Protein 2ATX (pdb70)

B-factor: mean 33.88, std 6.82, range [15.52, 70.45]

Nearest PDB structures (foldseek):
  2atx-assembly1_A  TM=1.005E+00  e=2.400E-38  Homo sapiens
  2h7v-assembly1_A  TM=9.619E-01  e=6.945E-27  Homo sapiens
  4xsh-assembly1_A  TM=9.778E-01  e=3.912E-24  Homo sapiens
  5zvp-assembly1_A  TM=9.631E-01  e=1.632E-23  Aspergillus fumigatus Af293
  8etd-assembly1_B  TM=9.679E-01  e=2.369E-23  Schizosaccharomyces pombe 972h-

Organism: Homo sapiens (NCBI:txid9606)

Foldseek 3Di:
DVVDDDDAAEAEEEEEFAAPLCQQQLVVCLQVVARDPPDTDQWDPWDWDWDQAPNGIYIYIYGYAHHDDVRVVCRLVRPPRHQEYEYEGEQLDVVRVVCVVVPVLVVCCVRVNPHAYEYEYEDVVLLPDVVSQVVQVVVPHHGHDPVNQQVVCVVSVHPGYFYAYSHNGPRSVVVVSVRVCSRVVD/DDDDDDDDAEAEEEEDFAAPQQLQLLVVCLVVVAGDPPDTDQWDDWDWDWDAAPNGIYIYIYGYFHNDDVSVVVRCVSQPPHQEYEYEDEQLPVVRVVVCVVPPLVVCCVNPVPRAYAYEYEDVVLQPDVVSQVVQVVVPHHGHDDVNQQVVCVVSVHVGYFYAYSHNGPRSVVRVSVRVCVSPPD

Secondary structure (DSSP, 8-state):
--SS--EEEEEEEEEEE-TTSSHHHHHHHHHHSS---SPPPSSPPPEEEEEESSS-EEEEEEE----SSSSTTTGGGG-TT-SEEEEEEETT-HHHHHHIIIIIHHHHHHHSTT--EEEEEE-TTSTT-HHHHHHHTTTT--PPPHHHHHHHHHHHT-S-EEE--TTT-TTHHHHHHHHHHHHH--/--S---EEEEEEEEEEESTTSSHHHHHHHHHHSS---S---SSPPPEEEEEESSS-EEEEEEEE---SSSSTTTGGGG-TT-SEEEEEEETT-HHHHHHIIIIIHHHHHHH-TT--EEEEEE-GGGGG-HHHHHHHGGGT-----HHHHHHHHHHTT-S-EEE--TTT-TTHHHHHHHHHHHHH--

InterPro domains:
  IPR001806 Small GTPase [PF00071] (11-182)
  IPR001806 Small GTPase [PS51421] (1-204)
  IPR001806 Small GTPase [SM00174] (12-185)
  IPR003578 Small GTPase Rho [PTHR24072] (8-196)
  IPR005225 Small GTP-binding domain [TIGR00231] (11-153)
  IPR027417 P-loop containing nucleoside triphosphate hydrolase [G3DSA:3.40.50.300] (8-188)
  IPR027417 P-loop containing nucleoside triphosphate hydrolase [SSF52540] (10-179)

Radius of gyration: 23.5 Å; Cα contacts (8 Å, |Δi|>4): 757; chains: 2; bounding box: 61×67×39 Å

Solvent-accessible surface area: 18755 Å² total; per-residue (Å²): 87,182,29,18,25,110,21,9,72,10,12,22,0,0,0,0,0,26,30,95,1,18,14,13,24,2,0,24,0,7,8,83,82,53,63,18,153,168,191,53,44,75,54,18,86,33,27,0,0,24,15,101,44,64,79,139,114,23,9,0,0,1,8,6,8,8,13,107,136,119,82,53,189,111,18,24,85,7,6,31,90,11,48,0,0,0,0,0,0,3,0,10,52,15,61,1,25,101,44,0,115,134,106,12,15,58,37,6,156,130,116,11,87,144,35,49,25,0,0,0,0,4,46,21,47,49,52,112,48,112,184,9,61,62,146,18,80,112,140,179,70,126,17,6,44,58,120,67,0,94,150,14,5,182,102,27,54,15,66,39,29,13,30,1,1,13,91,81,52,148,22,6,111,65,0,0,42,55,0,12,96,14,32,73,92,154,160,118,27,22,22,104,22,9,67,10,9,20,0,0,0,0,0,30,41,98,1,20,14,14,23,1,0,26,1,7,9,86,76,53,71,22,164,171,196,62,50,60,46,27,90,54,31,0,0,23,14,91,50,71,76,139,100,22,8,0,0,1,10,9,6,6,26,94,158,100,90,61,184,112,12,30,84,3,1,30,86,8,44,0,0,0,0,1,0,1,0,6,64,14,54,2,28,124,44,0,117,135,68,4,21,65,30,4,140,123,108,4,84,149,28,44,23,0,0,0,0,3,49,19,43,55,55,119,44,108,169,14,73,65,147,7,86,116,139,190,47,146,26,10,43,61,121,80,0,99,145,14,4,190,96,26,52,11,70,39,23,16,34,1,0,14,94,81,56,146,22,7,106,68,0,0,42,53,0,9,94,17,39,80,92,152

GO terms:
  GO:0005886 plasma membrane (C, TAS)
  GO:0030660 Golgi-associated vesicle membrane (C, TAS)
  GO:0005515 protein binding (F, IPI)
  GO:0005884 actin filament (C, IDA)
  GO:0005886 plasma membrane (C, IDA)
  GO:0003924 GTPase activity (F, IDA)
  GO:0045944 positive regulation of transcription by RNA polymerase II (P, IDA)
  GO:0051491 positive regulation of filopodium assembly (P, IDA)
  GO:0046039 GTP metabolic process (P, IDA)
  GO:0032956 regulation of actin cytoskeleton organization (P, IC)
  GO:0030866 cortical actin cytoskeleton organization (P, IMP)
  GO:1903077 negative regulation of protein localization to plasma membrane (P, IMP)
  GO:0032869 cellular response to insulin stimulus (P, IMP)
  GO:0046326 positive regulation of D-glucose import across plasma membrane (P, IMP)
  GO:0008286 insulin receptor signaling pathway (P, IMP)
  GO:0005522 profilin binding (F, IPI)
  GO:0032427 GBD domain binding (F, IPI)
  GO:0070062 extracellular exosome (C, HDA)

Structure (mmCIF, N/CA/C/O backbone):
data_2ATX
#
_entry.id   2ATX
#
_cell.length_a   43.690
_cell.length_b   82.200
_cell.length_c   114.310
_cell.angle_alpha   90.00
_cell.angle_beta   90.00
_cell.angle_gamma   90.00
#
_symmetry.space_group_name_H-M   'P 21 21 21'
#
loop_
_entity.id
_entity.type
_entity.pdbx_description
1 polymer 'small GTP binding protein TC10'
2 non-polymer 'MAGNESIUM ION'
3 non-polymer 'PHOSPHOAMINOPHOSPHONIC ACID-GUANYLATE ESTER'
4 water water
#
loop_
_atom_site.group_PDB
_atom_site.id
_atom_site.type_symbol
_atom_site.label_atom_id
_atom_site.label_alt_id
_atom_site.label_comp_id
_atom_site.label_asym_id
_atom_site.label_entity_id
_atom_site.label_seq_id
_atom_site.pdbx_PDB_ins_code
_atom_site.Cartn_x
_atom_site.Cartn_y
_atom_site.Cartn_z
_atom_site.occupancy
_atom_site.B_iso_or_equiv
_atom_site.auth_seq_id
_atom_site.auth_comp_id
_atom_site.auth_asym_id
_atom_site.auth_atom_id
_atom_site.pdbx_PDB_model_num
ATOM 1 N N . SER A 1 9 ? 32.068 -14.797 24.235 1.00 33.37 8 SER A N 1
ATOM 2 C CA . SER A 1 9 ? 30.647 -14.758 24.690 1.00 32.95 8 SER A CA 1
ATOM 3 C C . SER A 1 9 ? 29.704 -15.845 24.060 1.00 32.24 8 SER A C 1
ATOM 4 O O . SER A 1 9 ? 28.657 -15.479 23.534 1.00 32.98 8 SER A O 1
ATOM 6 N N . MET A 1 10 ? 30.015 -17.149 24.124 1.00 30.97 9 MET A N 1
ATOM 7 C CA . MET A 1 10 ? 29.012 -18.194 23.742 1.00 30.48 9 MET A CA 1
ATOM 8 C C . MET A 1 10 ? 27.980 -18.529 24.854 1.00 29.67 9 MET A C 1
ATOM 9 O O . MET A 1 1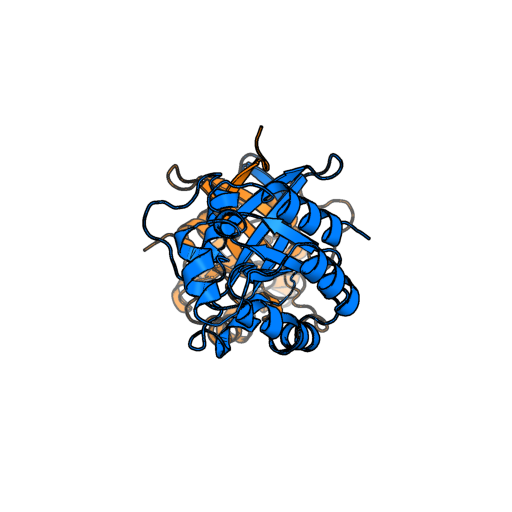0 ? 26.832 -18.847 24.569 1.00 30.23 9 MET A O 1
ATOM 14 N N . ALA A 1 11 ? 28.387 -18.424 26.113 1.00 28.46 10 ALA A N 1
ATOM 15 C CA . ALA A 1 11 ? 27.523 -18.728 27.256 1.00 27.45 10 ALA A CA 1
ATOM 16 C C . ALA A 1 11 ? 26.550 -17.645 27.610 1.00 26.32 10 ALA A C 1
ATOM 17 O O . ALA A 1 11 ? 25.618 -17.921 28.284 1.00 26.31 10 ALA A O 1
ATOM 19 N N . HIS A 1 12 ? 26.797 -16.411 27.179 1.00 26.25 11 HIS A N 1
ATOM 20 C CA . HIS A 1 12 ? 25.975 -15.239 27.541 1.00 25.50 11 HIS A CA 1
ATOM 21 C C . HIS A 1 12 ? 26.143 -14.060 26.578 1.00 26.39 11 HIS A C 1
ATOM 22 O O . HIS A 1 12 ? 27.174 -13.936 25.859 1.00 26.42 11 HIS A O 1
ATOM 29 N N . GLY A 1 13 ? 25.135 -13.190 26.600 1.00 26.51 12 GLY A N 1
ATOM 30 C CA . GLY A 1 13 ? 25.148 -11.955 25.860 1.00 27.61 12 GLY A CA 1
ATOM 31 C C . GLY A 1 13 ? 26.080 -10.856 26.366 1.00 29.04 12 GLY A C 1
ATOM 32 O O . GLY A 1 13 ? 26.983 -11.090 27.201 1.00 29.06 12 GLY A O 1
ATOM 33 N N . PRO A 1 14 ? 25.893 -9.638 25.835 1.00 30.61 13 PRO A N 1
ATOM 34 C CA . PRO A 1 14 ? 26.669 -8.482 26.308 1.00 30.75 13 PRO A CA 1
ATOM 35 C C . PRO A 1 14 ? 26.597 -8.418 27.818 1.00 29.86 13 PRO A C 1
ATOM 36 O O . PRO A 1 14 ? 25.541 -8.702 28.362 1.00 29.95 13 PRO A O 1
ATOM 40 N N . GLY A 1 15 ? 27.688 -8.032 28.462 1.00 29.59 14 GLY A N 1
ATOM 41 C CA . GLY A 1 15 ? 27.667 -7.736 29.887 1.00 29.91 14 GLY A CA 1
ATOM 42 C C . GLY A 1 15 ? 28.500 -6.531 30.267 1.00 29.23 14 GLY A C 1
ATOM 43 O O . GLY A 1 15 ? 29.325 -6.089 29.479 1.00 31.36 14 GLY A O 1
ATOM 44 N N . ALA A 1 16 ? 28.327 -6.041 31.488 1.00 28.07 15 ALA A N 1
ATOM 45 C CA . ALA A 1 16 ? 28.883 -4.753 31.913 1.00 27.28 15 ALA A CA 1
ATOM 46 C C . ALA A 1 16 ? 28.822 -4.514 33.442 1.00 26.41 15 ALA A C 1
ATOM 47 O O . ALA A 1 16 ? 28.057 -5.131 34.121 1.00 23.91 15 ALA A O 1
ATOM 49 N N . LEU A 1 17 ? 29.616 -3.567 33.918 1.00 26.83 16 LEU A N 1
ATOM 50 C CA . LEU A 1 17 ? 29.599 -3.145 35.298 1.00 28.42 16 LEU A CA 1
ATOM 51 C C . LEU A 1 17 ? 28.196 -2.826 35.640 1.00 28.28 16 LEU A C 1
ATOM 52 O O . LEU A 1 17 ? 27.552 -2.126 34.889 1.00 29.00 16 LEU A O 1
ATOM 57 N N . MET A 1 18 ? 27.740 -3.283 36.791 1.00 28.26 17 MET A N 1
ATOM 58 C CA . MET A 1 18 ? 26.413 -2.976 37.258 1.00 28.45 17 MET A CA 1
ATOM 59 C C . MET A 1 18 ? 26.448 -1.894 38.327 1.00 28.42 17 MET A C 1
ATOM 60 O O . MET A 1 18 ? 27.235 -1.975 39.277 1.00 28.92 17 MET A O 1
ATOM 65 N N . LEU A 1 19 ? 25.600 -0.888 38.169 1.00 28.03 18 LEU A N 1
ATOM 66 C CA . LEU A 1 19 ? 25.417 0.157 39.171 1.00 28.51 18 LEU A CA 1
ATOM 67 C C . LEU A 1 19 ? 24.031 0.039 39.773 1.00 28.02 18 LEU A C 1
ATOM 68 O O . LEU A 1 19 ? 23.172 -0.528 39.161 1.00 28.39 18 LEU A O 1
ATOM 73 N N . LYS A 1 20 ? 23.830 0.591 40.971 1.00 27.86 19 LYS A N 1
ATOM 74 C CA . LYS A 1 20 ? 22.624 0.371 41.757 1.00 27.18 19 LYS A CA 1
ATOM 75 C C . LYS A 1 20 ? 22.024 1.704 42.180 1.00 27.34 19 LYS A C 1
ATOM 76 O O . LYS A 1 20 ? 22.657 2.500 42.866 1.00 27.18 19 LYS A O 1
ATOM 82 N N . CYS A 1 21 ? 20.806 1.949 41.699 1.00 28.12 20 CYS A N 1
ATOM 83 C CA . CYS A 1 21 ? 19.994 3.140 42.000 1.00 28.13 20 CYS A CA 1
ATOM 84 C C . CYS A 1 21 ? 18.758 2.696 42.760 1.00 27.84 20 CYS A C 1
ATOM 85 O O . CYS A 1 21 ? 18.035 1.829 42.263 1.00 28.00 20 CYS A O 1
ATOM 88 N N . VAL A 1 22 ? 18.520 3.287 43.934 1.00 27.22 21 VAL A N 1
ATOM 89 C CA . VAL A 1 22 ? 17.336 2.991 44.724 1.00 27.63 21 VAL A CA 1
ATOM 90 C C . VAL A 1 22 ? 16.467 4.239 44.851 1.00 28.28 21 VAL A C 1
ATOM 91 O O . VAL A 1 22 ? 17.001 5.329 45.093 1.00 28.42 21 VAL A O 1
ATOM 95 N N . VAL A 1 23 ? 15.142 4.055 44.753 1.00 28.77 22 VAL A N 1
ATOM 96 C CA . VAL A 1 23 ? 14.135 5.134 44.782 1.00 29.15 22 VAL A CA 1
ATOM 97 C C . VAL A 1 23 ? 13.346 5.106 46.108 1.00 29.57 22 VAL A C 1
ATOM 98 O O . VAL A 1 23 ? 12.783 4.094 46.485 1.00 29.51 22 VAL A O 1
ATOM 102 N N . VAL A 1 24 ? 13.306 6.228 46.819 1.00 29.67 23 VAL A N 1
ATOM 103 C CA . VAL A 1 24 ? 12.578 6.317 48.082 1.00 29.63 23 VAL A CA 1
ATOM 104 C C . VAL A 1 24 ? 11.618 7.504 48.058 1.00 29.41 23 VAL A C 1
ATOM 105 O O . VAL A 1 24 ? 11.683 8.316 47.165 1.00 28.49 23 VAL A O 1
ATOM 109 N N . GLY A 1 25 ? 10.719 7.587 49.035 1.00 29.43 24 GLY A N 1
ATOM 110 C CA . GLY A 1 25 ? 9.723 8.650 49.029 1.00 29.61 24 GLY A CA 1
ATOM 111 C C . GLY A 1 25 ? 8.330 8.193 49.395 1.00 29.69 24 GLY A C 1
ATOM 112 O O . GLY A 1 25 ? 8.071 7.013 49.606 1.00 30.24 24 GLY A O 1
ATOM 113 N N . ASP A 1 26 ? 7.411 9.137 49.468 1.00 29.84 25 ASP A N 1
ATOM 114 C CA . ASP A 1 26 ? 6.108 8.887 50.112 1.00 29.34 25 ASP A CA 1
ATOM 115 C C . ASP A 1 26 ? 5.196 7.945 49.351 1.00 28.99 25 ASP A C 1
ATOM 116 O O . ASP A 1 26 ? 5.294 7.794 48.127 1.00 28.51 25 ASP A O 1
ATOM 121 N N . GLY A 1 27 ? 4.273 7.345 50.091 1.00 28.88 26 GLY A N 1
ATOM 122 C CA . GLY A 1 27 ? 3.156 6.647 49.497 1.00 28.97 26 GLY A CA 1
ATOM 123 C C . GLY A 1 27 ? 2.487 7.564 48.495 1.00 28.87 26 GLY A C 1
ATOM 124 O O . GLY A 1 27 ? 2.157 8.684 48.837 1.00 28.14 26 GLY A O 1
ATOM 125 N N . ALA A 1 28 ? 2.402 7.099 47.245 1.00 28.94 27 ALA A N 1
ATOM 126 C CA . ALA A 1 28 ? 1.616 7.713 46.157 1.00 29.15 27 ALA A CA 1
ATOM 127 C C . ALA A 1 28 ? 2.262 8.867 45.380 1.00 29.22 27 ALA A C 1
ATOM 128 O O . ALA A 1 28 ? 1.557 9.572 44.697 1.00 29.82 27 ALA A O 1
ATOM 130 N N . VAL A 1 29 ? 3.580 9.045 45.475 1.00 29.07 28 VAL A N 1
ATOM 131 C CA . VAL A 1 29 ? 4.291 10.086 44.744 1.00 28.76 28 VAL A CA 1
ATOM 132 C C . VAL A 1 29 ? 4.619 9.653 43.313 1.00 28.68 28 VAL A C 1
ATOM 133 O O . VAL A 1 29 ? 4.930 10.482 42.470 1.00 27.59 28 VAL A O 1
ATOM 137 N N . GLY A 1 30 ? 4.513 8.355 43.039 1.00 29.06 29 GLY A N 1
ATOM 138 C CA . GLY A 1 30 ? 4.757 7.836 41.698 1.00 29.54 29 GLY A CA 1
ATOM 139 C C . GLY A 1 30 ? 6.101 7.144 41.442 1.00 29.23 29 GLY A C 1
ATOM 140 O O . GLY A 1 30 ? 6.501 7.018 40.294 1.00 29.87 29 GLY A O 1
ATOM 141 N N . LYS A 1 31 ? 6.776 6.710 42.507 1.00 28.57 30 LYS A N 1
ATOM 142 C CA . LYS A 1 31 ? 8.028 5.969 42.428 1.00 28.19 30 LYS A CA 1
ATOM 143 C C . LYS A 1 31 ? 7.896 4.803 41.440 1.00 27.98 30 LYS A C 1
ATOM 144 O O . LYS A 1 31 ? 8.496 4.781 40.401 1.00 27.57 30 LYS A O 1
ATOM 150 N N . THR A 1 32 ? 7.069 3.836 41.774 1.00 28.12 31 THR A N 1
ATOM 151 C CA . THR A 1 32 ? 6.859 2.680 40.910 1.00 27.66 31 THR A CA 1
ATOM 152 C C . THR A 1 32 ? 6.607 3.045 39.431 1.00 28.33 31 THR A C 1
ATOM 153 O O . THR A 1 32 ? 7.237 2.477 38.542 1.00 28.14 31 THR A O 1
ATOM 157 N N . CYS A 1 33 ? 5.653 3.955 39.194 1.00 28.84 32 CYS A N 1
ATOM 158 C CA . CYS A 1 33 ? 5.282 4.402 37.845 1.00 28.47 32 CYS A CA 1
ATOM 159 C C . CYS A 1 33 ? 6.466 5.153 37.180 1.00 28.99 32 CYS A C 1
ATOM 160 O O . CYS A 1 33 ? 6.666 5.086 35.989 1.00 29.47 32 CYS A O 1
ATOM 163 N N . LEU A 1 34 ? 7.266 5.853 37.954 1.00 28.98 33 LEU A N 1
ATOM 164 C CA . LEU A 1 34 ? 8.417 6.551 37.398 1.00 29.48 33 LEU A CA 1
ATOM 165 C C . LEU A 1 34 ? 9.418 5.483 36.796 1.00 28.81 33 LEU A C 1
ATOM 166 O O . LEU A 1 34 ? 9.887 5.574 35.655 1.00 28.98 33 LEU A O 1
ATOM 171 N N . LEU A 1 35 ? 9.665 4.445 37.575 1.00 28.05 34 LEU A N 1
ATOM 172 C CA . LEU A 1 35 ? 10.449 3.298 37.168 1.00 27.94 34 LEU A CA 1
ATOM 173 C C . LEU A 1 35 ? 9.870 2.461 36.006 1.00 27.75 34 LEU A C 1
ATOM 174 O O . LEU A 1 35 ? 10.634 2.038 35.108 1.00 26.80 34 LEU A O 1
ATOM 179 N N . MET A 1 36 ? 8.556 2.216 35.992 1.00 27.37 35 MET A N 1
ATOM 180 C CA . MET A 1 36 ? 8.014 1.346 34.941 1.00 27.89 35 MET A CA 1
ATOM 181 C C . MET A 1 36 ? 7.995 2.098 33.619 1.00 28.73 35 MET A C 1
ATOM 182 O O . MET A 1 36 ? 8.242 1.545 32.533 1.00 27.37 35 MET A O 1
ATOM 187 N N . SER A 1 37 ? 7.824 3.402 33.755 1.00 30.42 36 SER A N 1
ATOM 188 C CA . SER A 1 37 ? 7.719 4.312 32.639 1.00 31.42 36 SER A CA 1
ATOM 189 C C . SER A 1 37 ? 9.075 4.534 32.002 1.00 31.25 36 SER A C 1
ATOM 190 O O . SER A 1 37 ? 9.213 4.668 30.761 1.00 32.50 36 SER A O 1
ATOM 193 N N . TYR A 1 38 ? 10.088 4.598 32.825 1.00 29.93 37 TYR A N 1
ATOM 194 C CA . TYR A 1 38 ? 11.438 4.701 32.286 1.00 29.61 37 TYR A CA 1
ATOM 195 C C . TYR A 1 38 ? 11.835 3.400 31.598 1.00 29.07 37 TYR A C 1
ATOM 196 O O . TYR A 1 38 ? 12.389 3.388 30.486 1.00 30.01 37 TYR A O 1
ATOM 205 N N . ALA A 1 39 ? 11.548 2.303 32.266 1.00 28.32 38 ALA A N 1
ATOM 206 C CA . ALA A 1 39 ? 11.954 1.015 31.781 1.00 28.82 38 ALA A CA 1
ATOM 207 C C . ALA A 1 39 ? 11.287 0.608 30.468 1.00 28.56 38 ALA A C 1
ATOM 208 O O . ALA A 1 39 ? 11.961 0.122 29.560 1.00 29.38 38 ALA A O 1
ATOM 210 N N . ASN A 1 40 ? 9.973 0.772 30.395 1.00 28.47 39 ASN A N 1
ATOM 211 C CA . ASN A 1 40 ? 9.168 0.363 29.249 1.00 28.35 39 ASN A CA 1
ATOM 212 C C . ASN A 1 40 ? 8.879 1.498 28.241 1.00 28.47 39 ASN A C 1
ATOM 213 O O . ASN A 1 40 ? 8.158 1.293 27.261 1.00 27.01 39 ASN A O 1
ATOM 218 N N . ASP A 1 41 ? 9.449 2.687 28.479 1.00 28.60 40 ASP A N 1
ATOM 219 C CA . ASP A 1 41 ? 9.126 3.899 27.699 1.00 29.19 40 ASP A CA 1
ATOM 220 C C . ASP A 1 41 ? 7.612 4.043 27.415 1.00 28.36 40 ASP A C 1
ATOM 221 O O . ASP A 1 41 ? 7.224 4.584 26.429 1.00 26.86 40 ASP A O 1
ATOM 2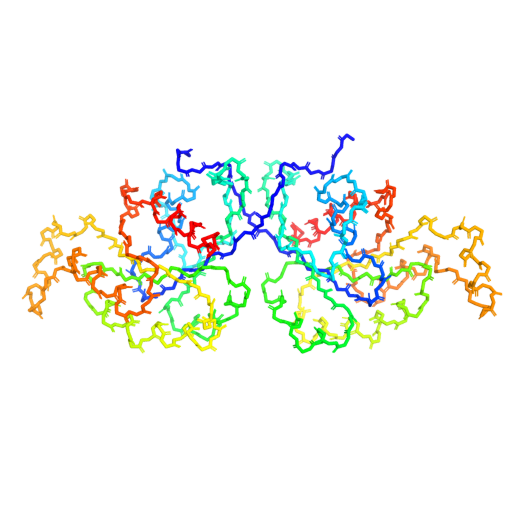26 N N . ALA A 1 42 ? 6.788 3.595 28.348 1.00 28.94 41 ALA A N 1
ATOM 227 C CA . ALA A 1 42 ? 5.343 3.841 28.331 1.00 29.01 41 ALA A CA 1
ATOM 228 C C . ALA A 1 42 ? 4.777 3.847 29.771 1.00 29.24 41 ALA A C 1
ATOM 229 O O . ALA A 1 42 ? 5.206 3.068 30.628 1.00 29.95 41 ALA A O 1
ATOM 231 N N . PHE A 1 43 ? 3.821 4.729 30.038 1.00 29.43 42 PHE A N 1
ATOM 232 C CA . PHE A 1 43 ? 3.133 4.742 31.318 1.00 29.63 42 PHE A CA 1
ATOM 233 C C . PHE A 1 43 ? 2.428 3.409 31.442 1.00 30.89 42 PHE A C 1
ATOM 234 O O . PHE A 1 43 ? 1.767 2.981 30.475 1.00 30.13 42 PHE A O 1
ATOM 242 N N . PRO A 1 44 ? 2.544 2.745 32.602 1.00 32.67 43 PRO A N 1
ATOM 243 C CA . PRO A 1 44 ? 1.870 1.457 32.805 1.00 34.20 43 PRO A CA 1
ATOM 244 C C . PRO A 1 44 ? 0.388 1.667 32.728 1.00 36.31 43 PRO A C 1
ATOM 245 O O . PRO A 1 44 ? -0.192 2.484 33.463 1.00 36.47 43 PRO A O 1
ATOM 249 N N . GLU A 1 45 ? -0.230 0.994 31.781 1.00 38.86 44 GLU A N 1
ATOM 250 C CA . GLU A 1 45 ? -1.653 1.118 31.696 1.00 41.06 44 GLU A CA 1
ATOM 251 C C . GLU A 1 45 ? -2.282 -0.055 32.452 1.00 42.16 44 GLU A C 1
ATOM 252 O O . GLU A 1 45 ? -3.300 0.150 33.138 1.00 42.53 44 GLU A O 1
ATOM 258 N N . GLU A 1 46 ? -1.668 -1.249 32.402 1.00 42.95 45 GLU A N 1
ATOM 259 C CA . GLU A 1 46 ? -2.281 -2.400 33.090 1.00 43.69 45 GLU A CA 1
ATOM 260 C C . GLU A 1 46 ? -2.128 -2.331 34.649 1.00 43.82 45 GLU A C 1
ATOM 261 O O . GLU A 1 46 ? -2.447 -1.282 35.257 1.00 44.16 45 GLU A O 1
ATOM 267 N N . TYR A 1 47 ? -1.724 -3.414 35.317 1.00 43.30 46 TYR A N 1
ATOM 268 C CA . TYR A 1 47 ? -1.833 -3.425 36.779 1.00 42.58 46 TYR A CA 1
ATOM 269 C C . TYR A 1 47 ? -0.491 -3.011 37.402 1.00 40.48 46 TYR A C 1
ATOM 270 O O . TYR A 1 47 ? 0.532 -3.679 37.206 1.00 40.22 46 TYR A O 1
ATOM 279 N N . VAL A 1 48 ? -0.525 -1.900 38.140 1.00 37.71 47 VAL A N 1
ATOM 280 C CA . VAL A 1 48 ? 0.645 -1.352 38.810 1.00 35.26 47 VAL A CA 1
ATOM 281 C C . VAL A 1 48 ? 0.848 -1.883 40.226 1.00 33.86 47 VAL A C 1
ATOM 282 O O . VAL A 1 48 ? -0.002 -1.707 41.112 1.00 33.41 47 VAL A O 1
ATOM 286 N N . PRO A 1 49 ? 1.998 -2.496 40.450 1.00 32.40 48 PRO A N 1
ATOM 287 C CA . PRO A 1 49 ? 2.345 -3.006 41.776 1.00 31.52 48 PRO A CA 1
ATOM 288 C C . PRO A 1 49 ? 2.751 -1.969 42.811 1.00 30.89 48 PRO A C 1
ATOM 289 O O . PRO A 1 49 ? 3.139 -0.862 42.454 1.00 31.38 48 PRO A O 1
ATOM 293 N N . THR A 1 50 ? 2.699 -2.350 44.083 1.00 30.19 49 THR A N 1
ATOM 294 C CA . THR A 1 50 ? 3.311 -1.583 45.177 1.00 29.76 49 THR A CA 1
ATOM 295 C C . THR A 1 50 ? 4.752 -1.321 44.885 1.00 29.19 49 THR A C 1
ATOM 296 O O . THR A 1 50 ? 5.244 -0.206 45.045 1.00 28.62 49 THR A O 1
ATOM 300 N N . VAL A 1 51 ? 5.429 -2.392 44.494 1.00 28.95 50 VAL A N 1
ATOM 301 C CA . VAL A 1 51 ? 6.872 -2.374 44.269 1.00 29.14 50 VAL A CA 1
ATOM 302 C C . VAL A 1 51 ? 7.228 -3.091 42.947 1.00 28.13 50 VAL A C 1
ATOM 303 O O . VAL A 1 51 ? 6.745 -4.164 42.659 1.00 28.85 50 VAL A O 1
ATOM 307 N N . PHE A 1 52 ? 8.044 -2.466 42.130 1.00 28.19 51 PHE A N 1
ATOM 308 C CA . PHE A 1 52 ? 8.390 -2.977 40.794 1.00 28.33 51 PHE A CA 1
ATOM 309 C C . PHE A 1 52 ? 9.521 -3.978 40.978 1.00 28.72 51 PHE A C 1
ATOM 310 O O . PHE A 1 52 ? 10.419 -3.767 41.783 1.00 29.11 51 PHE A O 1
ATOM 318 N N . ASP A 1 53 ? 9.498 -5.076 40.240 1.00 29.37 52 ASP A N 1
ATOM 319 C CA . ASP A 1 53 ? 10.583 -6.043 40.341 1.00 29.58 52 ASP A CA 1
ATOM 320 C C . ASP A 1 53 ? 11.946 -5.380 40.038 1.00 29.51 52 ASP A C 1
ATOM 321 O O . ASP A 1 53 ? 12.037 -4.428 39.251 1.00 29.82 52 ASP A O 1
ATOM 326 N N . HIS A 1 54 ? 13.011 -5.872 40.661 1.00 29.56 53 HIS A N 1
ATOM 327 C CA . HIS A 1 54 ? 14.371 -5.399 40.327 1.00 29.57 53 HIS A CA 1
ATOM 328 C C . HIS A 1 54 ? 14.530 -5.507 38.827 1.00 29.12 53 HIS A C 1
ATOM 329 O O . HIS A 1 54 ? 14.079 -6.482 38.232 1.00 29.23 53 HIS A O 1
ATOM 336 N N . TYR A 1 55 ? 15.140 -4.486 38.225 1.00 28.24 54 TYR A N 1
ATOM 337 C CA . TYR A 1 55 ? 15.114 -4.304 36.781 1.00 27.46 54 TYR A CA 1
ATOM 338 C C . TYR A 1 55 ? 16.333 -3.469 36.488 1.00 26.61 54 TYR A C 1
ATOM 339 O O . TYR A 1 55 ? 16.668 -2.652 37.281 1.00 26.30 54 TYR A O 1
ATOM 348 N N . ALA A 1 56 ? 16.992 -3.695 35.346 1.00 26.68 55 ALA A N 1
ATOM 349 C CA . ALA A 1 56 ? 18.172 -2.926 34.922 1.00 25.97 55 ALA A CA 1
ATOM 350 C C . ALA A 1 56 ? 18.098 -2.524 33.454 1.00 25.73 55 ALA A C 1
ATOM 351 O O . ALA A 1 56 ? 17.463 -3.165 32.674 1.00 25.63 55 ALA A O 1
ATOM 353 N N . VAL A 1 57 ? 18.741 -1.439 33.080 1.00 27.26 56 VAL A N 1
ATOM 354 C CA . VAL A 1 57 ? 18.822 -1.043 31.656 1.00 28.78 56 VAL A CA 1
ATOM 355 C C . VAL A 1 57 ? 20.253 -0.662 31.260 1.00 30.03 56 VAL A C 1
ATOM 356 O O . VAL A 1 57 ? 21.022 -0.114 32.100 1.00 28.76 56 VAL A O 1
ATOM 360 N N . SER A 1 58 ? 20.608 -0.924 29.986 1.00 31.49 57 SER A N 1
ATOM 361 C CA . SER A 1 58 ? 21.941 -0.527 29.524 1.00 32.84 57 SER A CA 1
ATOM 362 C C . SER A 1 58 ? 21.976 0.948 29.228 1.00 33.89 57 SER A C 1
ATOM 363 O O . SER A 1 58 ? 21.047 1.490 28.690 1.00 34.06 57 SER A O 1
ATOM 366 N N . VAL A 1 59 ? 23.071 1.587 29.591 1.00 36.00 58 VAL A N 1
ATOM 367 C CA . VAL A 1 59 ? 23.333 2.962 29.202 1.00 37.62 58 VAL A CA 1
ATOM 368 C C . VAL A 1 59 ? 24.769 3.103 28.686 1.00 39.14 58 VAL A C 1
ATOM 369 O O . VAL A 1 59 ? 25.667 2.261 29.018 1.00 39.31 58 VAL A O 1
ATOM 373 N N . THR A 1 60 ? 25.018 4.140 27.866 1.00 40.51 59 THR A N 1
ATOM 374 C CA . THR A 1 60 ? 26.412 4.376 27.390 1.00 41.34 59 THR A CA 1
ATOM 375 C C . THR A 1 60 ? 26.955 5.756 27.838 1.00 42.68 59 THR A C 1
ATOM 376 O O . THR A 1 60 ? 26.499 6.787 27.391 1.00 43.10 59 THR A O 1
ATOM 380 N N . VAL A 1 61 ? 27.912 5.734 28.767 1.00 44.34 60 VAL A N 1
ATOM 381 C CA . VAL A 1 61 ? 28.258 6.889 29.589 1.00 44.90 60 VAL A CA 1
ATOM 382 C C . VAL A 1 61 ? 29.238 7.721 28.794 1.00 45.59 60 VAL A C 1
ATOM 383 O O . VAL A 1 61 ? 28.827 8.648 28.055 1.00 46.60 60 VAL A O 1
ATOM 384 N N . GLY A 1 62 ? 30.526 7.401 28.899 1.00 45.10 61 GLY A N 1
ATOM 385 C CA . GLY A 1 62 ? 31.531 8.116 28.102 1.00 44.70 61 GLY A CA 1
ATOM 386 C C . GLY A 1 62 ? 32.305 7.188 27.185 1.00 44.33 61 GLY A C 1
ATOM 387 O O . GLY A 1 62 ? 33.522 6.977 27.361 1.00 43.60 61 GLY A O 1
ATOM 388 N N . GLY A 1 63 ? 31.590 6.625 26.208 1.00 44.29 62 GLY A N 1
ATOM 389 C CA . GLY A 1 63 ? 32.084 5.475 25.459 1.00 44.64 62 GLY A CA 1
ATOM 390 C C . GLY A 1 63 ? 32.247 4.145 26.238 1.00 44.83 62 GLY A C 1
ATOM 391 O O . GLY A 1 63 ? 32.824 3.189 25.705 1.00 45.01 62 GLY A O 1
ATOM 392 N N . LYS A 1 64 ? 31.749 4.076 27.482 1.00 44.54 63 LYS A N 1
ATOM 393 C CA . LYS A 1 64 ? 31.798 2.860 28.307 1.00 43.79 63 LYS A CA 1
ATOM 394 C C . LYS A 1 64 ? 30.363 2.439 28.567 1.00 42.48 63 LYS A C 1
ATOM 395 O O . LYS A 1 64 ? 29.478 3.287 28.709 1.00 42.89 63 LYS A O 1
ATOM 401 N N . GLN A 1 65 ? 30.102 1.140 28.633 1.00 40.99 64 GLN A N 1
ATOM 402 C CA . GLN A 1 65 ? 28.726 0.707 28.962 1.00 39.76 64 GLN A CA 1
ATOM 403 C C . GLN A 1 65 ? 28.524 0.165 30.375 1.00 37.40 64 GLN A C 1
ATOM 404 O O . GLN A 1 65 ? 29.439 -0.356 30.969 1.00 37.48 64 GLN A O 1
ATOM 410 N N . TYR A 1 66 ? 27.312 0.371 30.886 1.00 35.67 65 TYR A N 1
ATOM 411 C CA . TYR A 1 66 ? 26.908 0.138 32.282 1.00 34.90 65 TYR A CA 1
ATOM 412 C C . TYR A 1 66 ? 25.479 -0.449 32.352 1.00 34.01 65 TYR A C 1
ATOM 413 O O . TYR A 1 66 ? 24.634 -0.224 31.473 1.00 34.28 65 TYR A O 1
ATOM 422 N N . LEU A 1 67 ? 25.193 -1.219 33.383 1.00 32.35 66 LEU A N 1
ATOM 423 C CA . LEU A 1 67 ? 23.830 -1.672 33.588 1.00 31.37 66 LEU A CA 1
ATOM 424 C C . LEU A 1 67 ? 23.362 -0.951 34.804 1.00 30.24 66 LEU A C 1
ATOM 425 O O . LEU A 1 67 ? 23.975 -1.033 35.818 1.00 30.90 66 LEU A O 1
ATOM 430 N N . LEU A 1 68 ? 22.315 -0.165 34.680 1.00 29.41 67 LEU A N 1
ATOM 431 C CA . LEU A 1 68 ? 21.854 0.618 35.790 1.00 29.02 67 LEU A CA 1
ATOM 432 C C . LEU A 1 68 ? 20.787 -0.253 36.392 1.00 28.84 67 LEU A C 1
ATOM 433 O O . LEU A 1 68 ? 19.775 -0.511 35.749 1.00 28.21 67 LEU A O 1
ATOM 438 N N . GLY A 1 69 ? 21.048 -0.783 37.582 1.00 28.38 68 GLY A N 1
ATOM 439 C CA . GLY A 1 69 ? 20.049 -1.540 38.325 1.00 28.50 68 GLY A CA 1
ATOM 440 C C . GLY A 1 69 ? 19.099 -0.639 39.073 1.00 28.81 68 GLY A C 1
ATOM 441 O O . GLY A 1 69 ? 19.548 0.273 39.770 1.00 29.12 68 GLY A O 1
ATOM 442 N N . LEU A 1 70 ? 17.794 -0.873 38.913 1.00 28.86 69 LEU A N 1
ATOM 443 C CA . LEU A 1 70 ? 16.762 -0.002 39.455 1.00 28.67 69 LEU A CA 1
ATOM 444 C C . LEU A 1 70 ? 16.009 -0.684 40.583 1.00 29.24 69 LEU A C 1
ATOM 445 O O . LEU A 1 70 ? 15.333 -1.659 40.329 1.00 30.76 69 LEU A O 1
ATOM 450 N N . TYR A 1 71 ? 16.105 -0.179 41.817 1.00 29.06 70 TYR A N 1
ATOM 451 C CA . TYR A 1 71 ? 15.453 -0.804 42.962 1.00 29.33 70 TYR A CA 1
ATOM 452 C C . TYR A 1 71 ? 14.346 0.100 43.432 1.00 29.58 70 TYR A C 1
ATOM 453 O O . TYR A 1 71 ? 14.598 1.232 43.777 1.00 29.79 70 TYR A O 1
ATOM 462 N N . ASP A 1 72 ? 13.125 -0.411 43.459 1.00 30.22 71 ASP A N 1
ATOM 463 C CA . ASP A 1 72 ? 11.954 0.338 43.942 1.00 30.92 71 ASP A CA 1
ATOM 464 C C . ASP A 1 72 ? 11.777 0.082 45.464 1.00 32.00 71 ASP A C 1
ATOM 465 O O . ASP A 1 72 ? 12.268 -0.930 45.978 1.00 33.29 71 ASP A O 1
ATOM 470 N N . THR A 1 73 ? 11.136 0.994 46.203 1.00 32.76 72 THR A N 1
ATOM 471 C CA . THR A 1 73 ? 10.770 0.744 47.615 1.00 33.14 72 THR A CA 1
ATOM 472 C C . THR A 1 73 ? 9.471 1.404 47.980 1.00 33.84 72 THR A C 1
ATOM 473 O O . THR A 1 73 ? 9.263 2.535 47.633 1.00 33.59 72 THR A O 1
ATOM 477 N N . ALA A 1 74 ? 8.633 0.699 48.727 1.00 35.83 73 ALA A N 1
ATOM 478 C CA . ALA A 1 74 ? 7.357 1.224 49.211 1.00 37.62 73 ALA A CA 1
ATOM 479 C C . ALA A 1 74 ? 7.572 2.313 50.240 1.00 39.19 73 ALA A C 1
ATOM 480 O O . ALA A 1 74 ? 8.510 2.243 51.024 1.00 38.94 73 ALA A O 1
ATOM 482 N N . GLY A 1 75 ? 6.686 3.309 50.222 1.00 41.46 74 GLY A N 1
ATOM 483 C CA . GLY A 1 75 ? 6.762 4.466 51.108 1.00 43.16 74 GLY A CA 1
ATOM 484 C C . GLY A 1 75 ? 5.702 4.520 52.194 1.00 44.60 74 GLY A C 1
ATOM 485 O O . GLY A 1 75 ? 5.640 5.471 52.993 1.00 44.57 74 GLY A O 1
ATOM 486 N N . GLN A 1 76 ? 4.859 3.497 52.217 1.00 46.74 75 GLN A N 1
ATOM 487 C CA . GLN A 1 76 ? 3.855 3.338 53.254 1.00 48.19 75 GLN A CA 1
ATOM 488 C C . GLN A 1 76 ? 4.526 2.938 54.577 1.00 49.24 75 GLN A C 1
ATOM 489 O O . GLN A 1 76 ? 5.738 3.096 54.752 1.00 48.68 75 GLN A O 1
ATOM 495 N N . GLU A 1 77 ? 3.729 2.427 55.518 1.00 51.38 76 GLU A N 1
ATOM 496 C CA . GLU A 1 77 ? 4.221 2.033 56.852 1.00 52.36 76 GLU A CA 1
ATOM 497 C C . GLU A 1 77 ? 4.256 0.529 57.129 1.00 53.24 76 GLU A C 1
ATOM 498 O O . GLU A 1 77 ? 4.905 0.129 58.097 1.00 53.88 76 GLU A O 1
ATOM 504 N N . ASP A 1 78 ? 3.580 -0.299 56.312 1.00 54.21 77 ASP A N 1
ATOM 505 C CA . ASP A 1 78 ? 3.781 -1.777 56.353 1.00 54.79 77 ASP A CA 1
ATOM 506 C C . ASP A 1 78 ? 5.216 -2.138 55.898 1.00 54.69 77 ASP A C 1
ATOM 507 O O . ASP A 1 78 ? 5.786 -3.131 56.388 1.00 54.46 77 ASP A O 1
ATOM 512 N N . TYR A 1 79 ? 5.785 -1.300 55.007 1.00 54.67 78 TYR A N 1
ATOM 513 C CA . TYR A 1 79 ? 7.085 -1.562 54.306 1.00 55.13 78 TYR A CA 1
ATOM 514 C C . TYR A 1 79 ? 8.297 -0.765 54.902 1.00 54.36 78 TYR A C 1
ATOM 515 O O . TYR A 1 79 ? 9.412 -0.814 54.344 1.00 53.70 78 TYR A O 1
ATOM 524 N N . ASP A 1 80 ? 8.037 -0.058 56.024 1.00 53.40 79 ASP A N 1
ATOM 525 C CA . ASP A 1 80 ? 9.055 0.587 56.893 1.00 52.14 79 ASP A CA 1
ATOM 526 C C . ASP A 1 80 ? 10.187 -0.359 57.340 1.00 51.23 79 ASP A C 1
ATOM 527 O O . ASP A 1 80 ? 11.358 -0.142 57.001 1.00 50.22 79 ASP A O 1
ATOM 532 N N . ARG A 1 81 ? 9.807 -1.385 58.109 1.00 50.25 80 ARG A N 1
ATOM 533 C CA . ARG A 1 81 ? 10.742 -2.341 58.705 1.00 49.61 80 ARG A CA 1
ATOM 534 C C . ARG A 1 81 ? 11.872 -2.755 57.750 1.00 48.24 80 ARG A C 1
ATOM 535 O O . ARG A 1 81 ? 13.059 -2.677 58.065 1.00 48.01 80 ARG A O 1
ATOM 543 N N . LEU A 1 82 ? 11.457 -3.176 56.566 1.00 46.63 81 LEU A N 1
ATOM 544 C CA . LEU A 1 82 ? 12.247 -4.011 55.681 1.00 45.33 81 LEU A CA 1
ATOM 545 C C . LEU A 1 82 ? 12.941 -3.225 54.528 1.00 44.35 81 LEU A C 1
ATOM 546 O O . LEU A 1 82 ? 13.722 -3.778 53.716 1.00 43.81 81 LEU A O 1
ATOM 551 N N . ARG A 1 83 ? 12.650 -1.929 54.477 1.00 42.67 82 ARG A N 1
ATOM 552 C CA . ARG A 1 83 ? 13.123 -1.057 53.425 1.00 41.39 82 ARG A CA 1
ATOM 553 C C . ARG A 1 83 ? 14.644 -0.970 53.390 1.00 40.51 82 ARG A C 1
ATOM 554 O O . ARG A 1 83 ? 15.229 -1.115 52.314 1.00 40.70 82 ARG A O 1
ATOM 562 N N . PRO A 1 84 ? 15.297 -0.736 54.525 1.00 39.12 83 PRO A N 1
ATOM 563 C CA . PRO A 1 84 ? 16.756 -0.629 54.551 1.00 38.65 83 PRO A CA 1
ATOM 564 C C . PRO A 1 84 ? 17.503 -1.886 54.127 1.00 38.21 83 PRO A C 1
ATOM 565 O O . PRO A 1 84 ? 18.718 -1.810 53.931 1.00 38.40 83 PRO A O 1
ATOM 569 N N . LEU A 1 85 ? 16.806 -3.013 53.987 1.00 37.41 84 LEU A N 1
ATOM 570 C CA . LEU A 1 85 ? 17.375 -4.164 53.294 1.00 36.40 84 LEU A CA 1
ATOM 571 C C . LEU A 1 85 ? 17.822 -3.785 51.864 1.00 36.21 84 LEU A C 1
ATOM 572 O O . LEU A 1 85 ? 18.822 -4.325 51.380 1.00 37.15 84 LEU A O 1
ATOM 577 N N . SER A 1 86 ? 17.121 -2.868 51.193 1.00 35.18 85 SER A N 1
ATOM 578 C CA . SER A 1 86 ? 17.513 -2.433 49.840 1.00 34.94 85 SER A CA 1
ATOM 579 C C . SER A 1 86 ? 18.764 -1.531 49.752 1.00 34.30 85 SER A C 1
ATOM 580 O O . SER A 1 86 ? 19.321 -1.368 48.686 1.00 34.21 85 SER A O 1
ATOM 583 N N . TYR A 1 87 ? 19.215 -0.972 50.861 1.00 34.08 86 TYR A N 1
ATOM 584 C CA . TYR A 1 87 ? 20.205 0.092 50.826 1.00 34.03 86 TYR A CA 1
ATOM 585 C C . TYR A 1 87 ? 21.677 -0.286 50.645 1.00 34.45 86 TYR A C 1
ATOM 586 O O . TYR A 1 87 ? 22.422 0.499 50.054 1.00 35.28 86 TYR A O 1
ATOM 595 N N . PRO A 1 88 ? 22.126 -1.420 51.177 1.00 34.31 87 PRO A N 1
ATOM 596 C CA . PRO A 1 88 ? 23.531 -1.806 51.079 1.00 34.11 87 PRO A CA 1
ATOM 597 C C . PRO A 1 88 ? 24.092 -1.738 49.678 1.00 34.11 87 PRO A C 1
ATOM 598 O O . PRO A 1 88 ? 23.461 -2.221 48.735 1.00 34.38 87 PRO A O 1
ATOM 602 N N . MET A 1 89 ? 25.278 -1.146 49.559 1.00 34.00 88 MET A N 1
ATOM 603 C CA . MET A 1 89 ? 25.998 -1.052 48.288 1.00 33.59 88 MET A CA 1
ATOM 604 C C . MET A 1 89 ? 25.190 -0.343 47.214 1.00 32.97 88 MET A C 1
ATOM 605 O O . MET A 1 89 ? 25.245 -0.727 46.038 1.00 32.79 88 MET A O 1
ATOM 610 N N . THR A 1 90 ? 24.432 0.677 47.607 1.00 31.81 89 THR A N 1
ATOM 611 C CA . THR A 1 90 ? 23.754 1.534 46.642 1.00 31.30 89 THR A CA 1
ATOM 612 C C . THR A 1 90 ? 24.792 2.512 46.124 1.00 30.77 89 THR A C 1
ATOM 613 O O . THR A 1 90 ? 25.731 2.828 46.846 1.00 31.20 89 THR A O 1
ATOM 617 N N . ASP A 1 91 ? 24.641 2.995 44.891 1.00 30.07 90 ASP A N 1
ATOM 618 C CA . ASP A 1 91 ? 25.581 3.998 44.334 1.00 29.28 90 ASP A CA 1
ATOM 619 C C . ASP A 1 91 ? 24.955 5.353 44.221 1.00 29.02 90 ASP A C 1
ATOM 620 O O . ASP A 1 91 ? 25.672 6.350 44.171 1.00 29.52 90 ASP A O 1
ATOM 625 N N . VAL A 1 92 ? 23.626 5.390 44.140 1.00 28.71 91 VAL A N 1
ATOM 626 C CA . VAL A 1 92 ? 22.867 6.657 44.193 1.00 28.86 91 VAL A CA 1
ATOM 627 C C . VAL A 1 92 ? 21.406 6.447 44.589 1.00 29.04 91 VAL A C 1
ATOM 628 O O . VAL A 1 92 ? 20.798 5.465 44.155 1.00 29.17 91 VAL A O 1
ATOM 632 N N . PHE A 1 93 ? 20.858 7.361 45.414 1.00 29.27 92 PHE A N 1
ATOM 633 C CA . PHE A 1 93 ? 19.418 7.389 45.716 1.00 28.87 92 PHE A CA 1
ATOM 634 C C . PHE A 1 93 ? 18.714 8.492 44.973 1.00 28.40 92 PHE A C 1
ATOM 635 O O . PHE A 1 93 ? 19.311 9.536 44.733 1.00 28.91 92 PHE A O 1
ATOM 643 N N . LEU A 1 94 ? 17.437 8.270 44.667 1.00 27.82 93 LEU A N 1
ATOM 644 C CA . LEU A 1 94 ? 16.506 9.330 44.281 1.00 27.14 93 LEU A CA 1
ATOM 645 C C . LEU A 1 94 ? 15.492 9.448 45.389 1.00 27.64 93 LEU A C 1
ATOM 646 O O . LEU A 1 94 ? 14.861 8.464 45.726 1.00 27.77 93 LEU A O 1
ATOM 651 N N . ILE A 1 95 ? 15.321 10.659 45.923 1.00 28.37 94 ILE A N 1
ATOM 652 C CA . ILE A 1 95 ? 14.256 11.002 46.877 1.00 28.04 94 ILE A CA 1
ATOM 653 C C . ILE A 1 95 ? 13.127 11.697 46.125 1.00 27.93 94 ILE A C 1
ATOM 654 O O . ILE A 1 95 ? 13.247 12.831 45.720 1.00 27.75 94 ILE A O 1
ATOM 659 N N . CYS A 1 96 ? 12.031 11.005 45.907 1.00 28.34 95 CYS A N 1
ATOM 660 C CA . CYS A 1 96 ? 10.923 11.570 45.156 1.00 28.69 95 CYS A CA 1
ATOM 661 C C . CYS A 1 96 ? 9.880 12.174 46.081 1.00 28.95 95 CYS A C 1
ATOM 662 O O . CYS A 1 96 ? 9.607 11.634 47.161 1.00 28.33 95 CYS A O 1
ATOM 665 N N . PHE A 1 97 ? 9.362 13.331 45.653 1.00 28.80 96 PHE A N 1
ATOM 666 C CA . PHE A 1 97 ? 8.124 13.921 46.143 1.00 28.34 96 PHE A CA 1
ATOM 667 C C . PHE A 1 97 ? 7.284 14.368 44.928 1.00 28.25 96 PHE A C 1
ATOM 668 O O . PHE A 1 97 ? 7.825 14.644 43.871 1.00 27.30 96 PHE A O 1
ATOM 676 N N . SER A 1 98 ? 5.962 14.435 45.097 1.00 28.52 97 SER A N 1
ATOM 677 C CA . SER A 1 98 ? 5.040 14.907 44.058 1.00 28.28 97 SER A CA 1
ATOM 678 C C . SER A 1 98 ? 4.840 16.389 44.171 1.00 28.61 97 SER A C 1
ATOM 679 O O . SER A 1 98 ? 4.464 16.918 45.237 1.00 28.45 97 SER A O 1
ATOM 682 N N . VAL A 1 99 ? 5.039 17.068 43.054 1.00 28.91 98 VAL A N 1
ATOM 683 C CA . VAL A 1 99 ? 4.809 18.508 43.004 1.00 29.27 98 VAL A CA 1
ATOM 684 C C . VAL A 1 99 ? 3.319 18.880 43.257 1.00 29.46 98 VAL A C 1
ATOM 685 O O . VAL A 1 99 ? 3.002 20.043 43.357 1.00 30.08 98 VAL A O 1
ATOM 689 N N . VAL A 1 100 ? 2.414 17.917 43.355 1.00 29.15 99 VAL A N 1
ATOM 690 C CA . VAL A 1 100 ? 1.032 18.239 43.687 1.00 29.52 99 VAL A CA 1
ATOM 691 C C . VAL A 1 100 ? 0.614 17.612 45.031 1.00 30.25 99 VAL A C 1
ATOM 692 O O . VAL A 1 100 ? -0.572 17.469 45.311 1.00 29.94 99 VAL A O 1
ATOM 696 N N . ASN A 1 101 ? 1.617 17.263 45.844 1.00 30.93 100 ASN A N 1
ATOM 697 C CA . ASN A 1 101 ? 1.439 16.855 47.245 1.00 30.81 100 ASN A CA 1
ATOM 698 C C . ASN A 1 101 ? 2.494 17.533 48.149 1.00 30.54 100 ASN A C 1
ATOM 699 O O . ASN A 1 101 ? 3.526 16.947 48.458 1.00 29.96 100 ASN A O 1
ATOM 704 N N . PRO A 1 102 ? 2.237 18.778 48.547 1.00 30.61 101 PRO A N 1
ATOM 705 C CA . PRO A 1 102 ? 3.135 19.516 49.459 1.00 30.79 101 PRO A CA 1
ATOM 706 C C . PRO A 1 102 ? 3.606 18.725 50.679 1.00 30.72 101 PRO A C 1
ATOM 707 O O . PRO A 1 102 ? 4.733 18.929 51.145 1.00 29.87 101 PRO A O 1
ATOM 711 N N . ALA A 1 103 ? 2.739 17.848 51.184 1.00 30.90 102 ALA A N 1
ATOM 712 C CA . ALA A 1 103 ? 3.052 17.055 52.363 1.00 31.27 102 ALA A CA 1
ATOM 713 C C . ALA A 1 103 ? 4.270 16.165 52.123 1.00 31.46 102 ALA A C 1
ATOM 714 O O . ALA A 1 103 ? 5.105 16.000 53.006 1.00 32.23 102 ALA A O 1
ATOM 716 N N . SER A 1 104 ? 4.378 15.593 50.936 1.00 31.72 103 SER A N 1
ATOM 717 C CA . SER A 1 104 ? 5.564 14.806 50.564 1.00 31.93 103 SER A CA 1
ATOM 718 C C . SER A 1 104 ? 6.836 15.671 50.417 1.00 32.29 103 SER A C 1
ATOM 719 O O . SER A 1 104 ? 7.958 15.203 50.603 1.00 32.59 103 SER A O 1
ATOM 722 N N . PHE A 1 105 ? 6.652 16.928 50.059 1.00 32.59 104 PHE A N 1
ATOM 723 C CA . PHE A 1 105 ? 7.756 17.848 49.987 1.00 32.89 104 PHE A CA 1
ATOM 724 C C . PHE A 1 105 ? 8.331 18.115 51.396 1.00 33.66 104 PHE A C 1
ATOM 725 O O . PHE A 1 105 ? 9.537 18.094 51.589 1.00 33.32 104 PHE A O 1
ATOM 733 N N . GLN A 1 106 ? 7.463 18.335 52.382 1.00 34.86 105 GLN A N 1
ATOM 734 C CA . GLN A 1 106 ? 7.907 18.555 53.766 1.00 35.92 105 GLN A CA 1
ATOM 735 C C . GLN A 1 106 ? 8.503 17.269 54.407 1.00 36.46 105 GLN A C 1
ATOM 736 O O . GLN A 1 106 ? 9.193 17.325 55.435 1.00 36.65 105 GLN A O 1
ATOM 742 N N . ASN A 1 107 ? 8.200 16.111 53.827 1.00 36.71 106 ASN A N 1
ATOM 743 C CA . ASN A 1 107 ? 8.728 14.838 54.315 1.00 36.60 106 ASN A CA 1
ATOM 744 C C . ASN A 1 107 ? 10.151 14.533 53.778 1.00 36.36 106 ASN A C 1
ATOM 745 O O . ASN A 1 107 ? 10.775 13.551 54.169 1.00 35.80 106 ASN A O 1
ATOM 750 N N . VAL A 1 108 ? 10.648 15.366 52.870 1.00 36.24 107 VAL A N 1
ATOM 751 C CA . VAL A 1 108 ? 12.018 15.249 52.394 1.00 36.09 107 VAL A CA 1
ATOM 752 C C . VAL A 1 108 ? 12.955 15.572 53.562 1.00 36.44 107 VAL A C 1
ATOM 753 O O . VAL A 1 108 ? 13.583 14.679 54.107 1.00 36.52 107 VAL A O 1
ATOM 757 N N . LYS A 1 109 ? 12.991 16.838 53.979 1.00 36.80 108 LYS A N 1
ATOM 758 C CA . LYS A 1 109 ? 13.881 17.294 55.059 1.00 36.53 108 LYS A CA 1
ATOM 759 C C . LYS A 1 109 ? 13.636 16.527 56.360 1.00 36.67 108 LYS A C 1
ATOM 760 O O . LYS A 1 109 ? 14.564 16.297 57.157 1.00 36.68 108 LYS A O 1
ATOM 766 N N . GLU A 1 110 ? 12.388 16.118 56.569 1.00 36.69 109 GLU A N 1
ATOM 767 C CA . GLU A 1 110 ? 11.955 15.617 57.875 1.00 36.59 109 GLU A CA 1
ATOM 768 C C . GLU A 1 110 ? 11.799 14.093 57.991 1.00 36.57 109 GLU A C 1
ATOM 769 O O . GLU A 1 110 ? 11.679 13.589 59.119 1.00 36.56 109 GLU A O 1
ATOM 775 N N . GLU A 1 111 ? 11.828 13.362 56.863 1.00 36.48 110 GLU A N 1
ATOM 776 C CA . GLU A 1 111 ? 11.750 11.880 56.874 1.00 36.43 110 GLU A CA 1
ATOM 777 C C . GLU A 1 111 ? 12.743 11.133 55.937 1.00 36.00 110 GLU A C 1
ATOM 778 O O . GLU A 1 111 ? 13.390 10.206 56.369 1.00 36.19 110 GLU A O 1
ATOM 784 N N . TRP A 1 112 ? 12.885 11.532 54.676 1.00 35.77 111 TRP A N 1
ATOM 785 C CA . TRP A 1 112 ? 13.738 10.791 53.762 1.00 35.31 111 TRP A CA 1
ATOM 786 C C . TRP A 1 112 ? 15.207 11.137 53.873 1.00 34.96 111 TRP A C 1
ATOM 787 O O . TRP A 1 112 ? 16.040 10.257 53.776 1.00 34.57 111 TRP A O 1
ATOM 798 N N . VAL A 1 113 ? 15.534 12.399 54.098 1.00 34.87 112 VAL A N 1
ATOM 799 C CA . VAL A 1 113 ? 16.936 12.794 54.225 1.00 35.00 112 VAL A CA 1
ATOM 800 C C . VAL A 1 113 ? 17.615 12.280 55.486 1.00 35.19 112 VAL A C 1
ATOM 801 O O . VAL A 1 113 ? 18.773 11.924 55.427 1.00 35.08 112 VAL A O 1
ATOM 805 N N . PRO A 1 114 ? 16.935 12.289 56.628 1.00 35.89 113 PRO A N 1
ATOM 806 C CA . PRO A 1 114 ? 17.470 11.657 57.844 1.00 36.07 113 PRO A CA 1
ATOM 807 C C . PRO A 1 114 ? 17.722 10.156 57.704 1.00 36.32 113 PRO A C 1
ATOM 808 O O . PRO A 1 114 ? 18.768 9.651 58.129 1.00 36.36 113 PRO A O 1
ATOM 812 N N . GLU A 1 115 ? 16.764 9.448 57.116 1.00 36.59 114 GLU A N 1
ATOM 813 C CA . GLU A 1 115 ? 16.898 8.007 56.902 1.00 36.65 114 GLU A CA 1
ATOM 814 C C . GLU A 1 115 ? 18.136 7.656 56.068 1.00 36.46 114 GLU A C 1
ATOM 815 O O . GLU A 1 115 ? 18.819 6.693 56.358 1.00 36.56 114 GLU A O 1
ATOM 821 N N . LEU A 1 116 ? 18.428 8.448 55.047 1.00 36.76 115 LEU A N 1
ATOM 822 C CA . LEU A 1 116 ? 19.593 8.208 54.198 1.00 37.15 115 LEU A CA 1
ATOM 823 C C . LEU A 1 116 ? 20.867 8.560 54.934 1.00 37.67 115 LEU A C 1
ATOM 824 O O . LEU A 1 116 ? 21.878 7.881 54.776 1.00 37.70 115 LEU A O 1
ATOM 829 N N . LYS A 1 117 ? 20.803 9.616 55.746 1.00 38.40 116 LYS A N 1
ATOM 830 C CA . LYS A 1 117 ? 21.950 10.065 56.535 1.00 38.83 116 LYS A CA 1
ATOM 831 C C . LYS A 1 117 ? 22.300 9.072 57.623 1.00 39.07 116 LYS A C 1
ATOM 832 O O . LYS A 1 117 ? 23.414 9.109 58.121 1.00 39.31 116 LYS A O 1
ATOM 838 N N . GLU A 1 118 ? 21.363 8.193 57.986 1.00 39.26 117 GLU A N 1
ATOM 839 C CA . GLU A 1 118 ? 21.595 7.199 59.034 1.00 39.46 117 GLU A CA 1
ATOM 840 C C . GLU A 1 118 ? 22.122 5.870 58.511 1.00 39.14 117 GLU A C 1
ATOM 841 O O . GLU A 1 118 ? 22.807 5.155 59.259 1.00 38.54 117 GLU A O 1
ATOM 847 N N . TYR A 1 119 ? 21.791 5.547 57.256 1.00 38.75 118 TYR A N 1
ATOM 848 C CA . TYR A 1 119 ? 21.985 4.197 56.708 1.00 38.97 118 TYR A CA 1
ATOM 849 C C . TYR A 1 119 ? 22.959 4.106 55.507 1.00 39.15 118 TYR A C 1
ATOM 850 O O . TYR A 1 119 ? 23.659 3.106 55.338 1.00 39.42 118 TYR A O 1
ATOM 859 N N . ALA A 1 120 ? 22.970 5.129 54.660 1.00 38.88 119 ALA A N 1
ATOM 860 C CA . ALA A 1 120 ? 23.905 5.222 53.554 1.00 38.57 119 ALA A CA 1
ATOM 861 C C . ALA A 1 120 ? 24.572 6.590 53.610 1.00 38.21 119 ALA A C 1
ATOM 862 O O . ALA A 1 120 ? 24.420 7.387 52.692 1.00 38.43 119 ALA A O 1
ATOM 864 N N . PRO A 1 121 ? 25.312 6.859 54.684 1.00 37.87 120 PRO A N 1
ATOM 865 C CA . PRO A 1 121 ? 25.846 8.200 54.951 1.00 37.52 120 PRO A CA 1
ATOM 866 C C . PRO A 1 121 ? 26.439 8.943 53.766 1.00 36.95 120 PRO A C 1
ATOM 867 O O . PRO A 1 121 ? 26.063 10.077 53.558 1.00 36.79 120 PRO A O 1
ATOM 871 N N . ASN A 1 122 ? 27.364 8.343 53.027 1.00 37.00 121 ASN A N 1
ATOM 872 C CA . ASN A 1 122 ? 28.129 9.111 52.047 1.00 36.95 121 ASN A CA 1
ATOM 873 C C . ASN A 1 122 ? 27.749 8.734 50.612 1.00 35.96 121 ASN A C 1
ATOM 874 O O . ASN A 1 122 ? 28.569 8.796 49.704 1.00 35.51 121 ASN A O 1
ATOM 879 N N . VAL A 1 123 ? 26.487 8.372 50.416 1.00 35.08 122 VAL A N 1
ATOM 880 C CA . VAL A 1 123 ? 26.010 7.991 49.095 1.00 34.87 122 VAL A CA 1
ATOM 881 C C . VAL A 1 123 ? 25.286 9.193 48.546 1.00 33.90 122 VAL A C 1
ATOM 882 O O . VAL A 1 123 ? 24.474 9.792 49.242 1.00 34.60 122 VAL A O 1
ATOM 886 N N . PRO A 1 124 ? 25.616 9.599 47.329 1.00 32.78 123 PRO A N 1
ATOM 887 C CA . PRO A 1 124 ? 24.966 10.778 46.763 1.00 32.31 123 PRO A CA 1
ATOM 888 C C . PRO A 1 124 ? 23.492 10.496 46.518 1.00 31.55 123 PRO A C 1
ATOM 889 O O . PRO A 1 124 ? 23.090 9.356 46.438 1.00 31.13 123 PRO A O 1
ATOM 893 N N . PHE A 1 125 ? 22.680 11.534 46.444 1.00 31.60 124 PHE A N 1
ATOM 894 C CA . PHE A 1 125 ? 21.270 11.356 46.089 1.00 31.28 124 PHE A CA 1
ATOM 895 C C . PHE A 1 125 ? 20.724 12.548 45.375 1.00 31.09 124 PHE A C 1
ATOM 896 O O . PHE A 1 125 ? 21.158 13.664 45.618 1.00 30.89 124 PHE A O 1
ATOM 904 N N . LEU A 1 126 ? 19.729 12.322 44.530 1.00 30.84 125 LEU A N 1
ATOM 905 C CA . LEU A 1 126 ? 19.048 13.413 43.881 1.00 30.36 125 LEU A CA 1
ATOM 906 C C . LEU A 1 126 ? 17.663 13.634 44.493 1.00 30.72 125 LEU A C 1
ATOM 907 O O . LEU A 1 126 ? 17.125 12.763 45.195 1.00 30.56 125 LEU A O 1
ATOM 912 N N . LEU A 1 127 ? 17.103 14.810 44.188 1.00 30.54 126 LEU A N 1
ATOM 913 C CA . LEU A 1 127 ? 15.776 15.224 44.603 1.00 30.38 126 LEU A CA 1
ATOM 914 C C . LEU A 1 127 ? 14.919 15.335 43.354 1.00 30.71 126 LEU A C 1
ATOM 915 O O . LEU A 1 127 ? 15.174 16.158 42.469 1.00 31.10 126 LEU A O 1
ATOM 920 N N . ILE A 1 128 ? 13.900 14.502 43.276 1.00 30.57 127 ILE A N 1
ATOM 921 C CA . ILE A 1 128 ? 13.104 14.357 42.058 1.00 30.50 127 ILE A CA 1
ATOM 922 C C . ILE A 1 128 ? 11.673 14.771 42.346 1.00 29.57 127 ILE A C 1
ATOM 923 O O . ILE A 1 128 ? 11.016 14.167 43.207 1.00 29.29 127 ILE A O 1
ATOM 928 N N . GLY A 1 129 ? 11.199 15.776 41.621 1.00 28.59 128 GLY A N 1
ATOM 929 C CA . GLY A 1 129 ? 9.837 16.247 41.738 1.00 28.13 128 GLY A CA 1
ATOM 930 C C . GLY A 1 129 ? 9.017 15.520 40.717 1.00 27.44 128 GLY A C 1
ATOM 931 O O . GLY A 1 129 ? 9.354 15.561 39.575 1.00 27.52 128 GLY A O 1
ATOM 932 N N . THR A 1 130 ? 7.929 14.887 41.120 1.00 27.35 129 THR A N 1
ATOM 933 C CA . THR A 1 130 ? 7.189 13.973 40.245 1.00 27.07 129 THR A CA 1
ATOM 934 C C . THR A 1 130 ? 5.842 14.528 39.850 1.00 26.71 129 THR A C 1
ATOM 935 O O . THR A 1 130 ? 5.430 15.524 40.363 1.00 25.74 129 THR A O 1
ATOM 939 N N . GLN A 1 131 ? 5.206 13.871 38.883 1.00 27.49 130 GLN A N 1
ATOM 940 C CA . GLN A 1 131 ? 3.825 14.147 38.460 1.00 27.29 130 GLN A CA 1
ATOM 941 C C . GLN A 1 131 ? 3.608 15.575 38.012 1.00 27.21 130 GLN A C 1
ATOM 942 O O . GLN A 1 131 ? 2.559 16.153 38.285 1.00 26.86 130 GLN A O 1
ATOM 948 N N . ILE A 1 132 ? 4.602 16.146 37.334 1.00 27.14 131 ILE A N 1
ATOM 949 C CA . ILE A 1 132 ? 4.524 17.550 36.901 1.00 27.81 131 ILE A CA 1
ATOM 950 C C . ILE A 1 132 ? 3.492 17.894 35.826 1.00 27.71 131 ILE A C 1
ATOM 951 O O . ILE A 1 132 ? 3.251 19.084 35.575 1.00 27.17 131 ILE A O 1
ATOM 956 N N . ASP A 1 133 ? 2.899 16.869 35.215 1.00 28.04 132 ASP A N 1
ATOM 957 C CA . ASP A 1 133 ? 1.719 17.045 34.348 1.00 28.43 132 ASP A CA 1
ATOM 958 C C . ASP A 1 133 ? 0.461 17.460 35.105 1.00 28.79 132 ASP A C 1
ATOM 959 O O . ASP A 1 133 ? -0.489 17.930 34.501 1.00 29.44 132 ASP A O 1
ATOM 964 N N . LEU A 1 134 ? 0.440 17.273 36.416 1.00 29.57 133 LEU A N 1
ATOM 965 C CA . LEU A 1 134 ? -0.708 17.703 37.240 1.00 30.28 133 LEU A CA 1
ATOM 966 C C . LEU A 1 134 ? -0.559 19.157 37.713 1.00 30.82 133 LEU A C 1
ATOM 967 O O . LEU A 1 134 ? -1.533 19.760 38.163 1.00 30.64 133 LEU A O 1
ATOM 972 N N . ARG A 1 135 ? 0.639 19.722 37.602 1.00 31.36 134 ARG A N 1
ATOM 973 C CA . ARG A 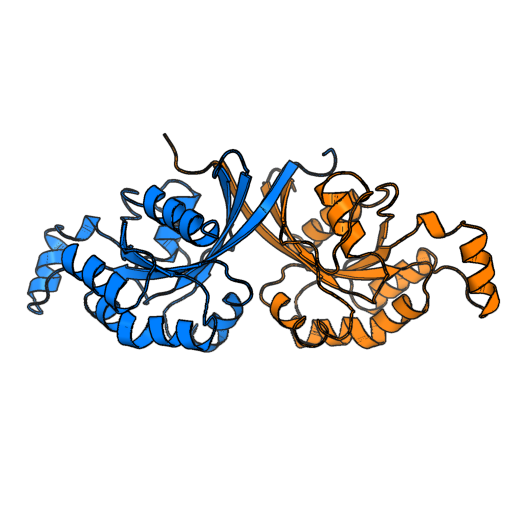1 135 ? 0.869 21.072 38.086 1.00 32.13 134 ARG A CA 1
ATOM 974 C C . ARG A 1 135 ? -0.105 22.125 37.563 1.00 32.97 134 ARG A C 1
ATOM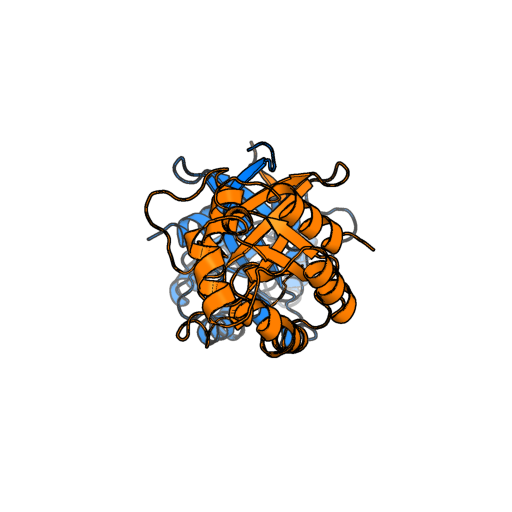 975 O O . ARG A 1 135 ? -0.289 23.171 38.190 1.00 32.67 134 ARG A O 1
ATOM 983 N N . ASP A 1 136 ? -0.669 21.895 36.389 1.00 34.45 135 ASP A N 1
ATOM 984 C CA . ASP A 1 136 ? -1.759 22.731 35.922 1.00 36.35 135 ASP A CA 1
ATOM 985 C C . ASP A 1 136 ? -2.877 21.863 35.313 1.00 36.90 135 ASP A C 1
ATOM 986 O O . ASP A 1 136 ? -3.222 22.005 34.146 1.00 37.64 135 ASP A O 1
ATOM 991 N N . ASP A 1 137 ? -3.409 20.944 36.114 1.00 37.19 136 ASP A N 1
ATOM 992 C CA . ASP A 1 137 ? -4.597 20.181 35.756 1.00 37.74 136 ASP A CA 1
ATOM 993 C C . ASP A 1 137 ? -5.746 20.890 36.451 1.00 37.97 136 ASP A C 1
ATOM 994 O O . ASP A 1 137 ? -5.698 21.067 37.667 1.00 37.93 136 ASP A O 1
ATOM 999 N N . PRO A 1 138 ? -6.746 21.361 35.706 1.00 38.38 137 PRO A N 1
ATOM 1000 C CA . PRO A 1 138 ? -7.903 22.002 36.331 1.00 38.39 137 PRO A CA 1
ATOM 1001 C C . PRO A 1 138 ? -8.399 21.219 37.551 1.00 38.72 137 PRO A C 1
ATOM 1002 O O . PRO A 1 138 ? -8.509 21.798 38.626 1.00 39.03 137 PRO A O 1
ATOM 1006 N N . LYS A 1 139 ? -8.634 19.918 37.401 1.00 39.08 138 LYS A N 1
ATOM 1007 C CA . LYS A 1 139 ? -9.252 19.116 38.477 1.00 39.67 138 LYS A CA 1
ATOM 1008 C C . LYS A 1 139 ? -8.424 19.049 39.779 1.00 39.23 138 LYS A C 1
ATOM 1009 O O . LYS A 1 139 ? -8.960 19.154 40.878 1.00 39.13 138 LYS A O 1
ATOM 1015 N N . THR A 1 140 ? -7.120 18.900 39.613 1.00 39.26 139 THR A N 1
ATOM 1016 C CA . THR A 1 140 ? -6.123 18.850 40.689 1.00 39.19 139 THR A CA 1
ATOM 1017 C C . THR A 1 140 ? -5.909 20.172 41.428 1.00 39.90 139 THR A C 1
ATOM 1018 O O . THR A 1 140 ? -5.846 20.190 42.645 1.00 39.70 139 THR A O 1
ATOM 1022 N N . LEU A 1 141 ? -5.743 21.257 40.674 1.00 40.95 140 LEU A N 1
ATOM 1023 C CA . LEU A 1 141 ? -5.405 22.564 41.235 1.00 41.77 140 LEU A CA 1
ATOM 1024 C C . LEU A 1 141 ? -6.489 23.008 42.200 1.00 42.03 140 LEU A C 1
ATOM 1025 O O . LEU A 1 141 ? -6.189 23.659 43.202 1.00 42.04 140 LEU A O 1
ATOM 1030 N N . ALA A 1 142 ? -7.732 22.631 41.877 1.00 42.32 141 ALA A N 1
ATOM 1031 C CA . ALA A 1 142 ? -8.934 23.006 42.632 1.00 42.49 141 ALA A CA 1
ATOM 1032 C C . ALA A 1 142 ? -9.111 22.173 43.883 1.00 42.63 141 ALA A C 1
ATOM 1033 O O . ALA A 1 142 ? -9.557 22.682 44.904 1.00 42.39 141 ALA A O 1
ATOM 1035 N N . ARG A 1 143 ? -8.794 20.884 43.788 1.00 43.10 142 ARG A N 1
ATOM 1036 C CA . ARG A 1 143 ? -8.768 20.004 44.958 1.00 43.61 142 ARG A CA 1
ATOM 1037 C C . ARG A 1 143 ? -7.722 20.531 45.952 1.00 44.17 142 ARG A C 1
ATOM 1038 O O . ARG A 1 143 ? -7.935 20.496 47.171 1.00 44.01 142 ARG A O 1
ATOM 1046 N N . LEU A 1 144 ? -6.619 21.058 45.412 1.00 44.78 143 LEU A N 1
ATOM 1047 C CA . LEU A 1 144 ? -5.558 21.676 46.212 1.00 45.26 143 LEU A CA 1
ATOM 1048 C C . LEU A 1 144 ? -5.973 23.031 46.785 1.00 45.44 143 LEU A C 1
ATOM 1049 O O . LEU A 1 144 ? -5.719 23.293 47.956 1.00 45.27 143 LEU A O 1
ATOM 1054 N N . ASN A 1 145 ? -6.613 23.870 45.964 1.00 45.78 144 ASN A N 1
ATOM 1055 C CA . ASN A 1 145 ? -7.038 25.214 46.374 1.00 46.09 144 ASN A CA 1
ATOM 1056 C C . ASN A 1 145 ? -8.339 25.176 47.196 1.00 46.21 144 ASN A C 1
ATOM 1057 O O . ASN A 1 145 ? -8.936 26.212 47.432 1.00 46.32 144 ASN A O 1
ATOM 1062 N N . ASP A 1 146 ? -8.767 23.964 47.588 1.00 46.51 145 ASP A N 1
ATOM 1063 C CA . ASP A 1 146 ? -9.722 23.700 48.686 1.00 46.53 145 ASP A CA 1
ATOM 1064 C C . ASP A 1 146 ? -9.023 23.838 50.046 1.00 47.04 145 ASP A C 1
ATOM 1065 O O . ASP A 1 146 ? -9.619 24.303 51.016 1.00 47.18 145 ASP A O 1
ATOM 1070 N N . MET A 1 147 ? -7.783 23.350 50.132 1.00 47.70 146 MET A N 1
ATOM 1071 C CA . MET A 1 147 ? -6.952 23.475 51.344 1.00 47.91 146 MET A CA 1
ATOM 1072 C C . MET A 1 147 ? -6.005 24.712 51.296 1.00 47.70 146 MET A C 1
ATOM 1073 O O . MET A 1 147 ? -5.068 24.815 52.090 1.00 47.90 146 MET A O 1
ATOM 1078 N N . LYS A 1 148 ? -6.254 25.655 50.379 1.00 47.22 147 LYS A N 1
ATOM 1079 C CA . LYS A 1 148 ? -5.364 26.809 50.177 1.00 46.71 147 LYS A CA 1
ATOM 1080 C C . LYS A 1 148 ? -3.901 26.362 50.072 1.00 46.20 147 LYS A C 1
ATOM 1081 O O . LYS A 1 148 ? -2.975 27.126 50.361 1.00 46.38 147 LYS A O 1
ATOM 1087 N N . GLU A 1 149 ? -3.725 25.101 49.674 1.00 45.44 148 GLU A N 1
ATOM 1088 C CA . GLU A 1 149 ? -2.458 24.572 49.217 1.00 44.47 148 GLU A CA 1
ATOM 1089 C C . GLU A 1 149 ? -2.389 24.856 47.729 1.00 43.32 148 GLU A C 1
ATOM 1090 O O . GLU A 1 149 ? -3.404 24.982 47.035 1.00 42.12 148 GLU A O 1
ATOM 1096 N N . LYS A 1 150 ? -1.169 24.951 47.246 1.00 42.54 149 LYS A N 1
ATOM 1097 C CA . LYS A 1 150 ? -0.931 25.076 45.822 1.00 42.14 149 LYS A CA 1
ATOM 1098 C C . LYS A 1 150 ? 0.263 24.163 45.481 1.00 41.81 149 LYS A C 1
ATOM 1099 O O . LYS A 1 150 ? 0.961 23.656 46.375 1.00 42.02 149 LYS A O 1
ATOM 1105 N N . PRO A 1 151 ? 0.478 23.891 44.205 1.00 41.10 150 PRO A N 1
ATOM 1106 C CA . PRO A 1 151 ? 1.568 22.986 43.828 1.00 40.33 150 PRO A CA 1
ATOM 1107 C C . PRO A 1 151 ? 2.938 23.566 44.144 1.00 39.63 150 PRO A C 1
ATOM 1108 O O . PRO A 1 151 ? 3.113 24.789 44.137 1.00 39.19 150 PRO A O 1
ATOM 1112 N N . ILE A 1 152 ? 3.886 22.672 44.446 1.00 39.12 151 ILE A N 1
ATOM 1113 C CA . ILE A 1 152 ? 5.279 23.046 44.630 1.00 38.46 151 ILE A CA 1
ATOM 1114 C C . ILE A 1 152 ? 5.768 23.533 43.271 1.00 38.43 151 ILE A C 1
ATOM 1115 O O . ILE A 1 152 ? 5.449 22.948 42.241 1.00 38.52 151 ILE A O 1
ATOM 1120 N N . CYS A 1 153 ? 6.543 24.604 43.261 1.00 37.92 152 CYS A N 1
ATOM 1121 C CA . CYS A 1 153 ? 7.068 25.113 42.015 1.00 37.83 152 CYS A CA 1
ATOM 1122 C C . CYS A 1 153 ? 8.557 24.734 41.829 1.00 37.78 152 CYS A C 1
ATOM 1123 O O . CYS A 1 153 ? 9.214 24.262 42.759 1.00 37.48 152 CYS A O 1
ATOM 1126 N N . VAL A 1 154 ? 9.082 24.961 40.625 1.00 37.50 153 VAL A N 1
ATOM 1127 C CA . VAL A 1 154 ? 10.468 24.627 40.317 1.00 37.12 153 VAL A CA 1
ATOM 1128 C C . VAL A 1 154 ? 11.476 25.279 41.268 1.00 36.47 153 VAL A C 1
ATOM 1129 O O . VAL A 1 154 ? 12.430 24.655 41.671 1.00 36.66 153 VAL A O 1
ATOM 1133 N N . GLU A 1 155 ? 11.281 26.535 41.611 1.00 36.17 154 GLU A N 1
ATOM 1134 C CA . GLU A 1 155 ? 12.254 27.261 42.454 1.00 36.21 154 GLU A CA 1
ATOM 1135 C C . GLU A 1 155 ? 12.389 26.642 43.878 1.00 34.79 154 GLU A C 1
ATOM 1136 O O . GLU A 1 155 ? 13.455 26.674 44.484 1.00 34.02 154 GLU A O 1
ATOM 1142 N N . GLN A 1 156 ? 11.297 26.057 44.373 1.00 33.77 155 GLN A N 1
ATOM 1143 C CA . GLN A 1 156 ? 11.236 25.446 45.708 1.00 32.88 155 GLN A CA 1
ATOM 1144 C C . GLN A 1 156 ? 12.005 24.140 45.751 1.00 32.69 155 GLN A C 1
ATOM 1145 O O . GLN A 1 156 ? 12.599 23.800 46.785 1.00 32.55 155 GLN A O 1
ATOM 1151 N N . GLY A 1 157 ? 11.960 23.407 44.634 1.00 32.53 156 GLY A N 1
ATOM 1152 C CA . GLY A 1 157 ? 12.713 22.173 44.459 1.00 32.77 156 GLY A CA 1
ATOM 1153 C C . GLY A 1 157 ? 14.225 22.367 44.379 1.00 32.71 156 GLY A C 1
ATOM 1154 O O . GLY A 1 157 ? 15.002 21.552 44.904 1.00 32.08 156 GLY A O 1
ATOM 1155 N N . GLN A 1 158 ? 14.633 23.442 43.711 1.00 32.90 157 GLN A N 1
ATOM 1156 C CA . GLN A 1 158 ? 16.040 23.728 43.465 1.00 33.38 157 GLN A CA 1
ATOM 1157 C C . GLN A 1 158 ? 16.683 24.201 44.756 1.00 33.89 157 GLN A C 1
ATOM 1158 O O . GLN A 1 158 ? 17.784 23.758 45.118 1.00 34.31 157 GLN A O 1
ATOM 1164 N N . LYS A 1 159 ? 15.990 25.123 45.426 1.00 33.75 158 LYS A N 1
ATOM 1165 C CA . LYS A 1 159 ? 16.382 25.620 46.730 1.00 33.57 158 LYS A CA 1
ATOM 1166 C C . LYS A 1 159 ? 16.552 24.446 47.708 1.00 33.34 158 LYS A C 1
ATOM 1167 O O . LYS A 1 159 ? 17.584 24.329 48.367 1.00 33.57 158 LYS A O 1
ATOM 1173 N N . LEU A 1 160 ? 15.546 23.577 47.776 1.00 33.32 159 LEU A N 1
ATOM 1174 C CA . LEU A 1 160 ? 15.534 22.440 48.715 1.00 33.60 159 LEU A CA 1
ATOM 1175 C C . LEU A 1 160 ? 16.676 21.475 48.445 1.00 34.07 159 LEU A C 1
ATOM 1176 O O . LEU A 1 160 ? 17.220 20.902 49.388 1.00 34.27 159 LEU A O 1
ATOM 1181 N N . ALA A 1 161 ? 17.035 21.308 47.166 1.00 34.27 160 ALA A N 1
ATOM 1182 C CA . ALA A 1 161 ? 18.104 20.397 46.760 1.00 34.68 160 ALA A CA 1
ATOM 1183 C C . ALA A 1 161 ? 19.473 20.888 47.214 1.00 34.73 160 ALA A C 1
ATOM 1184 O O . ALA A 1 161 ? 20.363 20.087 47.481 1.00 35.11 160 ALA A O 1
ATOM 1186 N N . LYS A 1 162 ? 19.634 22.201 47.281 1.00 34.74 161 LYS A N 1
ATOM 1187 C CA . LYS A 1 162 ? 20.881 22.804 47.715 1.00 35.27 161 LYS A CA 1
ATOM 1188 C C . LYS A 1 162 ? 21.049 22.690 49.221 1.00 34.88 161 LYS A C 1
ATOM 1189 O O . LYS A 1 162 ? 22.122 22.333 49.694 1.00 33.85 161 LYS A O 1
ATOM 1195 N N . GLU A 1 163 ? 19.985 22.991 49.964 1.00 34.90 162 GLU A N 1
ATOM 1196 C CA . GLU A 1 163 ? 20.055 22.994 51.433 1.00 34.96 162 GLU A CA 1
ATOM 1197 C C . GLU A 1 163 ? 20.470 21.626 51.891 1.00 33.99 162 GLU A C 1
ATOM 1198 O O . GLU A 1 163 ? 21.377 21.489 52.716 1.00 34.14 162 GLU A O 1
ATOM 1204 N N . ILE A 1 164 ? 19.806 20.614 51.338 1.00 33.05 163 ILE A N 1
ATOM 1205 C CA . ILE A 1 164 ? 19.992 19.238 51.800 1.00 32.30 163 ILE A CA 1
ATOM 1206 C C . ILE A 1 164 ? 21.258 18.564 51.251 1.00 31.58 163 ILE A C 1
ATOM 1207 O O . ILE A 1 164 ? 21.659 17.524 51.743 1.00 31.08 163 ILE A O 1
ATOM 1212 N N . GLY A 1 165 ? 21.896 19.177 50.258 1.00 31.33 164 GLY A N 1
ATOM 1213 C CA . GLY A 1 165 ? 23.130 18.655 49.695 1.00 30.79 164 GLY A CA 1
ATOM 1214 C C . GLY A 1 165 ? 22.908 17.545 48.694 1.00 30.38 164 GLY A C 1
ATOM 1215 O O . GLY A 1 165 ? 23.783 16.739 48.494 1.00 29.74 164 GLY A O 1
ATOM 1216 N N . ALA A 1 166 ? 21.724 17.498 48.089 1.00 30.25 165 ALA A N 1
ATOM 1217 C CA . ALA A 1 166 ? 21.527 16.720 46.888 1.00 30.76 165 ALA A CA 1
ATOM 1218 C C . ALA A 1 166 ? 22.448 17.235 45.781 1.00 30.75 165 ALA A C 1
ATOM 1219 O O . ALA A 1 166 ? 22.929 18.371 45.808 1.00 30.37 165 ALA A O 1
ATOM 1221 N N . CYS A 1 167 ? 22.661 16.387 44.795 1.00 30.79 166 CYS A N 1
ATOM 1222 C CA . CYS A 1 167 ? 23.537 16.703 43.690 1.00 31.63 166 CYS A CA 1
ATOM 1223 C C . CYS A 1 167 ? 22.846 17.619 42.725 1.00 31.10 166 CYS A C 1
ATOM 1224 O O . CYS A 1 167 ? 23.494 18.389 42.066 1.00 31.00 166 CYS A O 1
ATOM 1227 N N . CYS A 1 168 ? 21.537 17.449 42.597 1.00 30.66 167 CYS A N 1
ATOM 1228 C CA . CYS A 1 168 ? 20.689 18.403 41.916 1.00 30.58 167 CYS A CA 1
ATOM 1229 C C . CYS A 1 168 ? 19.189 18.086 42.111 1.00 30.60 167 CYS A C 1
ATOM 1230 O O . CYS A 1 168 ? 18.796 17.105 42.782 1.00 30.59 167 CYS A O 1
ATOM 1233 N N . TYR A 1 169 ? 18.378 18.978 41.556 1.00 30.10 168 TYR A N 1
ATOM 1234 C CA . TYR A 1 169 ? 16.934 18.818 41.438 1.00 29.90 168 TYR A CA 1
ATOM 1235 C C . TYR A 1 169 ? 16.571 18.537 40.000 1.00 30.21 168 TYR A C 1
ATOM 1236 O O . TYR A 1 169 ? 16.952 19.321 39.133 1.00 29.59 168 TYR A O 1
ATOM 1245 N N . VAL A 1 170 ? 15.795 17.462 39.757 1.00 30.65 169 VAL A N 1
ATOM 1246 C CA . VAL A 1 170 ? 15.207 17.172 38.442 1.00 30.50 169 VAL A CA 1
ATOM 1247 C C . VAL A 1 170 ? 13.727 16.915 38.563 1.00 30.16 169 VAL A C 1
ATOM 1248 O O . VAL A 1 170 ? 13.308 16.329 39.536 1.00 30.53 169 VAL A O 1
ATOM 1252 N N . GLU A 1 171 ? 12.938 17.330 37.576 1.00 30.25 170 GLU A N 1
ATOM 1253 C CA . GLU A 1 171 ? 11.496 17.079 37.588 1.00 30.09 170 GLU A CA 1
ATOM 1254 C C . GLU A 1 171 ? 11.135 16.146 36.488 1.00 30.07 170 GLU A C 1
ATOM 1255 O O . GLU A 1 171 ? 11.794 16.149 35.442 1.00 30.34 170 GLU A O 1
ATOM 1261 N N . CYS A 1 172 ? 10.063 15.377 36.697 1.00 29.45 171 CYS A N 1
ATOM 1262 C CA . CYS A 1 172 ? 9.490 14.595 35.633 1.00 29.05 171 CYS A CA 1
ATOM 1263 C C . CYS A 1 172 ? 7.991 14.318 35.753 1.00 29.22 171 CYS A C 1
ATOM 1264 O O . CYS A 1 172 ? 7.371 14.607 36.782 1.00 29.10 171 CYS A O 1
ATOM 1267 N N . SER A 1 173 ? 7.424 13.774 34.665 1.00 28.82 172 SER A N 1
ATOM 1268 C CA . SER A 1 173 ? 6.142 13.078 34.683 1.00 28.61 172 SER A CA 1
ATOM 1269 C C . SER A 1 173 ? 6.326 11.689 34.099 1.00 28.24 172 SER A C 1
ATOM 1270 O O . SER A 1 173 ? 6.750 11.535 32.951 1.00 27.34 172 SER A O 1
ATOM 1273 N N . ALA A 1 174 ? 5.960 10.675 34.874 1.00 27.72 173 ALA A N 1
ATOM 1274 C CA . ALA A 1 174 ? 5.832 9.330 34.348 1.00 26.99 173 ALA A CA 1
ATOM 1275 C C . ALA A 1 174 ? 4.777 9.201 33.242 1.00 27.21 173 ALA A C 1
ATOM 1276 O O . ALA A 1 174 ? 4.926 8.361 32.325 1.00 27.83 173 ALA A O 1
ATOM 1278 N N . LEU A 1 175 ? 3.718 10.016 33.302 1.00 26.93 174 LEU A N 1
ATOM 1279 C CA . LEU A 1 175 ? 2.619 9.947 32.332 1.00 26.93 174 LEU A CA 1
ATOM 1280 C C . LEU A 1 175 ? 3.023 10.310 30.917 1.00 27.15 174 LEU A C 1
ATOM 1281 O O . LEU A 1 175 ? 2.695 9.576 29.989 1.00 27.42 174 LEU A O 1
ATOM 1286 N N . THR A 1 176 ? 3.708 11.444 30.751 1.00 27.40 175 THR A N 1
ATOM 1287 C CA . THR A 1 176 ? 4.192 11.879 29.443 1.00 27.39 175 THR A CA 1
ATOM 1288 C C . THR A 1 176 ? 5.672 11.579 29.202 1.00 28.25 175 THR A C 1
ATOM 1289 O O . THR A 1 176 ? 6.135 11.728 28.075 1.00 28.75 175 THR A O 1
ATOM 1293 N N . GLN A 1 177 ? 6.399 11.140 30.243 1.00 28.15 176 GLN A N 1
ATOM 1294 C CA . GLN A 1 177 ? 7.826 10.884 30.175 1.00 28.08 176 GLN A CA 1
ATOM 1295 C C . GLN A 1 177 ? 8.696 12.134 30.103 1.00 27.57 176 GLN A C 1
ATOM 1296 O O . GLN A 1 177 ? 9.880 12.016 30.081 1.00 28.06 176 GLN A O 1
ATOM 1302 N N . LYS A 1 178 ? 8.137 13.329 30.069 1.00 27.17 177 LYS A N 1
ATOM 1303 C CA . LYS A 1 178 ? 8.968 14.529 30.183 1.00 27.55 177 LYS A CA 1
ATOM 1304 C C . LYS A 1 178 ? 9.948 14.465 31.405 1.00 28.21 177 LYS A C 1
ATOM 1305 O O . LYS A 1 178 ? 9.544 14.182 32.534 1.00 26.97 177 LYS A O 1
ATOM 1311 N N . GLY A 1 179 ? 11.223 14.766 31.170 1.00 28.99 178 GLY A N 1
ATOM 1312 C CA . GLY A 1 179 ? 12.218 14.796 32.236 1.00 29.79 178 GLY A CA 1
ATOM 1313 C C . GLY A 1 179 ? 12.819 13.447 32.644 1.00 30.47 178 GLY A C 1
ATOM 1314 O O . GLY A 1 179 ? 13.856 13.410 33.308 1.00 30.14 178 GLY A O 1
ATOM 1315 N N . LEU A 1 180 ? 12.196 12.342 32.239 1.00 31.06 179 LEU A N 1
ATOM 1316 C CA . LEU A 1 180 ? 12.592 11.019 32.728 1.00 31.45 179 LEU A CA 1
ATOM 1317 C C . LEU A 1 180 ? 14.028 10.756 32.347 1.00 31.41 179 LEU A C 1
ATOM 1318 O O . LEU A 1 180 ? 14.868 10.410 33.185 1.00 32.51 179 LEU A O 1
ATOM 1323 N N . LYS A 1 181 ? 14.337 10.961 31.082 1.00 30.97 180 LYS A N 1
ATOM 1324 C CA . LYS A 1 181 ? 15.689 10.732 30.628 1.00 30.08 180 LYS A CA 1
ATOM 1325 C C . LYS A 1 181 ? 16.706 11.506 31.515 1.00 30.26 180 LYS A C 1
ATOM 1326 O O . LYS A 1 181 ? 17.718 10.965 31.962 1.00 30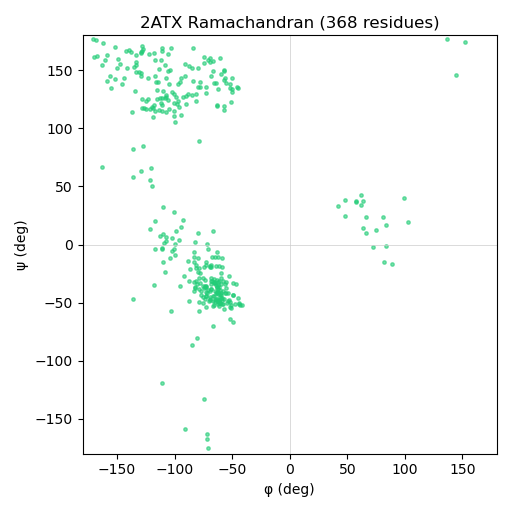.75 180 LYS A O 1
ATOM 1332 N N . THR A 1 182 ? 16.430 12.773 31.758 1.00 30.19 181 THR A N 1
ATOM 1333 C CA . THR A 1 182 ? 17.285 13.599 32.572 1.00 30.10 181 THR A CA 1
ATOM 1334 C C . THR A 1 182 ? 17.482 13.080 34.017 1.00 29.83 181 THR A C 1
ATOM 1335 O O . THR A 1 182 ? 18.616 13.112 34.532 1.00 30.26 181 THR A O 1
ATOM 1339 N N . VAL A 1 183 ? 16.407 12.607 34.641 1.00 28.31 182 VAL A N 1
ATOM 1340 C CA . VAL A 1 183 ? 16.491 11.996 35.952 1.00 28.02 182 VAL A CA 1
ATOM 1341 C C . VAL A 1 183 ? 17.574 10.911 36.012 1.00 28.37 182 VAL A C 1
ATOM 1342 O O . VAL A 1 183 ? 18.429 10.930 36.917 1.00 28.66 182 VAL A O 1
ATOM 1346 N N . PHE A 1 184 ? 17.539 9.958 35.080 1.00 28.18 183 PHE A N 1
ATOM 1347 C CA . PHE A 1 184 ? 18.471 8.857 35.141 1.00 28.71 183 PHE A CA 1
ATOM 1348 C C . PHE A 1 184 ? 19.842 9.196 34.530 1.00 30.61 183 PHE A C 1
ATOM 1349 O O . PHE A 1 184 ? 20.863 8.733 35.027 1.00 33.27 183 PHE A O 1
ATOM 1357 N N . ASP A 1 185 ? 19.913 10.047 33.515 1.00 30.57 184 ASP A N 1
ATOM 1358 C CA . ASP A 1 185 ? 21.203 10.562 33.126 1.00 30.39 184 ASP A CA 1
ATOM 1359 C C . ASP A 1 185 ? 21.926 11.178 34.291 1.00 30.52 184 ASP A C 1
ATOM 1360 O O . ASP A 1 185 ? 23.140 10.993 34.432 1.00 30.74 184 ASP A O 1
ATOM 1365 N N . GLU A 1 186 ? 21.207 11.934 35.122 1.00 30.42 185 GLU A N 1
ATOM 1366 C CA . GLU A 1 186 ? 21.875 12.712 36.175 1.00 29.80 185 GLU A CA 1
ATOM 1367 C C . GLU A 1 186 ? 22.202 11.757 37.325 1.00 29.85 185 GLU A C 1
ATOM 1368 O O . GLU A 1 186 ? 23.182 11.939 38.009 1.00 29.13 185 GLU A O 1
ATOM 1374 N N . ALA A 1 187 ? 21.405 10.704 37.507 1.00 29.70 186 ALA A N 1
ATOM 1375 C CA . ALA A 1 187 ? 21.744 9.724 38.517 1.00 30.24 186 ALA A CA 1
ATOM 1376 C C . ALA A 1 187 ? 23.095 9.050 38.200 1.00 30.68 186 ALA A C 1
ATOM 1377 O O . ALA A 1 187 ? 23.932 8.861 39.087 1.00 31.89 186 ALA A O 1
ATOM 1379 N N . ILE A 1 188 ? 23.296 8.706 36.932 1.00 30.06 187 ILE A N 1
ATOM 1380 C CA . ILE A 1 188 ? 24.532 8.142 36.446 1.00 29.80 187 ILE A CA 1
ATOM 1381 C C . ILE A 1 188 ? 25.719 9.129 36.623 1.00 29.27 187 ILE A C 1
ATOM 1382 O O . ILE A 1 188 ? 26.725 8.776 37.148 1.00 28.59 187 ILE A O 1
ATOM 1387 N N . ILE A 1 189 ? 25.574 10.374 36.196 1.00 29.23 188 ILE A N 1
ATOM 1388 C CA . ILE A 1 189 ? 26.632 11.349 36.287 1.00 29.00 188 ILE A CA 1
ATOM 1389 C C . ILE A 1 189 ? 27.027 11.457 37.765 1.00 30.06 188 ILE A C 1
ATOM 1390 O O . ILE A 1 189 ? 28.181 11.342 38.109 1.00 30.48 188 ILE A O 1
ATOM 1395 N N . ALA A 1 190 ? 26.052 11.653 38.639 1.00 30.60 189 ALA A N 1
ATOM 1396 C CA . ALA A 1 190 ? 26.282 11.645 40.080 1.00 30.95 189 ALA A CA 1
ATOM 1397 C C . ALA A 1 190 ? 27.087 10.431 40.619 1.00 31.56 189 ALA A C 1
ATOM 1398 O O . ALA A 1 190 ? 27.811 10.552 41.593 1.00 30.92 189 ALA A O 1
ATOM 1400 N N . ILE A 1 191 ? 26.922 9.261 40.007 1.00 32.93 190 ILE A N 1
ATOM 1401 C CA . ILE A 1 191 ? 27.700 8.079 40.385 1.00 33.99 190 ILE A CA 1
ATOM 1402 C C . ILE A 1 191 ? 29.109 8.127 39.798 1.00 34.63 190 ILE A C 1
ATOM 1403 O O . ILE A 1 191 ? 30.101 8.026 40.519 1.00 34.79 190 ILE A O 1
ATOM 1408 N N . LEU A 1 192 ? 29.163 8.237 38.469 1.00 35.73 191 LEU A N 1
ATOM 1409 C CA . LEU A 1 192 ? 30.407 8.249 37.680 1.00 36.59 191 LEU A CA 1
ATOM 1410 C C . LEU A 1 192 ? 31.205 9.549 37.851 1.00 37.82 191 LEU A C 1
ATOM 1411 O O . LEU A 1 192 ? 32.257 9.728 37.231 1.00 37.91 191 LEU A O 1
ATOM 1416 N N . THR A 1 193 ? 30.685 10.455 38.681 1.00 39.19 192 THR A N 1
ATOM 1417 C CA . THR A 1 193 ? 31.435 11.605 39.163 1.00 39.90 192 THR A CA 1
ATOM 1418 C C . THR A 1 193 ? 32.344 11.087 40.289 1.00 41.08 192 THR A C 1
ATOM 1419 O O . THR A 1 193 ? 31.940 11.030 41.465 1.00 41.50 192 THR A O 1
ATOM 1423 N N . PRO A 1 194 ? 33.550 10.641 39.888 1.00 41.81 193 PRO A N 1
ATOM 1424 C CA . PRO A 1 194 ? 34.716 10.627 40.779 1.00 41.69 193 PRO A CA 1
ATOM 1425 C C . PRO A 1 194 ? 34.985 12.092 41.117 1.00 41.84 193 PRO A C 1
ATOM 1426 O O . PRO A 1 194 ? 35.790 12.375 42.009 1.00 42.25 193 PRO A O 1
ATOM 1429 N N . SER B 1 9 ? 14.707 10.331 20.946 1.00 23.33 8 SER B N 1
ATOM 1430 C CA . SER B 1 9 ? 14.860 9.023 20.224 1.00 23.56 8 SER B CA 1
ATOM 1431 C C . SER B 1 9 ? 14.679 7.834 21.109 1.00 24.43 8 SER B C 1
ATOM 1432 O O . SER B 1 9 ? 14.306 6.800 20.583 1.00 25.18 8 SER B O 1
ATOM 1434 N N . MET B 1 10 ? 14.990 7.973 22.416 1.00 24.83 9 MET B N 1
ATOM 1435 C CA . MET B 1 10 ? 14.950 6.911 23.426 1.00 24.87 9 MET B CA 1
ATOM 1436 C C . MET B 1 10 ? 16.126 7.145 24.429 1.00 25.39 9 MET B C 1
ATOM 1437 O O . MET B 1 10 ? 17.194 7.579 24.043 1.00 25.38 9 MET B O 1
ATOM 1442 N N . ALA B 1 11 ? 15.910 6.820 25.713 1.00 25.88 10 ALA B N 1
ATOM 1443 C CA . ALA B 1 11 ? 16.771 7.191 26.844 1.00 25.51 10 ALA B CA 1
ATOM 1444 C C . ALA B 1 11 ? 17.691 6.119 27.394 1.00 25.51 10 ALA B C 1
ATOM 1445 O O . ALA B 1 11 ? 18.447 6.382 28.319 1.00 25.56 10 ALA B O 1
ATOM 1447 N N . HIS B 1 12 ? 17.580 4.900 26.889 1.00 25.74 11 HIS B N 1
ATOM 1448 C CA . HIS B 1 12 ? 18.419 3.784 27.324 1.00 26.19 11 HIS B CA 1
ATOM 1449 C C . HIS B 1 12 ? 18.385 2.648 26.286 1.00 26.98 11 HIS B C 1
ATOM 1450 O O . HIS B 1 12 ? 17.596 2.666 25.350 1.00 27.78 11 HIS B O 1
ATOM 1457 N N . GLY B 1 13 ? 19.212 1.640 26.491 1.00 28.13 12 GLY B N 1
ATOM 1458 C CA . GLY B 1 13 ? 19.268 0.466 25.626 1.00 29.26 12 GLY B CA 1
ATOM 1459 C C . GLY B 1 13 ? 18.353 -0.691 26.058 1.00 30.09 12 GLY B C 1
ATOM 1460 O O . GLY B 1 13 ? 17.327 -0.476 26.744 1.00 30.45 12 GLY B O 1
ATOM 1461 N N . PRO B 1 14 ? 18.679 -1.904 25.602 1.00 30.71 13 PRO B N 1
ATOM 1462 C CA . PRO B 1 14 ? 17.961 -3.112 26.036 1.00 30.38 13 PRO B CA 1
ATOM 1463 C C . PRO B 1 14 ? 18.005 -3.270 27.547 1.00 29.67 13 PRO B C 1
ATOM 1464 O O . PRO B 1 14 ? 19.067 -3.404 28.131 1.00 30.00 13 PRO B O 1
ATOM 1468 N N . GLY B 1 15 ? 16.843 -3.274 28.160 1.00 29.24 14 GLY B N 1
ATOM 1469 C CA . GLY B 1 15 ? 16.711 -3.534 29.577 1.00 29.10 14 GLY B CA 1
ATOM 1470 C C . GLY B 1 15 ? 15.904 -4.796 29.816 1.00 28.63 14 GLY B C 1
ATOM 1471 O O . GLY B 1 15 ? 15.163 -5.272 28.947 1.00 28.56 14 GLY B O 1
ATOM 1472 N N . ALA B 1 16 ? 16.078 -5.365 31.002 1.00 27.80 15 ALA B N 1
ATOM 1473 C CA . ALA B 1 16 ? 15.320 -6.537 31.385 1.00 26.74 15 ALA B CA 1
ATOM 1474 C C . ALA B 1 16 ? 15.274 -6.714 32.886 1.00 26.55 15 ALA B C 1
ATOM 1475 O O . ALA B 1 16 ? 16.067 -6.123 33.608 1.00 25.93 15 ALA B O 1
ATOM 1477 N N . LEU B 1 17 ? 14.334 -7.543 33.330 1.00 27.18 16 LEU B N 1
ATOM 1478 C CA . LEU B 1 17 ? 14.293 -8.052 34.692 1.00 28.11 16 LEU B CA 1
ATOM 1479 C C . LEU B 1 17 ? 15.632 -8.543 35.184 1.00 28.11 16 LEU B C 1
ATOM 1480 O O . LEU B 1 17 ? 16.346 -9.261 34.473 1.00 28.51 16 LEU B O 1
ATOM 1485 N N . MET B 1 18 ? 15.956 -8.172 36.414 1.00 27.75 17 MET B N 1
ATOM 1486 C CA . MET B 1 18 ? 17.285 -8.393 36.944 1.00 27.88 17 MET B CA 1
ATOM 1487 C C . MET B 1 18 ? 17.264 -9.450 38.011 1.00 26.83 17 MET B C 1
ATOM 1488 O O . MET B 1 18 ? 16.426 -9.386 38.916 1.00 27.34 17 MET B O 1
ATOM 1493 N N . LEU B 1 19 ? 18.180 -10.406 37.915 1.00 25.59 18 LEU B N 1
ATOM 1494 C CA . LEU B 1 19 ? 18.292 -11.445 38.906 1.00 26.31 18 LEU B CA 1
ATOM 1495 C C . LEU B 1 19 ? 19.583 -11.373 39.645 1.00 26.66 18 LEU B C 1
ATOM 1496 O O . LEU B 1 19 ? 20.611 -11.157 39.045 1.00 27.98 18 LEU B O 1
ATOM 1501 N N . LYS B 1 20 ? 19.546 -11.603 40.953 1.00 27.14 19 LYS B N 1
ATOM 1502 C CA . LYS B 1 20 ? 20.713 -11.441 41.796 1.00 26.96 19 LYS B CA 1
ATOM 1503 C C . LYS B 1 20 ? 21.255 -12.812 42.177 1.00 27.61 19 LYS B C 1
ATOM 1504 O O . LYS B 1 20 ? 20.503 -13.671 42.735 1.00 27.91 19 LYS B O 1
ATOM 1510 N N . CYS B 1 21 ? 22.538 -13.020 41.861 1.00 26.81 20 CYS B N 1
ATOM 1511 C CA . CYS B 1 21 ? 23.224 -14.244 42.167 1.00 27.82 20 CYS B CA 1
ATOM 1512 C C . CYS B 1 21 ? 24.481 -13.997 42.975 1.00 27.66 20 CYS B C 1
ATOM 1513 O O . CYS B 1 21 ? 25.410 -13.386 42.468 1.00 28.37 20 CYS B O 1
ATOM 1516 N N . VAL B 1 22 ? 24.537 -14.501 44.198 1.00 27.27 21 VAL B N 1
ATOM 1517 C CA . VAL B 1 22 ? 25.726 -14.325 45.049 1.00 27.72 21 VAL B CA 1
ATOM 1518 C C . VAL B 1 22 ? 26.579 -15.608 45.238 1.00 27.66 21 VAL B C 1
ATOM 1519 O O . VAL B 1 22 ? 26.041 -16.695 45.416 1.00 27.46 21 VAL B O 1
ATOM 1523 N N . VAL B 1 23 ? 27.894 -15.445 45.285 1.00 27.71 22 VAL B N 1
ATOM 1524 C CA . VAL B 1 23 ? 28.853 -16.543 45.384 1.00 28.15 22 VAL B CA 1
ATOM 1525 C C . VAL B 1 23 ? 29.518 -16.517 46.752 1.00 28.20 22 VAL B C 1
ATOM 1526 O O . VAL B 1 23 ? 30.039 -15.475 47.121 1.00 27.86 22 VAL B O 1
ATOM 1530 N N . VAL B 1 24 ? 29.483 -17.630 47.504 1.00 28.26 23 VAL B N 1
ATOM 1531 C CA . VAL B 1 24 ? 30.180 -17.738 48.795 1.00 28.66 23 VAL B CA 1
ATOM 1532 C C . VAL B 1 24 ? 30.984 -19.045 48.951 1.00 28.71 23 VAL B C 1
ATOM 1533 O O . VAL B 1 24 ? 30.744 -20.017 48.248 1.00 28.95 23 VAL B O 1
ATOM 1537 N N . GLY B 1 25 ? 31.909 -19.072 49.909 1.00 28.53 24 GLY B N 1
ATOM 1538 C CA . GLY B 1 25 ? 32.787 -20.215 50.101 1.00 28.50 24 GLY B CA 1
ATOM 1539 C C . GLY B 1 25 ? 34.141 -19.886 50.720 1.00 28.91 24 GLY B C 1
ATOM 1540 O O . GLY B 1 25 ? 34.477 -18.731 50.957 1.00 29.29 24 GLY B O 1
ATOM 1541 N N . ASP B 1 26 ? 34.920 -20.924 51.019 1.00 29.56 25 ASP B N 1
ATOM 1542 C CA . ASP B 1 26 ? 36.252 -20.771 51.634 1.00 29.38 25 ASP B CA 1
ATOM 1543 C C . ASP B 1 26 ? 37.225 -19.882 50.816 1.00 29.24 25 ASP B C 1
ATOM 1544 O O . ASP B 1 26 ? 37.156 -19.795 49.607 1.00 28.38 25 ASP B O 1
ATOM 1549 N N . GLY B 1 27 ? 38.129 -19.208 51.519 1.00 30.30 26 GLY B N 1
ATOM 1550 C CA . GLY B 1 27 ? 39.273 -18.554 50.904 1.00 30.39 26 GLY B CA 1
ATOM 1551 C C . GLY B 1 27 ? 39.881 -19.511 49.892 1.00 30.62 26 GLY B C 1
ATOM 1552 O O . GLY B 1 27 ? 40.017 -20.704 50.169 1.00 31.43 26 GLY B O 1
ATOM 1553 N N . ALA B 1 28 ? 40.195 -19.003 48.708 1.00 30.29 27 ALA B N 1
ATOM 1554 C CA . ALA B 1 28 ? 41.021 -19.721 47.734 1.00 30.30 27 ALA B CA 1
ATOM 1555 C C . ALA B 1 28 ? 40.349 -20.886 46.966 1.00 29.79 27 ALA B C 1
ATOM 1556 O O . ALA B 1 28 ? 41.061 -21.660 46.321 1.00 30.22 27 ALA B O 1
ATOM 1558 N N . VAL B 1 29 ? 39.021 -21.019 47.038 1.00 29.50 28 VAL B N 1
ATOM 1559 C CA . VAL B 1 29 ? 38.295 -22.012 46.217 1.00 29.67 28 VAL B CA 1
ATOM 1560 C C . VAL B 1 29 ? 38.004 -21.506 44.786 1.00 29.62 28 VAL B C 1
ATOM 1561 O O . VAL B 1 29 ? 37.575 -22.261 43.918 1.00 29.74 28 VAL B O 1
ATOM 1565 N N . GLY B 1 30 ? 38.225 -20.222 44.547 1.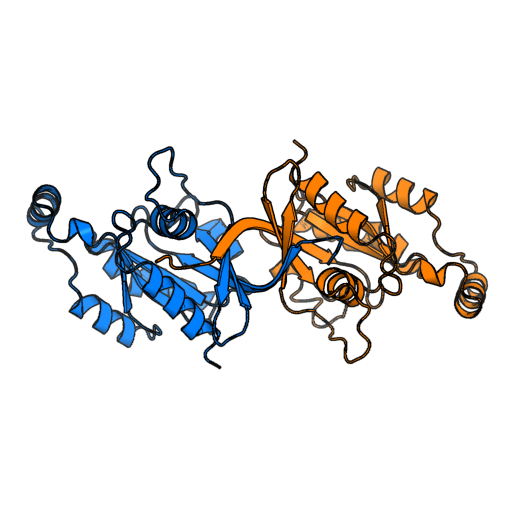00 29.47 29 GLY B N 1
ATOM 1566 C CA . GLY B 1 30 ? 38.272 -19.724 43.188 1.00 29.38 29 GLY B CA 1
ATOM 1567 C C . GLY B 1 30 ? 36.987 -19.083 42.738 1.00 28.78 29 GLY B C 1
ATOM 1568 O O . GLY B 1 30 ? 36.600 -19.286 41.608 1.00 29.50 29 GLY B O 1
ATOM 1569 N N . LYS B 1 31 ? 36.369 -18.320 43.639 1.00 27.93 30 LYS B N 1
ATOM 1570 C CA . LYS B 1 31 ? 35.089 -17.676 43.454 1.00 27.26 30 LYS B CA 1
ATOM 1571 C C . LYS B 1 31 ? 35.312 -16.536 42.504 1.00 27.30 30 LYS B C 1
ATOM 1572 O O . LYS B 1 31 ? 34.618 -16.387 41.493 1.00 27.36 30 LYS B O 1
ATOM 1578 N N . THR B 1 32 ? 36.272 -15.688 42.848 1.00 27.26 31 THR B N 1
ATOM 1579 C CA . THR B 1 32 ? 36.507 -14.515 42.022 1.00 26.92 31 THR B CA 1
ATOM 1580 C C . THR B 1 32 ? 36.848 -14.910 40.566 1.00 27.97 31 THR B C 1
ATOM 1581 O O . THR B 1 32 ? 36.286 -14.384 39.649 1.00 28.32 31 THR B O 1
ATOM 1585 N N . CYS B 1 33 ? 37.736 -15.872 40.393 1.00 28.89 32 CYS B N 1
ATOM 1586 C CA . CYS B 1 33 ? 38.147 -16.328 39.080 1.00 28.61 32 CYS B CA 1
ATOM 1587 C C . CYS B 1 33 ? 37.014 -16.993 38.341 1.00 28.12 32 CYS B C 1
ATOM 1588 O O . CYS B 1 33 ? 36.930 -16.906 37.144 1.00 28.32 32 CYS B O 1
ATOM 1591 N N . LEU B 1 34 ? 36.142 -17.664 39.041 1.00 28.11 33 LEU B N 1
ATOM 1592 C CA . LEU B 1 34 ? 34.943 -18.253 38.390 1.00 28.90 33 LEU B CA 1
ATOM 1593 C C . LEU B 1 34 ? 34.013 -17.139 37.764 1.00 28.71 33 LEU B C 1
ATOM 1594 O O . LEU B 1 34 ? 33.664 -17.209 36.570 1.00 29.15 33 LEU B O 1
ATOM 1599 N N . LEU B 1 35 ? 33.701 -16.079 38.524 1.00 27.98 34 LEU B N 1
ATOM 1600 C CA . LEU B 1 35 ? 32.958 -14.925 37.978 1.00 27.77 34 LEU B CA 1
ATOM 1601 C C . LEU B 1 35 ? 33.690 -14.197 36.858 1.00 28.14 34 LEU B C 1
ATOM 1602 O O . LEU B 1 35 ? 33.064 -13.785 35.884 1.00 29.04 34 LEU B O 1
ATOM 1607 N N . MET B 1 36 ? 34.995 -14.053 36.959 1.00 28.01 35 MET B N 1
ATOM 1608 C CA . MET B 1 36 ? 35.721 -13.263 35.975 1.00 28.96 35 MET B CA 1
ATOM 1609 C C . MET B 1 36 ? 35.813 -13.984 34.638 1.00 30.12 35 MET B C 1
ATOM 1610 O O . MET B 1 36 ? 35.622 -13.394 33.567 1.00 30.39 35 MET B O 1
ATOM 1615 N N . SER B 1 37 ? 36.129 -15.263 34.722 1.00 31.02 36 SER B N 1
ATOM 1616 C CA . SER B 1 37 ? 36.216 -16.139 33.582 1.00 31.30 36 SER B CA 1
ATOM 1617 C C . SER B 1 37 ? 34.836 -16.313 32.897 1.00 31.06 36 SER B C 1
ATOM 1618 O O . SER B 1 37 ? 34.780 -16.388 31.669 1.00 31.54 36 SER B O 1
ATOM 1621 N N . TYR B 1 38 ? 33.743 -16.330 33.651 1.00 30.17 37 TYR B N 1
ATOM 1622 C CA . TYR B 1 38 ? 32.424 -16.408 33.044 1.00 30.44 37 TYR B CA 1
ATOM 1623 C C . TYR B 1 38 ? 32.182 -15.099 32.276 1.00 31.34 37 TYR B C 1
ATOM 1624 O O . TYR B 1 38 ? 31.850 -15.111 31.065 1.00 33.18 37 TYR B O 1
ATOM 1633 N N . ALA B 1 39 ? 32.365 -13.980 32.972 1.00 30.76 38 ALA B N 1
ATOM 1634 C CA . ALA B 1 39 ? 32.051 -12.650 32.451 1.00 30.30 38 ALA B CA 1
ATOM 1635 C C . ALA B 1 39 ? 32.864 -12.207 31.223 1.00 29.75 38 ALA B C 1
ATOM 1636 O O . ALA B 1 39 ? 32.361 -11.521 30.343 1.00 30.83 38 ALA B O 1
ATOM 1638 N N . ASN B 1 40 ? 34.127 -12.580 31.177 1.00 30.19 39 ASN B N 1
ATOM 1639 C CA . ASN B 1 40 ? 35.047 -12.165 30.103 1.00 30.07 39 ASN B CA 1
ATOM 1640 C C . ASN B 1 40 ? 35.388 -13.299 29.125 1.00 30.20 39 ASN B C 1
ATOM 1641 O O . ASN B 1 40 ? 36.172 -13.075 28.231 1.00 29.76 39 ASN B O 1
ATOM 1646 N N . ASP B 1 41 ? 34.788 -14.493 29.303 1.00 30.37 40 ASP B N 1
ATOM 1647 C CA . ASP B 1 41 ? 35.132 -15.702 28.535 1.00 30.52 40 ASP B CA 1
ATOM 1648 C C . ASP B 1 41 ? 36.629 -15.948 28.461 1.00 31.06 40 ASP B C 1
ATOM 1649 O O . ASP B 1 41 ? 37.116 -16.379 27.434 1.00 31.24 40 ASP B O 1
ATOM 1654 N N . ALA B 1 42 ? 37.352 -15.687 29.569 1.00 32.26 41 ALA B N 1
ATOM 1655 C CA . ALA B 1 42 ? 38.818 -15.958 29.699 1.00 31.51 41 ALA B CA 1
ATOM 1656 C C . ALA B 1 42 ? 39.288 -15.954 31.193 1.00 31.80 41 ALA B C 1
ATOM 1657 O O . ALA B 1 42 ? 38.653 -15.321 32.005 1.00 32.45 41 ALA B O 1
ATOM 1659 N N . PHE B 1 43 ? 40.384 -16.656 31.534 1.00 31.71 42 PHE B N 1
ATOM 1660 C CA . PHE B 1 43 ? 40.918 -16.728 32.904 1.00 31.26 42 PHE B CA 1
ATOM 1661 C C . PHE B 1 43 ? 41.812 -15.511 33.132 1.00 32.69 42 PHE B C 1
ATOM 1662 O O . PHE B 1 43 ? 42.743 -15.258 32.330 1.00 33.61 42 PHE B O 1
ATOM 1670 N N . PRO B 1 44 ? 41.590 -14.776 34.218 1.00 33.51 43 PRO B N 1
ATOM 1671 C CA . PRO B 1 44 ? 42.341 -13.554 34.452 1.00 34.49 43 PRO B CA 1
ATOM 1672 C C . PRO B 1 44 ? 43.819 -13.844 34.471 1.00 36.73 43 PRO B C 1
ATOM 1673 O O . PRO B 1 44 ? 44.305 -14.584 35.353 1.00 37.04 43 PRO B O 1
ATOM 1677 N N . GLU B 1 45 ? 44.539 -13.278 33.507 1.00 38.96 44 GLU B N 1
ATOM 1678 C CA . GLU B 1 45 ? 45.970 -13.498 33.452 1.00 40.76 44 GLU B CA 1
ATOM 1679 C C . GLU B 1 45 ? 46.765 -12.231 33.808 1.00 41.76 44 GLU B C 1
ATOM 1680 O O . GLU B 1 45 ? 47.996 -12.187 33.654 1.00 41.89 44 GLU B O 1
ATOM 1686 N N . GLU B 1 46 ? 46.076 -11.196 34.283 1.00 42.64 45 GLU B N 1
ATOM 1687 C CA . GLU B 1 46 ? 46.772 -10.076 34.926 1.00 43.15 45 GLU B CA 1
ATOM 1688 C C . GLU B 1 46 ? 46.387 -10.162 36.418 1.00 43.07 45 GLU B C 1
ATOM 1689 O O . GLU B 1 46 ? 46.620 -11.202 37.054 1.00 43.28 45 GLU B O 1
ATOM 1695 N N . TYR B 1 47 ? 45.745 -9.124 36.945 1.00 42.35 46 TYR B N 1
ATOM 1696 C CA . TYR B 1 47 ? 45.576 -8.966 38.368 1.00 41.94 46 TYR B CA 1
ATOM 1697 C C . TYR B 1 47 ? 44.137 -9.282 38.832 1.00 39.99 46 TYR B C 1
ATOM 1698 O O . TYR B 1 47 ? 43.143 -8.907 38.211 1.00 40.61 46 TYR B O 1
ATOM 1707 N N . VAL B 1 48 ? 44.074 -9.980 39.956 1.00 37.15 47 VAL B N 1
ATOM 1708 C CA . VAL B 1 48 ? 42.897 -10.604 40.461 1.00 34.78 47 VAL B CA 1
ATOM 1709 C C . VAL B 1 48 ? 42.592 -10.056 41.853 1.00 33.05 47 VAL B C 1
ATOM 1710 O O . VAL B 1 48 ? 43.295 -10.303 42.815 1.00 32.13 47 VAL B O 1
ATOM 1714 N N . PRO B 1 49 ? 41.471 -9.402 41.997 1.00 31.65 48 PRO B N 1
ATOM 1715 C CA . PRO B 1 49 ? 41.185 -8.735 43.254 1.00 30.84 48 PRO B CA 1
ATOM 1716 C C . PRO B 1 49 ? 40.581 -9.731 44.225 1.00 30.03 48 PRO B C 1
ATOM 1717 O O . PRO B 1 49 ? 40.209 -10.821 43.812 1.00 30.25 48 PRO B O 1
ATOM 1721 N N . THR B 1 50 ? 40.455 -9.369 45.485 1.00 29.24 49 THR B N 1
ATOM 1722 C CA . THR B 1 50 ? 39.699 -10.193 46.418 1.00 29.52 49 THR B CA 1
ATOM 1723 C C . THR B 1 50 ? 38.232 -10.376 45.962 1.00 29.52 49 THR B C 1
ATOM 1724 O O . THR B 1 50 ? 37.688 -11.492 45.882 1.00 29.42 49 THR B O 1
ATOM 1728 N N . VAL B 1 51 ? 37.602 -9.244 45.668 1.00 29.42 50 VAL B N 1
ATOM 1729 C CA . VAL B 1 51 ? 36.186 -9.191 45.343 1.00 29.31 50 VAL B CA 1
ATOM 1730 C C . VAL B 1 51 ? 36.046 -8.466 43.989 1.00 28.81 50 VAL B C 1
ATOM 1731 O O . VAL B 1 51 ? 36.483 -7.361 43.855 1.00 28.81 50 VAL B O 1
ATOM 1735 N N . PHE B 1 52 ? 35.533 -9.173 42.982 1.00 28.44 51 PHE B N 1
ATOM 1736 C CA . PHE B 1 52 ? 35.126 -8.643 41.679 1.00 28.42 51 PHE B CA 1
ATOM 1737 C C . PHE B 1 52 ? 34.023 -7.554 41.812 1.00 28.09 51 PHE B C 1
ATOM 1738 O O . PHE B 1 52 ? 33.220 -7.598 42.676 1.00 26.70 51 PHE B O 1
ATOM 1746 N N . ASP B 1 53 ? 34.036 -6.564 40.934 1.00 29.41 52 ASP B N 1
ATOM 1747 C CA . ASP B 1 53 ? 33.126 -5.449 41.024 1.00 30.37 52 ASP B CA 1
ATOM 1748 C C . ASP B 1 53 ? 31.762 -6.033 40.661 1.00 30.73 52 ASP B C 1
ATOM 1749 O O . ASP B 1 53 ? 31.673 -7.079 39.992 1.00 32.01 52 ASP B O 1
ATOM 1754 N N . HIS B 1 54 ? 30.681 -5.382 41.061 1.00 30.33 53 HIS B N 1
ATOM 1755 C CA . HIS B 1 54 ? 29.397 -5.892 40.606 1.00 30.25 53 HIS B CA 1
ATOM 1756 C C . HIS B 1 54 ? 29.340 -5.757 39.084 1.00 29.45 53 HIS B C 1
ATOM 1757 O O . HIS B 1 54 ? 29.744 -4.731 38.499 1.00 27.04 53 HIS B O 1
ATOM 1764 N N . TYR B 1 55 ? 28.794 -6.798 38.476 1.00 28.03 54 TYR B N 1
ATOM 1765 C CA . TYR B 1 55 ? 28.786 -6.912 37.043 1.00 27.51 54 TYR B CA 1
ATOM 1766 C C . TYR B 1 55 ? 27.516 -7.695 36.667 1.00 26.47 54 TYR B C 1
ATOM 1767 O O . TYR B 1 55 ? 26.968 -8.338 37.538 1.00 26.26 54 TYR B O 1
ATOM 1776 N N . ALA B 1 56 ? 27.031 -7.593 35.408 1.00 25.53 55 ALA B N 1
ATOM 1777 C CA . ALA B 1 56 ? 25.837 -8.316 34.936 1.00 25.12 55 ALA B CA 1
ATOM 1778 C C . ALA B 1 56 ? 25.899 -8.800 33.474 1.00 25.74 55 ALA B C 1
ATOM 1779 O O . ALA B 1 56 ? 26.417 -8.125 32.594 1.00 25.81 55 ALA B O 1
ATOM 1781 N N . VAL B 1 57 ? 25.351 -9.964 33.185 1.00 26.55 56 VAL B N 1
ATOM 1782 C CA . VAL B 1 57 ? 25.327 -10.389 31.800 1.00 28.42 56 VAL B CA 1
ATOM 1783 C C . VAL B 1 57 ? 23.901 -10.663 31.364 1.00 28.81 56 VAL B C 1
ATOM 1784 O O . VAL B 1 57 ? 23.138 -11.185 32.162 1.00 27.42 56 VAL B O 1
ATOM 1788 N N . SER B 1 58 ? 23.563 -10.329 30.096 1.00 30.54 57 SER B N 1
ATOM 1789 C CA . SER B 1 58 ? 22.281 -10.774 29.501 1.00 32.66 57 SER B CA 1
ATOM 1790 C C . SER B 1 58 ? 22.288 -12.276 29.169 1.00 33.99 57 SER B C 1
ATOM 1791 O O . SER B 1 58 ? 23.260 -12.819 28.641 1.00 33.39 57 SER B O 1
ATOM 1794 N N . VAL B 1 59 ? 21.199 -12.933 29.515 1.00 35.99 58 VAL B N 1
ATOM 1795 C CA . VAL B 1 59 ? 20.978 -14.326 29.146 1.00 38.27 58 VAL B CA 1
ATOM 1796 C C . VAL B 1 59 ? 19.595 -14.442 28.489 1.00 39.65 58 VAL B C 1
ATOM 1797 O O . VAL B 1 59 ? 18.821 -13.489 28.514 1.00 40.22 58 VAL B O 1
ATOM 1801 N N . THR B 1 60 ? 19.258 -15.584 27.907 1.00 41.45 59 THR B N 1
ATOM 1802 C CA . THR B 1 60 ? 17.859 -15.772 27.436 1.00 42.59 59 THR B CA 1
ATOM 1803 C C . THR B 1 60 ? 17.408 -17.185 27.815 1.00 44.20 59 THR B C 1
ATOM 1804 O O . THR B 1 60 ? 17.993 -18.160 27.350 1.00 45.44 59 THR B O 1
ATOM 1808 N N . VAL B 1 61 ? 16.420 -17.278 28.716 1.00 45.29 60 VAL B N 1
ATOM 1809 C CA . VAL B 1 61 ? 15.942 -18.538 29.267 1.00 45.33 60 VAL B CA 1
ATOM 1810 C C . VAL B 1 61 ? 14.971 -19.261 28.335 1.00 45.79 60 VAL B C 1
ATOM 1811 O O . VAL B 1 61 ? 15.353 -20.206 27.631 1.00 46.31 60 VAL B O 1
ATOM 1812 N N . GLY B 1 62 ? 13.707 -18.852 28.333 1.00 45.82 61 GLY B N 1
ATOM 1813 C CA . GLY B 1 62 ? 12.669 -19.593 27.610 1.00 45.38 61 GLY B CA 1
ATOM 1814 C C . GLY B 1 62 ? 12.062 -18.680 26.573 1.00 45.75 61 GLY B C 1
ATOM 1815 O O . GLY B 1 62 ? 10.822 -18.508 26.483 1.00 45.39 61 GLY B O 1
ATOM 1816 N N . GLY B 1 63 ? 12.948 -18.053 25.794 1.00 45.82 62 GLY B N 1
ATOM 1817 C CA . GLY B 1 63 ? 12.529 -16.984 24.888 1.00 45.72 62 GLY B CA 1
ATOM 1818 C C . GLY B 1 63 ? 12.434 -15.632 25.593 1.00 45.54 62 GLY B C 1
ATOM 1819 O O . GLY B 1 63 ? 12.136 -14.618 24.942 1.00 45.21 62 GLY B O 1
ATOM 1820 N N . LYS B 1 64 ? 12.722 -15.627 26.908 1.00 44.88 63 LYS B N 1
ATOM 1821 C CA . LYS B 1 64 ? 12.516 -14.464 27.775 1.00 44.05 63 LYS B CA 1
ATOM 1822 C C . LYS B 1 64 ? 13.876 -14.016 28.265 1.00 42.61 63 LYS B C 1
ATOM 1823 O O . LYS B 1 64 ? 14.681 -14.843 28.704 1.00 42.29 63 LYS B O 1
ATOM 1829 N N . GLN B 1 65 ? 14.127 -12.713 28.176 1.00 40.79 64 GLN B N 1
ATOM 1830 C CA . GLN B 1 65 ? 15.431 -12.157 28.526 1.00 39.77 64 GLN B CA 1
ATOM 1831 C C . GLN B 1 65 ? 15.567 -11.869 30.026 1.00 38.34 64 GLN B C 1
ATOM 1832 O O . GLN B 1 65 ? 14.566 -11.619 30.704 1.00 37.28 64 GLN B O 1
ATOM 1838 N N . TYR B 1 66 ? 16.808 -11.921 30.523 1.00 36.52 65 TYR B N 1
ATOM 1839 C CA . TYR B 1 66 ? 17.118 -11.625 31.926 1.00 35.80 65 TYR B CA 1
ATOM 1840 C C . TYR B 1 66 ? 18.424 -10.895 31.997 1.00 34.59 65 TYR B C 1
ATOM 1841 O O . TYR B 1 66 ? 19.153 -10.858 31.019 1.00 35.83 65 TYR B O 1
ATOM 1850 N N . LEU B 1 67 ? 18.733 -10.300 33.137 1.00 33.03 66 LEU B N 1
ATOM 1851 C CA . LEU B 1 67 ? 20.094 -9.790 33.373 1.00 31.91 66 LEU B CA 1
ATOM 1852 C C . LEU B 1 67 ? 20.493 -10.367 34.671 1.00 31.36 66 LEU B C 1
ATOM 1853 O O . LEU B 1 67 ? 19.781 -10.209 35.675 1.00 31.50 66 LEU B O 1
ATOM 1858 N N . LEU B 1 68 ? 21.622 -11.040 34.659 1.00 30.58 67 LEU B N 1
ATOM 1859 C CA . LEU B 1 68 ? 22.053 -11.792 35.813 1.00 30.53 67 LEU B CA 1
ATOM 1860 C C . LEU B 1 68 ? 23.094 -10.948 36.511 1.00 30.06 67 LEU B C 1
ATOM 1861 O O . LEU B 1 68 ? 24.161 -10.642 35.969 1.00 28.89 67 LEU B O 1
ATOM 1866 N N . GLY B 1 69 ? 22.736 -10.524 37.719 1.00 30.25 68 GLY B N 1
ATOM 1867 C CA . GLY B 1 69 ? 23.645 -9.800 38.602 1.00 29.68 68 GLY B CA 1
ATOM 1868 C C . GLY B 1 69 ? 24.565 -10.727 39.352 1.00 29.12 68 GLY B C 1
ATOM 1869 O O . GLY B 1 69 ? 24.124 -11.596 40.047 1.00 28.45 68 GLY B O 1
ATOM 1870 N N . LEU B 1 70 ? 25.864 -10.505 39.207 1.00 29.38 69 LEU B N 1
ATOM 1871 C CA . LEU B 1 70 ? 26.877 -11.381 39.737 1.00 28.96 69 LEU B CA 1
ATOM 1872 C C . LEU B 1 70 ? 27.510 -10.666 40.906 1.00 29.57 69 LEU B C 1
ATOM 1873 O O . LEU B 1 70 ? 28.166 -9.679 40.687 1.00 29.38 69 LEU B O 1
ATOM 1878 N N . TYR B 1 71 ? 27.340 -11.189 42.134 1.00 29.97 70 TYR B N 1
ATOM 1879 C CA . TYR B 1 71 ? 27.922 -10.598 43.351 1.00 30.33 70 TYR B CA 1
ATOM 1880 C C . TYR B 1 71 ? 28.893 -11.564 44.057 1.00 30.71 70 TYR B C 1
ATOM 1881 O O . TYR B 1 71 ? 28.513 -12.608 44.542 1.00 31.35 70 TYR B O 1
ATOM 1890 N N . ASP B 1 72 ? 30.147 -11.171 44.137 1.00 31.39 71 ASP B N 1
ATOM 1891 C CA . ASP B 1 72 ? 31.240 -11.917 44.778 1.00 31.09 71 ASP B CA 1
ATOM 1892 C C . ASP B 1 72 ? 31.368 -11.523 46.248 1.00 31.48 71 ASP B C 1
ATOM 1893 O O . ASP B 1 72 ? 31.193 -10.369 46.615 1.00 32.19 71 ASP B O 1
ATOM 1898 N N . THR B 1 73 ? 31.712 -12.463 47.104 1.00 32.50 72 THR B N 1
ATOM 1899 C CA . THR B 1 73 ? 31.976 -12.140 48.510 1.00 33.24 72 THR B CA 1
ATOM 1900 C C . THR B 1 73 ? 33.304 -12.743 48.854 1.00 34.46 72 THR B C 1
ATOM 1901 O O . THR B 1 73 ? 33.779 -13.586 48.110 1.00 34.27 72 THR B O 1
ATOM 1905 N N . ALA B 1 74 ? 33.898 -12.334 49.975 1.00 36.32 73 ALA B N 1
ATOM 1906 C CA . ALA B 1 74 ? 35.215 -12.832 50.335 1.00 37.93 73 ALA B CA 1
ATOM 1907 C C . ALA B 1 74 ? 35.199 -13.627 51.629 1.00 40.37 73 ALA B C 1
ATOM 1908 O O . ALA B 1 74 ? 34.928 -13.074 52.711 1.00 40.71 73 ALA B O 1
ATOM 1910 N N . GLY B 1 75 ? 35.509 -14.932 51.485 1.00 43.17 74 GLY B N 1
ATOM 1911 C CA . GLY B 1 75 ? 35.789 -15.860 52.577 1.00 44.58 74 GLY B CA 1
ATOM 1912 C C . GLY B 1 75 ? 37.076 -15.547 53.339 1.00 46.52 74 GLY B C 1
ATOM 1913 O O . GLY B 1 75 ? 37.547 -16.388 54.149 1.00 47.15 74 GLY B O 1
ATOM 1914 N N . GLN B 1 76 ? 37.655 -14.359 53.096 1.00 48.17 75 GLN B N 1
ATOM 1915 C CA . GLN B 1 76 ? 38.728 -13.814 53.959 1.00 49.63 75 GLN B CA 1
ATOM 1916 C C . GLN B 1 76 ? 38.140 -13.388 55.332 1.00 50.42 75 GLN B C 1
ATOM 1917 O O . GLN B 1 76 ? 36.949 -13.624 55.595 1.00 50.23 75 GLN B O 1
ATOM 1923 N N . GLU B 1 77 ? 38.964 -12.783 56.200 1.00 51.67 76 GLU B N 1
ATOM 1924 C CA . GLU B 1 77 ? 38.571 -12.493 57.602 1.00 52.60 76 GLU B CA 1
ATOM 1925 C C . GLU B 1 77 ? 38.414 -10.983 57.967 1.00 53.14 76 GLU B C 1
ATOM 1926 O O . GLU B 1 77 ? 38.201 -10.670 59.138 1.00 53.29 76 GLU B O 1
ATOM 1932 N N . ASP B 1 78 ? 38.499 -10.074 56.980 1.00 53.76 77 ASP B N 1
ATOM 1933 C CA . ASP B 1 78 ? 38.101 -8.639 57.139 1.00 54.14 77 ASP B CA 1
ATOM 1934 C C . ASP B 1 78 ? 36.917 -8.237 56.203 1.00 54.21 77 ASP B C 1
ATOM 1935 O O . ASP B 1 78 ? 36.421 -7.091 56.243 1.00 54.21 77 ASP B O 1
ATOM 1940 N N . TYR B 1 79 ? 36.507 -9.188 55.356 1.00 54.05 78 TYR B N 1
ATOM 1941 C CA . TYR B 1 79 ? 35.190 -9.202 54.708 1.00 53.92 78 TYR B CA 1
ATOM 1942 C C . TYR B 1 79 ? 34.306 -10.310 55.343 1.00 53.43 78 TYR B C 1
ATOM 1943 O O . TYR B 1 79 ? 33.225 -10.587 54.832 1.00 53.37 78 TYR B O 1
ATOM 1952 N N . ASP B 1 80 ? 34.790 -10.964 56.415 1.00 52.78 79 ASP B N 1
ATOM 1953 C CA . ASP B 1 80 ? 33.965 -11.836 57.287 1.00 52.05 79 ASP B CA 1
ATOM 1954 C C . ASP B 1 80 ? 32.834 -10.947 57.788 1.00 51.41 79 ASP B C 1
ATOM 1955 O O . ASP B 1 80 ? 31.662 -11.253 57.575 1.00 51.50 79 ASP B O 1
ATOM 1960 N N . ARG B 1 81 ? 33.216 -9.828 58.414 1.00 50.38 80 ARG B N 1
ATOM 1961 C CA . ARG B 1 81 ? 32.276 -8.894 59.027 1.00 49.66 80 ARG B CA 1
ATOM 1962 C C . ARG B 1 81 ? 31.170 -8.449 58.088 1.00 48.32 80 ARG B C 1
ATOM 1963 O O . ARG B 1 81 ? 29.997 -8.589 58.423 1.00 48.06 80 ARG B O 1
ATOM 1971 N N . LEU B 1 82 ? 31.538 -7.940 56.910 1.00 46.86 81 LEU B N 1
ATOM 1972 C CA . LEU B 1 82 ? 30.586 -7.223 56.044 1.00 45.59 81 LEU B CA 1
ATOM 1973 C C . LEU B 1 82 ? 29.978 -8.090 54.892 1.00 44.10 81 LEU B C 1
ATOM 1974 O O . LEU B 1 82 ? 29.277 -7.586 53.996 1.00 44.21 81 LEU B O 1
ATOM 1979 N N . ARG B 1 83 ? 30.184 -9.401 54.947 1.00 42.40 82 ARG B N 1
ATOM 1980 C CA . ARG B 1 83 ? 29.674 -10.277 53.895 1.00 41.18 82 ARG B CA 1
ATOM 1981 C C . ARG B 1 83 ? 28.155 -10.304 53.851 1.00 39.90 82 ARG B C 1
ATOM 1982 O O . ARG B 1 83 ? 27.581 -10.289 52.784 1.00 40.12 82 ARG B O 1
ATOM 1990 N N . PRO B 1 84 ? 27.490 -10.411 54.985 1.00 38.27 83 PRO B N 1
ATOM 1991 C CA . PRO B 1 84 ? 26.029 -10.409 54.977 1.00 37.39 83 PRO B CA 1
ATOM 1992 C C . PRO B 1 84 ? 25.364 -9.179 54.376 1.00 36.47 83 PRO B C 1
ATOM 1993 O O . PRO B 1 84 ? 24.208 -9.278 54.019 1.00 36.10 83 PRO B O 1
ATOM 1997 N N . LEU B 1 85 ? 26.049 -8.054 54.251 1.00 35.74 84 LEU B N 1
ATOM 1998 C CA . LEU B 1 85 ? 25.447 -6.906 53.571 1.00 35.29 84 LEU B CA 1
ATOM 1999 C C . LEU B 1 85 ? 25.065 -7.213 52.110 1.00 34.53 84 LEU B C 1
ATOM 2000 O O . LEU B 1 85 ? 24.136 -6.617 51.576 1.00 34.49 84 LEU B O 1
ATOM 2005 N N . SER B 1 86 ? 25.772 -8.135 51.467 1.00 33.59 85 SER B N 1
ATOM 2006 C CA . SER B 1 86 ? 25.396 -8.589 50.121 1.00 33.53 85 SER B CA 1
ATOM 2007 C C . SER B 1 86 ? 24.157 -9.483 50.041 1.00 33.04 85 SER B C 1
ATOM 2008 O O . SER B 1 86 ? 23.594 -9.673 48.976 1.00 32.59 85 SER B O 1
ATOM 2011 N N . TYR B 1 87 ? 23.750 -10.052 51.163 1.00 33.74 86 TYR B N 1
ATOM 2012 C CA . TYR B 1 87 ? 22.771 -11.147 51.165 1.00 33.87 86 TYR B CA 1
ATOM 2013 C C . TYR B 1 87 ? 21.331 -10.774 50.865 1.00 33.95 86 TYR B C 1
ATOM 2014 O O . TYR B 1 87 ? 20.651 -11.563 50.223 1.00 33.80 86 TYR B O 1
ATOM 2023 N N . PRO B 1 88 ? 20.858 -9.615 51.322 1.00 34.16 87 PRO B N 1
ATOM 2024 C CA . PRO B 1 88 ? 19.462 -9.235 51.129 1.00 34.28 87 PRO B CA 1
ATOM 2025 C C . PRO B 1 88 ? 19.055 -9.266 49.684 1.00 34.08 87 PRO B C 1
ATOM 2026 O O . PRO B 1 88 ? 19.870 -8.884 48.814 1.00 33.80 87 PRO B O 1
ATOM 2030 N N . MET B 1 89 ? 17.841 -9.763 49.435 1.00 33.69 88 MET B N 1
ATOM 2031 C CA . MET B 1 89 ? 17.242 -9.758 48.094 1.00 34.21 88 MET B CA 1
ATOM 2032 C C . MET B 1 89 ? 17.922 -10.644 47.034 1.00 33.12 88 MET B C 1
ATOM 2033 O O . MET B 1 89 ? 17.762 -10.393 45.827 1.00 33.03 88 MET B O 1
ATOM 2038 N N . THR B 1 90 ? 18.644 -11.668 47.489 1.00 31.25 89 THR B N 1
ATOM 2039 C CA . THR B 1 90 ? 19.354 -12.559 46.613 1.00 30.36 89 THR B CA 1
ATOM 2040 C C . THR B 1 90 ? 18.309 -13.502 46.058 1.00 29.28 89 THR B C 1
ATOM 2041 O O . THR B 1 90 ? 17.506 -13.955 46.810 1.00 29.68 89 THR B O 1
ATOM 2045 N N . ASP B 1 91 ? 18.330 -13.775 44.751 1.00 28.67 90 ASP B N 1
ATOM 2046 C CA . ASP B 1 91 ? 17.530 -14.824 44.112 1.00 28.19 90 ASP B CA 1
ATOM 2047 C C . ASP B 1 91 ? 18.207 -16.226 44.110 1.00 28.44 90 ASP B C 1
ATOM 2048 O O . ASP B 1 91 ? 17.515 -17.241 44.177 1.00 28.99 90 ASP B O 1
ATOM 2053 N N . VAL B 1 92 ? 19.534 -16.304 44.053 1.00 28.54 91 VAL B N 1
ATOM 2054 C CA . VAL B 1 92 ? 20.202 -17.605 44.169 1.00 28.39 91 VAL B CA 1
ATOM 2055 C C . VAL B 1 92 ? 21.647 -17.463 44.676 1.00 28.55 91 VAL B C 1
ATOM 2056 O O . VAL B 1 92 ? 22.399 -16.607 44.215 1.00 28.76 91 VAL B O 1
ATOM 2060 N N . PHE B 1 93 ? 22.030 -18.305 45.630 1.00 28.81 92 PHE B N 1
ATOM 2061 C CA . PHE B 1 93 ? 23.445 -18.451 45.992 1.00 28.69 92 PHE B CA 1
ATOM 2062 C C . PHE B 1 93 ? 24.085 -19.600 45.236 1.00 28.56 92 PHE B C 1
ATOM 2063 O O . PHE B 1 93 ? 23.437 -20.641 45.004 1.00 29.52 92 PHE B O 1
ATOM 2071 N N . LEU B 1 94 ? 25.343 -19.426 44.862 1.00 27.19 93 LEU B N 1
ATOM 2072 C CA . LEU B 1 94 ? 26.201 -20.568 44.628 1.00 27.05 93 LEU B CA 1
ATOM 2073 C C . LEU B 1 94 ? 27.040 -20.761 45.879 1.00 27.02 93 LEU B C 1
ATOM 2074 O O . LEU B 1 94 ? 27.670 -19.829 46.349 1.00 26.74 93 LEU B O 1
ATOM 2079 N N . ILE B 1 95 ? 27.046 -21.959 46.437 1.00 27.30 94 ILE B N 1
ATOM 2080 C CA . ILE B 1 95 ? 27.983 -22.259 47.517 1.00 27.67 94 ILE B CA 1
ATOM 2081 C C . ILE B 1 95 ? 29.115 -23.027 46.886 1.00 27.85 94 ILE B C 1
ATOM 2082 O O . ILE B 1 95 ? 28.901 -24.151 46.435 1.00 27.88 94 ILE B O 1
ATOM 2087 N N . CYS B 1 96 ? 30.290 -22.414 46.795 1.00 27.85 95 CYS B N 1
ATOM 2088 C CA . CYS B 1 96 ? 31.426 -23.055 46.157 1.00 28.01 95 CYS B CA 1
ATOM 2089 C C . CYS B 1 96 ? 32.369 -23.721 47.159 1.00 28.84 95 CYS B C 1
ATOM 2090 O O . CYS B 1 96 ? 32.659 -23.165 48.236 1.00 29.28 95 CYS B O 1
ATOM 2093 N N . PHE B 1 97 ? 32.823 -24.921 46.795 1.00 28.71 96 PHE B N 1
ATOM 2094 C CA . PHE B 1 97 ? 33.934 -25.609 47.422 1.00 28.05 96 PHE B CA 1
ATOM 2095 C C . PHE B 1 97 ? 34.857 -26.078 46.329 1.00 28.38 96 PHE B C 1
ATOM 2096 O O . PHE B 1 97 ? 34.401 -26.395 45.246 1.00 27.91 96 PHE B O 1
ATOM 2104 N N . SER B 1 98 ? 36.153 -26.132 46.600 1.00 28.90 97 SER B N 1
ATOM 2105 C CA . SER B 1 98 ? 37.075 -26.724 45.640 1.00 29.32 97 SER B CA 1
ATOM 2106 C C . SER B 1 98 ? 37.044 -28.245 45.743 1.00 29.53 97 SER B C 1
ATOM 2107 O O . SER B 1 98 ? 37.072 -28.795 46.834 1.00 29.43 97 SER B O 1
ATOM 2110 N N . VAL B 1 99 ? 37.004 -28.927 44.603 1.00 30.13 98 VAL B N 1
ATOM 2111 C CA . VAL B 1 99 ? 37.070 -30.400 44.592 1.00 30.02 98 VAL B CA 1
ATOM 2112 C C . VAL B 1 99 ? 38.435 -30.969 44.962 1.00 29.84 98 VAL B C 1
ATOM 2113 O O . VAL B 1 99 ? 38.569 -32.194 45.042 1.00 29.87 98 VAL B O 1
ATOM 2117 N N . VAL B 1 100 ? 39.443 -30.108 45.177 1.00 29.51 99 VAL B N 1
ATOM 2118 C CA . VAL B 1 100 ? 40.780 -30.580 45.605 1.00 28.95 99 VAL B CA 1
ATOM 2119 C C . VAL B 1 100 ? 41.237 -29.969 46.945 1.00 29.27 99 VAL B C 1
ATOM 2120 O O . VAL B 1 100 ? 42.407 -30.076 47.343 1.00 28.65 99 VAL B O 1
ATOM 2124 N N . ASN B 1 101 ? 40.273 -29.361 47.630 1.00 29.71 100 ASN B N 1
A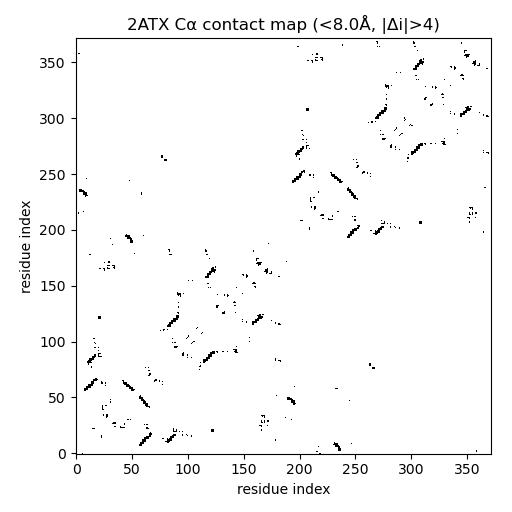TOM 2125 C CA . ASN B 1 101 ? 40.421 -28.908 48.991 1.00 30.13 100 ASN B CA 1
ATOM 2126 C C . ASN B 1 101 ? 39.277 -29.474 49.841 1.00 30.21 100 ASN B C 1
ATOM 2127 O O . ASN B 1 101 ? 38.269 -28.776 50.043 1.00 30.12 100 ASN B O 1
ATOM 2132 N N . PRO B 1 102 ? 39.432 -30.709 50.352 1.00 29.79 101 PRO B N 1
ATOM 2133 C CA . PRO B 1 102 ? 38.346 -31.401 51.064 1.00 29.54 101 PRO B CA 1
ATOM 2134 C C . PRO B 1 102 ? 37.869 -30.682 52.321 1.00 29.19 101 PRO B C 1
ATOM 2135 O O . PRO B 1 102 ? 36.761 -30.926 52.806 1.00 28.21 101 PRO B O 1
ATOM 2139 N N . ALA B 1 103 ? 38.687 -29.776 52.830 1.00 29.48 102 ALA B N 1
ATOM 2140 C CA . ALA B 1 103 ? 38.265 -28.965 53.958 1.00 30.00 102 ALA B CA 1
ATOM 2141 C C . ALA B 1 103 ? 37.122 -28.045 53.534 1.00 29.97 102 ALA B C 1
ATOM 2142 O O . ALA B 1 103 ? 36.110 -28.003 54.213 1.00 29.90 102 ALA B O 1
ATOM 2144 N N . SER B 1 104 ? 37.265 -27.345 52.410 1.00 30.28 103 SER B N 1
ATOM 2145 C CA . SER B 1 104 ? 36.153 -26.549 51.846 1.00 31.14 103 SER B CA 1
ATOM 2146 C C . SER B 1 104 ? 34.790 -27.303 51.720 1.00 31.81 103 SER B C 1
ATOM 2147 O O . SER B 1 104 ? 33.732 -26.766 52.049 1.00 31.75 103 SER B O 1
ATOM 2150 N N . PHE B 1 105 ? 34.852 -28.546 51.246 1.00 32.31 104 PHE B N 1
ATOM 2151 C CA . PHE B 1 105 ? 33.724 -29.455 51.193 1.00 32.51 104 PHE B CA 1
ATOM 2152 C C . PHE B 1 105 ? 33.035 -29.735 52.562 1.00 33.48 104 PHE B C 1
ATOM 2153 O O . PHE B 1 105 ? 31.813 -29.708 52.662 1.00 33.38 104 PHE B O 1
ATOM 2161 N N . GLN B 1 106 ? 33.775 -30.029 53.622 1.00 34.50 105 GLN B N 1
ATOM 2162 C CA . GLN B 1 106 ? 33.075 -30.340 54.882 1.00 35.57 105 GLN B CA 1
ATOM 2163 C C . GLN B 1 106 ? 32.615 -29.052 55.588 1.00 35.73 105 GLN B C 1
ATOM 2164 O O . GLN B 1 106 ? 31.653 -29.048 56.352 1.00 35.71 105 GLN B O 1
ATOM 2170 N N . ASN B 1 107 ? 33.282 -27.951 55.281 1.00 36.10 106 ASN B N 1
ATOM 2171 C CA . ASN B 1 107 ? 32.815 -26.620 55.660 1.00 36.37 106 ASN B CA 1
ATOM 2172 C C . ASN B 1 107 ? 31.472 -26.220 54.976 1.00 36.38 106 ASN B C 1
ATOM 2173 O O . ASN B 1 107 ? 30.868 -25.209 55.317 1.00 36.68 106 ASN B O 1
ATOM 2178 N N . VAL B 1 108 ? 31.010 -26.979 53.993 1.00 36.05 107 VAL B N 1
ATOM 2179 C CA . VAL B 1 108 ? 29.761 -26.630 53.332 1.00 35.89 107 VAL B CA 1
ATOM 2180 C C . VAL B 1 108 ? 28.582 -26.877 54.282 1.00 36.15 107 VAL B C 1
ATOM 2181 O O . VAL B 1 108 ? 27.642 -26.093 54.299 1.00 36.80 107 VAL B O 1
ATOM 2185 N N . LYS B 1 109 ? 28.627 -27.964 55.057 1.00 36.37 108 LYS B N 1
ATOM 2186 C CA . LYS B 1 109 ? 27.539 -28.312 55.998 1.00 36.40 108 LYS B CA 1
ATOM 2187 C C . LYS B 1 109 ? 27.726 -27.616 57.363 1.00 36.02 108 LYS B C 1
ATOM 2188 O O . LYS B 1 109 ? 26.766 -27.422 58.098 1.00 35.15 108 LYS B O 1
ATOM 2194 N N . GLU B 1 110 ? 28.968 -27.207 57.633 1.00 36.20 109 GLU B N 1
ATOM 2195 C CA . GLU B 1 110 ? 29.411 -26.565 58.884 1.00 36.47 109 GLU B CA 1
ATOM 2196 C C . GLU B 1 110 ? 29.264 -25.019 58.940 1.00 36.89 109 GLU B C 1
ATOM 2197 O O . GLU B 1 110 ? 28.756 -24.465 59.923 1.00 36.62 109 GLU B O 1
ATOM 2203 N N . GLU B 1 111 ? 29.732 -24.329 57.903 1.00 36.96 110 GLU B N 1
ATOM 2204 C CA . GLU B 1 111 ? 29.755 -22.878 57.893 1.00 37.13 110 GLU B CA 1
ATOM 2205 C C . GLU B 1 111 ? 28.613 -22.349 57.011 1.00 37.08 110 GLU B C 1
ATOM 2206 O O . GLU B 1 111 ? 27.740 -21.608 57.476 1.00 37.09 110 GLU B O 1
ATOM 2212 N N . TRP B 1 112 ? 28.607 -22.773 55.742 1.00 37.10 111 TRP B N 1
ATOM 2213 C CA . TRP B 1 112 ? 27.875 -22.082 54.672 1.00 36.28 111 TRP B CA 1
ATOM 2214 C C . TRP B 1 112 ? 26.375 -22.306 54.707 1.00 36.19 111 TRP B C 1
ATOM 2215 O O . TRP B 1 112 ? 25.610 -21.351 54.698 1.00 36.42 111 TRP B O 1
ATOM 2226 N N . VAL B 1 113 ? 25.946 -23.553 54.795 1.00 35.84 112 VAL B N 1
ATOM 2227 C CA . VAL B 1 113 ? 24.520 -23.836 54.810 1.00 35.74 112 VAL B CA 1
ATOM 2228 C C . VAL B 1 113 ? 23.823 -23.174 56.027 1.00 36.29 112 VAL B C 1
ATOM 2229 O O . VAL B 1 113 ? 22.841 -22.453 55.840 1.00 36.38 112 VAL B O 1
ATOM 2233 N N . PRO B 1 114 ? 24.302 -23.400 57.260 1.00 36.60 113 PRO B N 1
ATOM 2234 C CA . PRO B 1 114 ? 23.822 -22.611 58.401 1.00 36.47 113 PRO B CA 1
ATOM 2235 C C . PRO B 1 114 ? 23.740 -21.126 58.087 1.00 36.66 113 PRO B C 1
ATOM 2236 O O . PRO B 1 114 ? 22.717 -20.529 58.393 1.00 36.79 113 PRO B O 1
ATOM 2240 N N . GLU B 1 115 ? 24.771 -20.552 57.469 1.00 36.84 114 GLU B N 1
ATOM 2241 C CA . GLU B 1 115 ? 24.805 -19.096 57.250 1.00 37.12 114 GLU B CA 1
ATOM 2242 C C . GLU B 1 115 ? 23.716 -18.573 56.309 1.00 36.95 114 GLU B C 1
ATOM 2243 O O . GLU B 1 115 ? 23.138 -17.504 56.533 1.00 36.82 114 GLU B O 1
ATOM 2249 N N . LEU B 1 116 ? 23.456 -19.319 55.251 1.00 37.10 115 LEU B N 1
ATOM 2250 C CA . LEU B 1 116 ? 22.426 -18.939 54.304 1.00 37.33 115 LEU B CA 1
ATOM 2251 C C . LEU B 1 116 ? 21.078 -19.002 54.999 1.00 38.04 115 LEU B C 1
ATOM 2252 O O . LEU B 1 116 ? 20.353 -18.013 55.009 1.00 38.40 115 LEU B O 1
ATOM 2257 N N . LYS B 1 117 ? 20.765 -20.134 55.631 1.00 38.68 116 LYS B N 1
ATOM 2258 C CA . LYS B 1 117 ? 19.467 -20.279 56.291 1.00 39.43 116 LYS B CA 1
ATOM 2259 C C . LYS B 1 117 ? 19.222 -19.219 57.390 1.00 39.86 116 LYS B C 1
ATOM 2260 O O . LYS B 1 117 ? 18.088 -19.088 57.859 1.00 39.78 116 LYS B O 1
ATOM 2266 N N . GLU B 1 118 ? 20.275 -18.469 57.764 1.00 40.18 117 GLU B N 1
ATOM 2267 C CA . GLU B 1 118 ? 20.204 -17.379 58.748 1.00 40.23 117 GLU B CA 1
ATOM 2268 C C . GLU B 1 118 ? 19.629 -16.088 58.138 1.00 40.34 117 GLU B C 1
ATOM 2269 O O . GLU B 1 118 ? 18.719 -15.501 58.714 1.00 40.70 117 GLU B O 1
ATOM 2275 N N . TYR B 1 119 ? 20.154 -15.657 56.988 1.00 40.36 118 TYR B N 1
ATOM 2276 C CA . TYR B 1 119 ? 19.769 -14.382 56.358 1.00 40.00 118 TYR B CA 1
ATOM 2277 C C . TYR B 1 119 ? 18.984 -14.569 55.060 1.00 40.22 118 TYR B C 1
ATOM 2278 O O . TYR B 1 119 ? 18.564 -13.592 54.418 1.00 40.66 118 TYR B O 1
ATOM 2287 N N . ALA B 1 120 ? 18.830 -15.819 54.648 1.00 40.05 119 ALA B N 1
ATOM 2288 C CA . ALA B 1 120 ? 18.268 -16.149 53.351 1.00 39.64 119 ALA B CA 1
ATOM 2289 C C . ALA B 1 120 ? 17.858 -17.614 53.400 1.00 39.58 119 ALA B C 1
ATOM 2290 O O . ALA B 1 120 ? 18.482 -18.463 52.735 1.00 40.11 119 ALA B O 1
ATOM 2292 N N . PRO B 1 121 ? 16.850 -17.920 54.217 1.00 38.72 120 PRO B N 1
ATOM 2293 C CA . PRO B 1 121 ? 16.389 -19.314 54.367 1.00 38.96 120 PRO B CA 1
ATOM 2294 C C . PRO B 1 121 ? 15.695 -19.875 53.130 1.00 38.79 120 PRO B C 1
ATOM 2295 O O . PRO B 1 121 ? 16.003 -21.005 52.731 1.00 38.83 120 PRO B O 1
ATOM 2299 N N . ASN B 1 122 ? 14.772 -19.097 52.561 1.00 38.82 121 ASN B N 1
ATOM 2300 C CA . ASN B 1 122 ? 13.963 -19.513 51.405 1.00 38.68 121 ASN B CA 1
ATOM 2301 C C . ASN B 1 122 ? 14.617 -19.076 50.099 1.00 38.01 121 ASN B C 1
ATOM 2302 O O . ASN B 1 122 ? 13.947 -18.962 49.077 1.00 38.27 121 ASN B O 1
ATOM 2307 N N . VAL B 1 123 ? 15.921 -18.823 50.130 1.00 37.10 122 VAL B N 1
ATOM 2308 C CA . VAL B 1 123 ? 16.656 -18.541 48.916 1.00 36.21 122 VAL B CA 1
ATOM 2309 C C . VAL B 1 123 ? 17.381 -19.816 48.518 1.00 35.07 122 VAL B C 1
ATOM 2310 O O . VAL B 1 123 ? 18.178 -20.338 49.302 1.00 35.05 122 VAL B O 1
ATOM 2314 N N . PRO B 1 124 ? 17.103 -20.301 47.306 1.00 33.62 123 PRO B N 1
ATOM 2315 C CA . PRO B 1 124 ? 17.716 -21.522 46.779 1.00 32.76 123 PRO B CA 1
ATOM 2316 C C . PRO B 1 124 ? 19.205 -21.335 46.494 1.00 31.81 123 PRO B C 1
ATOM 2317 O O . PRO B 1 124 ? 19.690 -20.216 46.343 1.00 31.52 123 PRO B O 1
ATOM 2321 N N . PHE B 1 125 ? 19.921 -22.438 46.413 1.00 30.66 124 PHE B N 1
ATOM 2322 C CA . PHE B 1 125 ? 21.353 -22.375 46.199 1.00 30.50 124 PHE B CA 1
ATOM 2323 C C . PHE B 1 125 ? 21.746 -23.566 45.395 1.00 29.88 124 PHE B C 1
ATOM 2324 O O . PHE B 1 125 ? 20.991 -24.532 45.358 1.00 29.17 124 PHE B O 1
ATOM 2332 N N . LEU B 1 126 ? 22.861 -23.460 44.675 1.00 28.87 125 LEU B N 1
ATOM 2333 C CA . LEU B 1 126 ? 23.421 -24.608 44.011 1.00 28.76 125 LEU B CA 1
ATOM 2334 C C . LEU B 1 126 ? 24.644 -24.920 44.782 1.00 29.15 125 LEU B C 1
ATOM 2335 O O . LEU B 1 126 ? 25.218 -24.033 45.408 1.00 29.89 125 LEU B O 1
ATOM 2340 N N . LEU B 1 127 ? 25.048 -26.177 44.723 1.00 29.10 126 LEU B N 1
ATOM 2341 C CA . LEU B 1 127 ? 26.333 -26.584 45.212 1.00 29.43 126 LEU B CA 1
ATOM 2342 C C . LEU B 1 127 ? 27.231 -26.631 44.030 1.00 29.44 126 LEU B C 1
ATOM 2343 O O . LEU B 1 127 ? 26.955 -27.352 43.084 1.00 30.41 126 LEU B O 1
ATOM 2348 N N . ILE B 1 128 ? 28.317 -25.889 44.086 1.00 29.51 127 ILE B N 1
ATOM 2349 C CA . ILE B 1 128 ? 29.236 -25.759 42.974 1.00 29.41 127 ILE B CA 1
ATOM 2350 C C . ILE B 1 128 ? 30.584 -26.232 43.355 1.00 28.84 127 ILE B C 1
ATOM 2351 O O . ILE B 1 128 ? 31.186 -25.673 44.236 1.00 29.00 127 ILE B O 1
ATOM 2356 N N . GLY B 1 129 ? 31.065 -27.264 42.675 1.00 29.13 128 GLY B N 1
ATOM 2357 C CA . GLY B 1 129 ? 32.445 -27.723 42.807 1.00 28.66 128 GLY B CA 1
ATOM 2358 C C . GLY B 1 129 ? 33.370 -26.998 41.840 1.00 27.62 128 GLY B C 1
ATOM 2359 O O . GLY B 1 129 ? 33.054 -26.957 40.675 1.00 28.04 128 GLY B O 1
ATOM 2360 N N . THR B 1 130 ? 34.489 -26.453 42.330 1.00 26.85 129 THR B N 1
ATOM 2361 C CA . THR B 1 130 ? 35.429 -25.664 41.548 1.00 26.56 129 THR B CA 1
ATOM 2362 C C . THR B 1 130 ? 36.803 -26.365 41.306 1.00 27.34 129 THR B C 1
ATOM 2363 O O . THR B 1 130 ? 37.150 -27.360 41.931 1.00 27.42 129 THR B O 1
ATOM 2367 N N . GLN B 1 131 ? 37.566 -25.813 40.375 1.00 27.76 130 GLN B N 1
ATOM 2368 C CA . GLN B 1 131 ? 38.908 -26.221 40.113 1.00 27.58 130 GLN B CA 1
ATOM 2369 C C . GLN B 1 131 ? 39.072 -27.659 39.652 1.00 28.20 130 GLN B C 1
ATOM 2370 O O . GLN B 1 131 ? 39.994 -28.346 40.057 1.00 28.02 130 GLN B O 1
ATOM 2376 N N . ILE B 1 132 ? 38.212 -28.115 38.757 1.00 29.18 131 ILE B N 1
ATOM 2377 C CA . ILE B 1 132 ? 38.228 -29.551 38.387 1.00 29.70 131 ILE B CA 1
ATOM 2378 C C . ILE B 1 132 ? 39.378 -29.988 37.501 1.00 30.11 131 ILE B C 1
ATOM 2379 O O . ILE B 1 132 ? 39.655 -31.202 37.404 1.00 29.82 131 ILE B O 1
ATOM 2384 N N . ASP B 1 133 ? 40.003 -29.014 36.825 1.00 30.13 132 ASP B N 1
ATOM 2385 C CA . ASP B 1 133 ? 41.246 -29.257 36.099 1.00 29.86 132 ASP B CA 1
ATOM 2386 C C . ASP B 1 133 ? 42.352 -29.755 37.018 1.00 30.17 132 ASP B C 1
ATOM 2387 O O . ASP B 1 133 ? 43.272 -30.406 36.552 1.00 31.29 132 ASP B O 1
ATOM 2392 N N . LEU B 1 134 ? 42.275 -29.445 38.315 1.00 30.65 133 LEU B N 1
ATOM 2393 C CA . LEU B 1 134 ? 43.250 -29.925 39.312 1.00 30.76 133 LEU B CA 1
ATOM 2394 C C . LEU B 1 134 ? 42.990 -31.366 39.840 1.00 31.48 133 LEU B C 1
ATOM 2395 O O . LEU B 1 134 ? 43.717 -31.872 40.702 1.00 31.33 133 LEU B O 1
ATOM 2400 N N . ARG B 1 135 ? 41.971 -32.032 39.319 1.00 32.18 134 ARG B N 1
ATOM 2401 C CA . ARG B 1 135 ? 41.663 -33.391 39.736 1.00 32.86 134 ARG B CA 1
ATOM 2402 C C . ARG B 1 135 ? 42.784 -34.365 39.401 1.00 34.28 134 ARG B C 1
ATOM 2403 O O . ARG B 1 135 ? 43.094 -35.242 40.208 1.00 34.92 134 ARG B O 1
ATOM 2411 N N . ASP B 1 136 ? 43.380 -34.216 38.215 1.00 35.41 135 ASP B N 1
ATOM 2412 C CA . ASP B 1 136 ? 44.517 -35.061 37.800 1.00 36.06 135 ASP B CA 1
ATOM 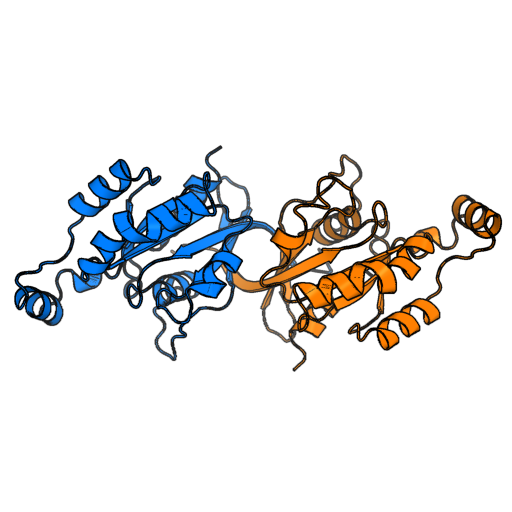2413 C C . ASP B 1 136 ? 45.744 -34.181 37.502 1.00 35.54 135 ASP B C 1
ATOM 2414 O O . ASP B 1 136 ? 46.300 -34.206 36.399 1.00 35.49 135 ASP B O 1
ATOM 2419 N N . ASP B 1 137 ? 46.119 -33.372 38.498 1.00 35.02 136 ASP B N 1
ATOM 2420 C CA . ASP B 1 137 ? 47.376 -32.612 38.500 1.00 34.31 136 ASP B CA 1
ATOM 2421 C C . ASP B 1 137 ? 48.274 -33.355 39.472 1.00 34.19 136 ASP B C 1
ATOM 2422 O O . ASP B 1 137 ? 47.923 -33.461 40.641 1.00 34.00 136 ASP B O 1
ATOM 2427 N N . PRO B 1 138 ? 49.395 -33.907 38.998 1.00 33.94 137 PRO B N 1
ATOM 2428 C CA . PRO B 1 138 ? 50.342 -34.624 39.846 1.00 33.59 137 PRO B CA 1
ATOM 2429 C C . PRO B 1 138 ? 50.671 -33.945 41.179 1.00 33.35 137 PRO B C 1
ATOM 2430 O O . PRO B 1 138 ? 50.600 -34.580 42.226 1.00 32.59 137 PRO B O 1
ATOM 2434 N N . LYS B 1 139 ? 51.020 -32.667 41.146 1.00 33.46 138 LYS B N 1
ATOM 2435 C CA . LYS B 1 139 ? 51.465 -32.014 42.369 1.00 33.92 138 LYS B CA 1
ATOM 2436 C C . LYS B 1 139 ? 50.338 -32.056 43.384 1.00 33.61 138 LYS B C 1
ATOM 2437 O O . LYS B 1 139 ? 50.543 -32.434 44.537 1.00 33.85 138 LYS B O 1
ATOM 2443 N N . THR B 1 140 ? 49.150 -31.683 42.921 1.00 33.20 139 THR B N 1
ATOM 2444 C CA . THR B 1 140 ? 47.942 -31.674 43.735 1.00 32.97 139 THR B CA 1
ATOM 2445 C C . THR B 1 140 ? 47.559 -33.060 44.302 1.00 33.12 139 THR B C 1
ATOM 2446 O O . THR B 1 140 ? 47.172 -33.147 45.463 1.00 32.77 139 THR B O 1
ATOM 2450 N N . LEU B 1 141 ? 47.651 -34.123 43.487 1.00 33.53 140 LEU B N 1
ATOM 2451 C CA . LEU B 1 141 ? 47.265 -35.496 43.896 1.00 33.50 140 LEU B CA 1
ATOM 2452 C C . LEU B 1 141 ? 48.186 -36.001 44.985 1.00 34.03 140 LEU B C 1
ATOM 2453 O O . LEU B 1 141 ? 47.745 -36.735 45.867 1.00 34.56 140 LEU B O 1
ATOM 2458 N N . ALA B 1 142 ? 49.451 -35.570 44.936 1.00 34.35 141 ALA B N 1
ATOM 2459 C CA . ALA B 1 142 ? 50.486 -36.029 45.857 1.00 34.45 141 ALA B CA 1
ATOM 2460 C C . ALA B 1 142 ? 50.360 -35.349 47.198 1.00 34.64 141 ALA B C 1
ATOM 2461 O O . ALA B 1 142 ? 50.828 -35.872 48.192 1.00 34.92 141 ALA B O 1
ATOM 2463 N N . ARG B 1 143 ? 49.752 -34.171 47.233 1.00 34.88 142 ARG B N 1
ATOM 2464 C CA . ARG B 1 143 ? 49.599 -33.450 48.495 1.00 35.13 142 ARG B CA 1
ATOM 2465 C C . ARG B 1 143 ? 48.395 -33.980 49.273 1.00 35.52 142 ARG B C 1
ATOM 2466 O O . ARG B 1 143 ? 48.435 -34.069 50.502 1.00 35.13 142 ARG B O 1
ATOM 2474 N N . LEU B 1 144 ? 47.334 -34.344 48.549 1.00 36.11 143 LEU B N 1
ATOM 2475 C CA . LEU B 1 144 ? 46.120 -34.897 49.156 1.00 36.63 143 LEU B CA 1
ATOM 2476 C C . LEU B 1 144 ? 46.415 -36.207 49.877 1.00 37.07 143 LEU B C 1
ATOM 2477 O O . LEU B 1 144 ? 46.048 -36.375 51.037 1.00 36.78 143 LEU B O 1
ATOM 2482 N N . ASN B 1 145 ? 47.071 -37.138 49.188 1.00 37.52 144 ASN B N 1
ATOM 2483 C CA . ASN B 1 145 ? 47.307 -38.446 49.773 1.00 38.27 144 ASN B CA 1
ATOM 2484 C C . ASN B 1 145 ? 48.296 -38.330 50.911 1.00 38.34 144 ASN B C 1
ATOM 2485 O O . ASN B 1 145 ? 48.370 -39.207 51.763 1.00 38.27 144 ASN B O 1
ATOM 2490 N N . ASP B 1 146 ? 49.040 -37.233 50.923 1.00 38.56 145 ASP B N 1
ATOM 2491 C CA . ASP B 1 146 ? 49.895 -36.920 52.046 1.00 38.72 145 ASP B CA 1
ATOM 2492 C C . ASP B 1 146 ? 49.069 -36.792 53.323 1.00 38.77 145 ASP B C 1
ATOM 2493 O O . ASP B 1 146 ? 49.488 -37.307 54.356 1.00 39.08 145 ASP B O 1
ATOM 2498 N N . MET B 1 147 ? 47.910 -36.130 53.285 1.00 38.68 146 MET B N 1
ATOM 2499 C CA . MET B 1 147 ? 47.055 -36.113 54.487 1.00 38.77 146 MET B CA 1
ATOM 2500 C C . MET B 1 147 ? 45.861 -37.098 54.450 1.00 37.98 146 MET B C 1
ATOM 2501 O O . MET B 1 147 ? 44.865 -36.908 55.145 1.00 37.08 146 MET B O 1
ATOM 2506 N N . LYS B 1 148 ? 46.036 -38.195 53.702 1.00 37.62 147 LYS B N 1
ATOM 2507 C CA . LYS B 1 148 ? 45.073 -39.307 53.595 1.00 37.65 147 LYS B CA 1
ATOM 2508 C C . LYS B 1 148 ? 43.696 -38.907 52.998 1.00 37.63 147 LYS B C 1
ATOM 2509 O O . LYS B 1 148 ? 42.651 -39.454 53.363 1.00 37.40 147 LYS B O 1
ATOM 2515 N N . GLU B 1 149 ? 43.715 -37.960 52.061 1.00 37.61 148 GLU B N 1
ATOM 2516 C CA . GLU B 1 149 ? 42.518 -37.573 51.315 1.00 37.71 148 GLU B CA 1
ATOM 2517 C C . GLU B 1 149 ? 42.713 -37.747 49.801 1.00 37.46 148 GLU B C 1
ATOM 2518 O O . GLU B 1 149 ? 43.820 -37.916 49.296 1.00 37.30 148 GLU B O 1
ATOM 2524 N N . LYS B 1 150 ? 41.604 -37.746 49.084 1.00 37.47 149 LYS B N 1
ATOM 2525 C CA . LYS B 1 150 ? 41.631 -37.736 47.619 1.00 37.04 149 LYS B CA 1
ATOM 2526 C C . LYS B 1 150 ? 40.727 -36.606 47.161 1.00 36.33 149 LYS B C 1
ATOM 2527 O O . LYS B 1 150 ? 39.941 -36.099 47.955 1.00 35.32 149 LYS B O 1
ATOM 2533 N N . PRO B 1 151 ? 40.819 -36.207 45.892 1.00 36.52 150 PRO B N 1
ATOM 2534 C CA . PRO B 1 151 ? 39.944 -35.140 45.381 1.00 36.42 150 PRO B CA 1
ATOM 2535 C C . PRO B 1 151 ? 38.518 -35.546 45.602 1.00 36.32 150 PRO B C 1
ATOM 2536 O O . PRO B 1 151 ? 38.222 -36.734 45.514 1.00 36.29 150 PRO B O 1
ATOM 2540 N N . ILE B 1 152 ? 37.669 -34.601 45.960 1.00 36.63 151 ILE B N 1
ATOM 2541 C CA . ILE B 1 152 ? 36.248 -34.855 45.972 1.00 37.20 151 ILE B CA 1
ATOM 2542 C C . ILE B 1 152 ? 35.856 -35.332 44.560 1.00 37.24 151 ILE B C 1
ATOM 2543 O O . ILE B 1 152 ? 36.433 -34.913 43.565 1.00 37.18 151 ILE B O 1
ATOM 2548 N N . CYS B 1 153 ? 34.921 -36.264 44.484 1.00 37.39 152 CYS B N 1
ATOM 2549 C CA . CYS B 1 153 ? 34.533 -36.842 43.213 1.00 37.63 152 CYS B CA 1
ATOM 2550 C C . CYS B 1 153 ? 33.072 -36.519 42.962 1.00 36.70 152 CYS B C 1
ATOM 2551 O O . CYS B 1 153 ? 32.345 -36.129 43.880 1.00 36.08 152 CYS B O 1
ATOM 2554 N N . VAL B 1 154 ? 32.652 -36.693 41.720 1.00 36.01 153 VAL B N 1
ATOM 2555 C CA . VAL B 1 154 ? 31.342 -36.223 41.307 1.00 36.04 153 VAL B CA 1
ATOM 2556 C C . VAL B 1 154 ? 30.139 -36.747 42.151 1.00 35.77 153 VAL B C 1
ATOM 2557 O O . VAL B 1 154 ? 29.189 -35.998 42.404 1.00 35.46 153 VAL B O 1
ATOM 2561 N N . GLU B 1 155 ? 30.178 -38.006 42.586 1.00 35.39 154 GLU B N 1
ATOM 2562 C CA . GLU B 1 155 ? 29.049 -38.610 43.298 1.00 35.04 154 GLU B CA 1
ATOM 2563 C C . GLU B 1 155 ? 28.938 -38.074 44.737 1.00 33.93 154 GLU B C 1
ATOM 2564 O O . GLU B 1 155 ? 27.840 -37.889 45.233 1.00 33.30 154 GLU B O 1
ATOM 2570 N N . GLN B 1 156 ? 30.066 -37.815 45.392 1.00 32.66 155 GLN B N 1
ATOM 2571 C CA . GLN B 1 156 ? 30.061 -37.152 46.692 1.00 32.27 155 GLN B CA 1
ATOM 2572 C C . GLN B 1 156 ? 29.419 -35.784 46.597 1.00 31.72 155 GLN B C 1
ATOM 2573 O O . GLN B 1 156 ? 28.609 -35.425 47.449 1.00 30.86 155 GLN B O 1
ATOM 2579 N N . GLY B 1 157 ? 29.820 -35.027 45.561 1.00 31.87 156 GLY B N 1
ATOM 2580 C CA . GLY B 1 157 ? 29.260 -33.714 45.228 1.00 31.45 156 GLY B CA 1
ATOM 2581 C C . GLY B 1 157 ? 27.755 -33.743 45.133 1.00 31.48 156 GLY B C 1
ATOM 2582 O O . GLY B 1 157 ? 27.059 -32.945 45.753 1.00 30.68 156 GLY B O 1
ATOM 2583 N N . GLN B 1 158 ? 27.263 -34.719 44.374 1.00 32.29 157 GLN B N 1
ATOM 2584 C CA . GLN B 1 158 ? 25.824 -34.941 44.128 1.00 32.67 157 GLN B CA 1
ATOM 2585 C C . GLN B 1 158 ? 25.055 -35.411 45.365 1.00 32.84 157 GLN B C 1
ATOM 2586 O O . GLN B 1 158 ? 23.887 -35.060 45.535 1.00 33.06 157 GLN B O 1
ATOM 2592 N N . LYS B 1 159 ? 25.722 -36.197 46.214 1.00 32.76 158 LYS B N 1
ATOM 2593 C CA . LYS B 1 159 ? 25.155 -36.671 47.467 1.00 32.64 158 LYS B CA 1
ATOM 2594 C C . LYS B 1 159 ? 25.142 -35.551 48.497 1.00 32.73 158 LYS B C 1
ATOM 2595 O O . LYS B 1 159 ? 24.274 -35.518 49.355 1.00 32.60 158 LYS B O 1
ATOM 2601 N N . LEU B 1 160 ? 26.074 -34.609 48.418 1.00 33.13 159 LEU B N 1
ATOM 2602 C CA . LEU B 1 160 ? 25.984 -33.461 49.314 1.00 33.82 159 LEU B CA 1
ATOM 2603 C C . LEU B 1 160 ? 24.808 -32.557 48.922 1.00 34.43 159 LEU B C 1
ATOM 2604 O O . LEU B 1 160 ? 23.989 -32.217 49.782 1.00 34.94 159 LEU B O 1
ATOM 2609 N N . ALA B 1 161 ? 24.692 -32.215 47.637 1.00 34.39 160 ALA B N 1
ATOM 2610 C CA . ALA B 1 161 ? 23.600 -31.352 47.162 1.00 34.83 160 ALA B CA 1
ATOM 2611 C C . ALA B 1 161 ? 22.182 -31.945 47.321 1.00 35.47 160 ALA B C 1
ATOM 2612 O O . ALA B 1 161 ? 21.188 -31.220 47.262 1.00 35.76 160 ALA B O 1
ATOM 2614 N N . LYS B 1 162 ? 22.069 -33.256 47.495 1.00 35.80 161 LYS B N 1
ATOM 2615 C CA . LYS B 1 162 ? 20.765 -33.820 47.835 1.00 35.92 161 LYS B CA 1
ATOM 2616 C C . LYS B 1 162 ? 20.547 -33.705 49.350 1.00 35.34 161 LYS B C 1
ATOM 2617 O O . LYS B 1 162 ? 19.452 -33.346 49.766 1.00 35.02 161 LYS B O 1
ATOM 2623 N N . GLU B 1 163 ? 21.591 -33.938 50.151 1.00 35.06 162 GLU B N 1
ATOM 2624 C CA . GLU B 1 163 ? 21.503 -33.863 51.643 1.00 35.16 162 GLU B CA 1
ATOM 2625 C C . GLU B 1 163 ? 20.984 -32.529 52.175 1.00 34.10 162 GLU B C 1
ATOM 2626 O O . GLU B 1 163 ? 20.200 -32.490 53.118 1.00 34.20 162 GLU B O 1
ATOM 2632 N N . ILE B 1 164 ? 21.458 -31.448 51.563 1.00 33.11 163 ILE B N 1
ATOM 2633 C CA . ILE B 1 164 ? 21.295 -30.089 52.082 1.00 32.19 163 ILE B CA 1
ATOM 2634 C C . ILE B 1 164 ? 20.152 -29.336 51.397 1.00 31.73 163 ILE B C 1
ATOM 2635 O O . ILE B 1 164 ? 19.867 -28.177 51.720 1.00 31.19 163 ILE B O 1
ATOM 2640 N N . GLY B 1 165 ? 19.483 -30.002 50.463 1.00 31.63 164 GLY B N 1
ATOM 2641 C CA . GLY B 1 165 ? 18.532 -29.324 49.601 1.00 31.76 164 GLY B CA 1
ATOM 2642 C C . GLY B 1 165 ? 19.157 -28.260 48.693 1.00 31.63 164 GLY B C 1
ATOM 2643 O O . GLY B 1 165 ? 18.556 -27.220 48.492 1.00 32.33 164 GLY B O 1
ATOM 2644 N N . ALA B 1 166 ? 20.354 -28.484 48.159 1.00 30.84 165 ALA B N 1
ATOM 2645 C CA . ALA B 1 166 ? 20.815 -27.628 47.077 1.00 31.21 165 ALA B CA 1
ATOM 2646 C C . ALA B 1 166 ? 20.017 -28.068 45.885 1.00 31.18 165 ALA B C 1
ATOM 2647 O O . ALA B 1 166 ? 19.548 -29.176 45.851 1.00 30.52 165 ALA B O 1
ATOM 2649 N N . CYS B 1 167 ? 19.865 -27.199 44.905 1.00 31.54 166 CYS B N 1
ATOM 2650 C CA . CYS B 1 167 ? 19.023 -27.503 43.768 1.00 32.07 166 CYS B CA 1
ATOM 2651 C C . CYS B 1 167 ? 19.716 -28.475 42.855 1.00 32.17 166 CYS B C 1
ATOM 2652 O O . CYS B 1 167 ? 19.076 -29.316 42.212 1.00 32.42 166 CYS B O 1
ATOM 2655 N N . CYS B 1 168 ? 21.024 -28.325 42.755 1.00 31.67 167 CYS B N 1
ATOM 2656 C CA . CYS B 1 168 ? 21.824 -29.381 42.183 1.00 31.65 167 CYS B CA 1
ATOM 2657 C C . CYS B 1 168 ? 23.275 -29.116 42.440 1.00 31.26 167 CYS B C 1
ATOM 2658 O O . CYS B 1 168 ? 23.650 -28.090 43.027 1.00 30.99 167 CYS B O 1
ATOM 2661 N N . TYR B 1 169 ? 24.094 -30.072 42.028 1.00 31.23 168 TYR B N 1
ATOM 2662 C CA . TYR B 1 169 ? 25.548 -29.922 42.070 1.00 30.92 168 TYR B CA 1
ATOM 2663 C C . TYR B 1 169 ? 26.017 -29.737 40.654 1.00 31.29 168 TYR B C 1
ATOM 2664 O O . TYR B 1 169 ? 25.666 -30.541 39.790 1.00 31.76 168 TYR B O 1
ATOM 2673 N N . VAL B 1 170 ? 26.778 -28.687 40.402 1.00 31.23 169 VAL B N 1
ATOM 2674 C CA . VAL B 1 170 ? 27.420 -28.497 39.119 1.00 30.78 169 VAL B CA 1
ATOM 2675 C C . VAL B 1 170 ? 28.871 -28.225 39.435 1.00 30.88 169 VAL B C 1
ATOM 2676 O O . VAL B 1 170 ? 29.164 -27.612 40.453 1.00 31.00 169 VAL B O 1
ATOM 2680 N N . GLU B 1 171 ? 29.779 -28.658 38.560 1.00 30.62 170 GLU B N 1
ATOM 2681 C CA . GLU B 1 171 ? 31.176 -28.369 38.704 1.00 29.94 170 GLU B CA 1
ATOM 2682 C C . GLU B 1 171 ? 31.750 -27.781 37.431 1.00 30.44 170 GLU B C 1
ATOM 2683 O O . GLU B 1 171 ? 31.146 -27.819 36.354 1.00 29.99 170 GLU B O 1
ATOM 2689 N N . CYS B 1 172 ? 32.952 -27.230 37.590 1.00 30.79 171 CYS B N 1
ATOM 2690 C CA . CYS B 1 172 ? 33.572 -26.362 36.603 1.00 30.39 171 CYS B CA 1
ATOM 2691 C C . CYS B 1 172 ? 34.991 -26.095 36.941 1.00 30.30 171 CYS B C 1
ATOM 2692 O O . CYS B 1 172 ? 35.379 -26.282 38.086 1.00 30.31 171 CYS B O 1
ATOM 2695 N N . SER B 1 173 ? 35.735 -25.650 35.922 1.00 29.88 172 SER B N 1
ATOM 2696 C CA . SER B 1 173 ? 37.044 -25.016 36.053 1.00 29.68 172 SER B CA 1
ATOM 2697 C C . SER B 1 173 ? 37.048 -23.617 35.393 1.00 29.57 172 SER B C 1
ATOM 2698 O O . SER B 1 173 ? 36.708 -23.428 34.184 1.00 28.63 172 SER B O 1
ATOM 2701 N N . ALA B 1 174 ? 37.439 -22.634 36.197 1.00 28.75 173 ALA B N 1
ATOM 2702 C CA . ALA B 1 174 ? 37.646 -21.298 35.722 1.00 28.18 173 ALA B CA 1
ATOM 2703 C C . ALA B 1 174 ? 38.779 -21.250 34.658 1.00 28.19 173 ALA B C 1
ATOM 2704 O O . ALA B 1 174 ? 38.765 -20.417 33.743 1.00 27.39 173 ALA B O 1
ATOM 2706 N N . LEU B 1 175 ? 39.765 -22.140 34.806 1.00 28.03 174 LEU B N 1
ATOM 2707 C CA . LEU B 1 175 ? 40.980 -22.125 33.981 1.00 28.76 174 LEU B CA 1
ATOM 2708 C C . LEU B 1 175 ? 40.703 -22.394 32.524 1.00 29.05 174 LEU B C 1
ATOM 2709 O O . LEU B 1 175 ? 41.347 -21.769 31.666 1.00 30.09 174 LEU B O 1
ATOM 2714 N N . THR B 1 176 ? 39.812 -23.370 32.278 1.00 28.46 175 THR B N 1
ATOM 2715 C CA . THR B 1 176 ? 39.470 -23.843 30.952 1.00 28.34 175 THR B CA 1
ATOM 2716 C C . THR B 1 176 ? 38.043 -23.491 30.518 1.00 28.74 175 THR B C 1
ATOM 2717 O O . THR B 1 176 ? 37.646 -23.823 29.375 1.00 29.71 175 THR B O 1
ATOM 2721 N N . GLN B 1 177 ? 37.265 -22.859 31.411 1.00 27.61 176 GLN B N 1
ATOM 2722 C CA . GLN B 1 177 ? 35.842 -22.597 31.190 1.00 27.84 176 GLN B CA 1
ATOM 2723 C C . GLN B 1 177 ? 34.878 -23.814 31.047 1.00 27.06 176 GLN B C 1
ATOM 2724 O O . GLN B 1 177 ? 33.758 -23.624 30.687 1.00 26.32 176 GLN B O 1
ATOM 2730 N N . LYS B 1 178 ? 35.312 -25.021 31.410 1.00 26.80 177 LYS B N 1
ATOM 2731 C CA . LYS B 1 178 ? 34.468 -26.198 31.367 1.00 27.24 177 LYS B CA 1
ATOM 2732 C C . LYS B 1 178 ? 33.460 -26.110 32.508 1.00 28.21 177 LYS B C 1
ATOM 2733 O O . LYS B 1 178 ? 33.829 -25.819 33.657 1.00 28.65 177 LYS B O 1
ATOM 2739 N N . GLY B 1 179 ? 32.190 -26.316 32.180 1.00 28.04 178 GLY B N 1
ATOM 2740 C CA . GLY B 1 179 ? 31.150 -26.332 33.176 1.00 28.83 178 GLY B CA 1
ATOM 2741 C C . GLY B 1 179 ? 30.578 -24.957 33.432 1.00 30.14 178 GLY B C 1
ATOM 2742 O O . GLY B 1 179 ? 29.470 -24.822 33.992 1.00 31.05 178 GLY B O 1
ATOM 2743 N N . LEU B 1 180 ? 31.289 -23.920 33.016 1.00 30.66 179 LEU B N 1
ATOM 2744 C CA . LEU B 1 180 ? 30.909 -22.558 33.438 1.00 31.54 179 LEU B CA 1
ATOM 2745 C C . LEU B 1 180 ? 29.495 -22.147 32.996 1.00 31.10 179 LEU B C 1
ATOM 2746 O O . LEU B 1 180 ? 28.665 -21.718 33.788 1.00 32.77 179 LEU B O 1
ATOM 2751 N N . LYS B 1 181 ? 29.200 -22.319 31.732 1.00 30.85 180 LYS B N 1
ATOM 2752 C CA . LYS B 1 181 ? 27.860 -22.038 31.225 1.00 30.17 180 LYS B CA 1
ATOM 2753 C C . LYS B 1 181 ? 26.779 -22.826 31.990 1.00 29.75 180 LYS B C 1
ATOM 2754 O O . LYS B 1 181 ? 25.682 -22.332 32.163 1.00 28.94 180 LYS B O 1
ATOM 2760 N N . THR B 1 182 ? 27.096 -24.033 32.458 1.00 29.84 181 THR B N 1
ATOM 2761 C CA . THR B 1 182 ? 26.095 -24.872 33.125 1.00 29.60 181 THR B CA 1
ATOM 2762 C C . THR B 1 182 ? 25.807 -24.307 34.486 1.00 29.58 181 THR B C 1
ATOM 2763 O O . THR B 1 182 ? 24.623 -24.222 34.885 1.00 29.12 181 THR B O 1
ATOM 2767 N N . VAL B 1 183 ? 26.873 -23.856 35.166 1.00 28.75 182 VAL B N 1
ATOM 2768 C CA . VAL B 1 183 ? 26.733 -23.238 36.472 1.00 28.30 182 VAL B CA 1
ATOM 2769 C C . VAL B 1 183 ? 25.671 -22.111 36.431 1.00 29.05 182 VAL B C 1
ATOM 2770 O O . VAL B 1 183 ? 24.670 -22.158 37.188 1.00 28.84 182 VAL B O 1
ATOM 2774 N N . PHE B 1 184 ? 25.844 -21.146 35.516 1.00 29.03 183 PHE B N 1
ATOM 2775 C CA . PHE B 1 184 ? 24.962 -19.984 35.496 1.00 28.90 183 PHE B CA 1
ATOM 2776 C C . PHE B 1 184 ? 23.617 -20.298 34.878 1.00 29.45 183 PHE B C 1
ATOM 2777 O O . PHE B 1 184 ? 22.608 -19.947 35.435 1.00 31.11 183 PHE B O 1
ATOM 2785 N N . ASP B 1 185 ? 23.582 -21.019 33.781 1.00 29.86 184 ASP B N 1
ATOM 2786 C CA . ASP B 1 185 ? 22.332 -21.500 33.262 1.00 29.95 184 ASP B CA 1
ATOM 2787 C C . ASP B 1 185 ? 21.508 -22.186 34.359 1.00 30.41 184 ASP B C 1
ATOM 2788 O O . ASP B 1 185 ? 20.316 -21.985 34.447 1.00 31.19 184 ASP B O 1
ATOM 2793 N N . GLU B 1 186 ? 22.134 -23.018 35.185 1.00 30.73 185 GLU B N 1
ATOM 2794 C CA . GLU B 1 186 ? 21.398 -23.733 36.226 1.00 30.05 185 GLU B CA 1
ATOM 2795 C C . GLU B 1 186 ? 21.172 -22.858 37.437 1.00 30.61 185 GLU B C 1
ATOM 2796 O O . GLU B 1 186 ? 20.314 -23.161 38.281 1.00 31.99 185 GLU B O 1
ATOM 2802 N N . ALA B 1 187 ? 21.928 -21.783 37.567 1.00 30.10 186 ALA B N 1
ATOM 2803 C CA . ALA B 1 187 ? 21.551 -20.809 38.556 1.00 30.31 186 ALA B CA 1
ATOM 2804 C C . ALA B 1 187 ? 20.239 -20.128 38.124 1.00 30.50 186 ALA B C 1
ATOM 2805 O O . ALA B 1 187 ? 19.390 -19.892 38.948 1.00 30.67 186 ALA B O 1
ATOM 2807 N N . ILE B 1 188 ? 20.047 -19.859 36.836 1.00 30.41 187 ILE B N 1
ATOM 2808 C CA . ILE B 1 188 ? 18.838 -19.173 36.405 1.00 30.84 187 ILE B CA 1
ATOM 2809 C C . ILE B 1 188 ? 17.664 -20.135 36.520 1.00 30.90 187 ILE B C 1
ATOM 2810 O O . ILE B 1 188 ? 16.562 -19.771 36.948 1.00 31.08 187 ILE B O 1
ATOM 2815 N N . ILE B 1 189 ? 17.890 -21.375 36.129 1.00 30.61 188 ILE B N 1
ATOM 2816 C CA . ILE B 1 189 ? 16.807 -22.307 36.033 1.00 30.05 188 ILE B CA 1
ATOM 2817 C C . ILE B 1 189 ? 16.251 -22.493 37.421 1.00 30.69 188 ILE B C 1
ATOM 2818 O O . ILE B 1 189 ? 15.054 -22.646 37.569 1.00 30.14 188 ILE B O 1
ATOM 2823 N N . ALA B 1 190 ? 17.107 -22.488 38.447 1.00 31.27 189 ALA B N 1
ATOM 2824 C CA . ALA B 1 190 ? 16.613 -22.671 39.824 1.00 31.28 189 ALA B CA 1
ATOM 2825 C C . ALA B 1 190 ? 15.783 -21.482 40.262 1.00 32.21 189 ALA B C 1
ATOM 2826 O O . ALA B 1 190 ? 14.878 -21.629 41.057 1.00 32.35 189 ALA B O 1
ATOM 2828 N N . ILE B 1 191 ? 16.096 -20.292 39.767 1.00 33.23 190 ILE B N 1
ATOM 2829 C CA . ILE B 1 191 ? 15.302 -19.116 40.128 1.00 33.89 190 ILE B CA 1
ATOM 2830 C C . ILE B 1 191 ? 13.840 -19.206 39.619 1.00 34.34 190 ILE B C 1
ATOM 2831 O O . ILE B 1 191 ? 12.883 -18.974 40.361 1.00 34.37 190 ILE B O 1
ATOM 2836 N N . LEU B 1 192 ? 13.713 -19.578 38.350 1.00 35.20 191 LEU B N 1
ATOM 2837 C CA . LEU B 1 192 ? 12.461 -19.589 37.598 1.00 35.34 191 LEU B CA 1
ATOM 2838 C C . LEU B 1 192 ? 11.548 -20.798 37.815 1.00 36.08 191 LEU B C 1
ATOM 2839 O O . LEU B 1 192 ? 10.334 -20.735 37.514 1.00 36.25 191 LEU B O 1
ATOM 2844 N N . THR B 1 193 ? 12.134 -21.880 38.318 1.00 37.00 192 THR B N 1
ATOM 2845 C CA . THR B 1 193 ? 11.454 -23.145 38.499 1.00 37.92 192 THR B CA 1
ATOM 2846 C C . THR B 1 193 ? 10.372 -22.860 39.493 1.00 39.22 192 THR B C 1
ATOM 2847 O O . THR B 1 193 ? 10.686 -22.426 40.605 1.00 40.54 192 THR B O 1
ATOM 2851 N N . PRO B 1 194 ? 9.113 -23.054 39.089 1.00 39.40 193 PRO B N 1
ATOM 2852 C CA . PRO B 1 194 ? 8.001 -22.835 39.968 1.00 39.48 193 PRO B CA 1
ATOM 2853 C C . PRO B 1 194 ? 8.033 -24.007 40.927 1.00 39.76 193 PRO B C 1
ATOM 2854 O O . PRO B 1 194 ? 7.085 -24.755 41.143 1.00 40.93 193 PRO B O 1
#

Sequence (372 aa):
SMAHGPGALMLKCVVVGDGAVGKTCLLMSYANDAFPEEYVPTVFDHYAVSVTVGGKQYLLGLYDTAGQEDYDRLRPLSYPMTDVFLICFSVVNPASFQNVKEEWVPELKEYAPNVPFLLIGTQIDLRDDPKTLARLNDMKEKPICVEQGQKLAKEIGACCYVECSALTQKGLKTVFDEAIIAILTPSMAHGPGALMLKCVVVGDGAVGKTCLLMSYANDAFPEEYVPTVFDHYAVSVTVGGKQYLLGLYDTAGQEDYDRLRPLSYPMTDVFLICFSVVNPASFQNVKEEWVPELKEYAPNVPFLLIGTQIDLRDDPKTLARLNDMKEKPICVEQGQKLAKEIGACCYVECSALTQKGLKTVFDEAIIAILTP

CATH classification: 3.40.50.300